Protein AF-0000000084342006 (afdb_homodimer)

Nearest PDB structures (foldseek):
  6r26-assembly1_A-2  TM=6.700E-01  e=1.379E-08  Agrobacterium fabrum str. C58
  6bao-assembly1_B  TM=6.914E-01  e=6.771E-08  Stigmatella aurantiaca DW4/3-1
  4r70-assembly1_B  TM=6.563E-01  e=2.335E-07  Rhodopseudomonas palustris CGA009
  7rzw-assembly1_A  TM=7.143E-01  e=2.775E-06  Arabidopsis thaliana
  6tc7-assembly1_AAA  TM=6.777E-01  e=7.559E-06  Glycine max

pLDDT: mean 88.12, std 11.7, range [20.42, 98.5]

Organism: Pseudonocardia thermophila (NCBI:txid1848)

Structure (mmCIF, N/CA/C/O backbone):
data_AF-0000000084342006-model_v1
#
loop_
_entity.id
_entity.type
_entity.pdbx_description
1 polymer 'ANTAR domain-containing protein'
#
loop_
_atom_site.group_PDB
_atom_site.id
_atom_site.type_symbol
_atom_site.label_atom_id
_atom_site.label_alt_id
_atom_site.label_comp_id
_atom_site.label_asym_id
_atom_site.label_entity_id
_atom_site.label_seq_id
_atom_site.pdbx_PDB_ins_code
_atom_site.Cartn_x
_atom_site.Cartn_y
_atom_site.Cartn_z
_atom_site.occupancy
_atom_site.B_iso_or_equiv
_atom_site.auth_seq_id
_atom_site.auth_comp_id
_atom_site.auth_asym_id
_atom_site.auth_atom_id
_atom_site.pdbx_PDB_model_num
ATOM 1 N N . MET A 1 1 ? -19.359 -36.906 -21.219 1 20.42 1 MET A N 1
ATOM 2 C CA . MET A 1 1 ? -18.203 -36.031 -21.422 1 20.42 1 MET A CA 1
ATOM 3 C C . MET A 1 1 ? -17.875 -35.25 -20.156 1 20.42 1 MET A C 1
ATOM 5 O O . MET A 1 1 ? -18.719 -34.5 -19.656 1 20.42 1 MET A O 1
ATOM 9 N N . VAL A 1 2 ? -17.328 -35.844 -19.141 1 24.39 2 VAL A N 1
ATOM 10 C CA . VAL A 1 2 ? -17.125 -35.438 -17.75 1 24.39 2 VAL A CA 1
ATOM 11 C C . VAL A 1 2 ? -16.359 -34.094 -17.719 1 24.39 2 VAL A C 1
ATOM 13 O O . VAL A 1 2 ? -15.227 -34.031 -18.188 1 24.39 2 VAL A O 1
ATOM 16 N N . VAL A 1 3 ? -16.969 -33 -18.031 1 28.14 3 VAL A N 1
ATOM 17 C CA . VAL A 1 3 ? -16.297 -31.688 -18.047 1 28.14 3 VAL A CA 1
ATOM 18 C C . VAL A 1 3 ? -15.477 -31.516 -16.781 1 28.14 3 VAL A C 1
ATOM 20 O O . VAL A 1 3 ? -16.016 -31.516 -15.672 1 28.14 3 VAL A O 1
ATOM 23 N N . VAL A 1 4 ? -14.383 -32.188 -16.578 1 32.41 4 VAL A N 1
ATOM 24 C CA . VAL A 1 4 ? -13.469 -32.156 -15.445 1 32.41 4 VAL A CA 1
ATOM 25 C C . VAL A 1 4 ? -13.273 -30.703 -14.969 1 32.41 4 VAL A C 1
ATOM 27 O O . VAL A 1 4 ? -13 -29.812 -15.773 1 32.41 4 VAL A O 1
ATOM 30 N N . GLY A 1 5 ? -14 -30 -14.07 1 39.19 5 GLY A N 1
ATOM 31 C CA . GLY A 1 5 ? -14.078 -28.719 -13.391 1 39.19 5 GLY A CA 1
ATOM 32 C C . GLY A 1 5 ? -12.742 -28 -13.289 1 39.19 5 GLY A C 1
ATOM 33 O O . GLY A 1 5 ? -11.82 -28.5 -12.648 1 39.19 5 GLY A O 1
ATOM 34 N N . GLN A 1 6 ? -11.984 -27.422 -14.352 1 43.5 6 GLN A N 1
ATOM 35 C CA . GLN A 1 6 ? -10.617 -27.016 -14.656 1 43.5 6 GLN A CA 1
ATOM 36 C C . GLN A 1 6 ? -10.023 -26.188 -13.516 1 43.5 6 GLN A C 1
ATOM 38 O O . GLN A 1 6 ? -10.656 -25.266 -13.016 1 43.5 6 GLN A O 1
ATOM 43 N N . GLY A 1 7 ? -9.211 -26.766 -12.539 1 56.62 7 GLY A N 1
ATOM 44 C CA . GLY A 1 7 ? -8.43 -26.234 -11.422 1 56.62 7 GLY A CA 1
ATOM 45 C C . GLY A 1 7 ? -7.906 -24.844 -11.664 1 56.62 7 GLY A C 1
ATOM 46 O O . GLY A 1 7 ? -7.91 -24.359 -12.797 1 56.62 7 GLY A O 1
ATOM 47 N N . VAL A 1 8 ? -7.961 -23.922 -10.648 1 62.31 8 VAL A N 1
ATOM 48 C CA . VAL A 1 8 ? -7.477 -22.547 -10.734 1 62.31 8 VAL A CA 1
ATOM 49 C C . VAL A 1 8 ? -6.16 -22.516 -11.516 1 62.31 8 VAL A C 1
ATOM 51 O O . VAL A 1 8 ? -5.254 -23.297 -11.242 1 62.31 8 VAL A O 1
ATOM 54 N N . ASP A 1 9 ? -6.234 -21.906 -12.758 1 75.12 9 ASP A N 1
ATOM 55 C CA . ASP A 1 9 ? -4.984 -21.516 -13.414 1 75.12 9 ASP A CA 1
ATOM 56 C C . ASP A 1 9 ? -4.211 -20.5 -12.57 1 75.12 9 ASP A C 1
ATOM 58 O O . ASP A 1 9 ? -4.414 -19.297 -12.703 1 75.12 9 ASP A O 1
ATOM 62 N N . TRP A 1 10 ? -3.402 -21.016 -11.695 1 70.81 10 TRP A N 1
ATOM 63 C CA . TRP A 1 10 ? -2.73 -20.203 -10.688 1 70.81 10 TRP A CA 1
ATOM 64 C C . TRP A 1 10 ? -1.821 -19.172 -11.344 1 70.81 10 TRP A C 1
ATOM 66 O O . TRP A 1 10 ? -1.594 -18.094 -10.781 1 70.81 10 TRP A O 1
ATOM 76 N N . GLU A 1 11 ? -1.362 -19.547 -12.555 1 69.44 11 GLU A N 1
ATOM 77 C CA . GLU A 1 11 ? -0.569 -18.547 -13.266 1 69.44 11 GLU A CA 1
ATOM 78 C C . GLU A 1 11 ? -1.407 -17.312 -13.609 1 69.44 11 GLU A C 1
ATOM 80 O O . GLU A 1 11 ? -0.982 -16.172 -13.367 1 69.44 11 GLU A O 1
ATOM 85 N N . ALA A 1 12 ? -2.5 -17.609 -14.195 1 76.31 12 ALA A N 1
ATOM 86 C CA . ALA A 1 12 ? -3.404 -16.516 -14.531 1 76.31 12 ALA A CA 1
ATOM 87 C C . ALA A 1 12 ? -3.867 -15.781 -13.281 1 76.31 12 ALA A C 1
ATOM 89 O O . ALA A 1 12 ? -4.039 -14.562 -13.297 1 76.31 12 ALA A O 1
ATOM 90 N N . MET A 1 13 ? -3.922 -16.516 -12.242 1 80.94 13 MET A N 1
ATOM 91 C CA . MET A 1 13 ? -4.395 -15.922 -10.992 1 80.94 13 MET A CA 1
ATOM 92 C C . MET A 1 13 ? -3.35 -14.977 -10.406 1 80.94 13 MET A C 1
ATOM 94 O O . MET A 1 13 ? -3.695 -13.93 -9.859 1 80.94 13 MET A O 1
ATOM 98 N N . GLY A 1 14 ? -2.1 -15.336 -10.578 1 77.75 14 GLY A N 1
ATOM 99 C CA . GLY A 1 14 ? -1.038 -14.445 -10.125 1 77.75 14 GLY A CA 1
ATOM 100 C C . GLY A 1 14 ? -1.091 -13.078 -10.781 1 77.75 14 GLY A C 1
ATOM 101 O O . GLY A 1 14 ? -0.931 -12.062 -10.102 1 77.75 14 GLY A O 1
ATOM 102 N N . THR A 1 15 ? -1.38 -13.109 -12.039 1 79.25 15 THR A N 1
ATOM 103 C CA . THR A 1 15 ? -1.489 -11.867 -12.789 1 79.25 15 THR A CA 1
ATOM 104 C C . THR A 1 15 ? -2.705 -11.07 -12.336 1 79.25 15 THR A C 1
ATOM 106 O O . THR A 1 15 ? -2.627 -9.844 -12.18 1 79.25 15 THR A O 1
ATOM 109 N N . ARG A 1 16 ? -3.768 -11.711 -12.109 1 86.06 16 ARG A N 1
ATOM 110 C CA . ARG A 1 16 ? -4.984 -11.031 -11.68 1 86.06 16 ARG A CA 1
ATOM 111 C C . ARG A 1 16 ? -4.82 -10.438 -10.281 1 86.06 16 ARG A C 1
ATOM 113 O O . ARG A 1 16 ? -5.312 -9.336 -10.008 1 86.06 16 ARG A O 1
ATOM 120 N N . LEU A 1 17 ? -4.125 -11.18 -9.469 1 87.56 17 LEU A N 1
ATOM 121 C CA . LEU A 1 17 ? -3.871 -10.68 -8.125 1 87.56 17 LEU A CA 1
ATOM 122 C C . LEU A 1 17 ? -2.959 -9.461 -8.156 1 87.56 17 LEU A C 1
ATOM 124 O O . LEU A 1 17 ? -3.146 -8.516 -7.387 1 87.56 17 LEU A O 1
ATOM 128 N N . ALA A 1 18 ? -2.004 -9.477 -9.047 1 84.25 18 ALA A N 1
ATOM 129 C CA . ALA A 1 18 ? -1.127 -8.32 -9.219 1 84.25 18 ALA A CA 1
ATOM 130 C C . ALA A 1 18 ? -1.906 -7.109 -9.719 1 84.25 18 ALA A C 1
ATOM 132 O O . ALA A 1 18 ? -1.692 -5.988 -9.25 1 84.25 18 ALA A O 1
ATOM 133 N N . ASP A 1 19 ? -2.82 -7.328 -10.633 1 87.12 19 ASP A N 1
ATOM 134 C CA . ASP A 1 19 ? -3.68 -6.262 -11.141 1 87.12 19 ASP A CA 1
ATOM 135 C C . ASP A 1 19 ? -4.551 -5.684 -10.023 1 87.12 19 ASP A C 1
ATOM 137 O O . ASP A 1 19 ? -4.727 -4.469 -9.938 1 87.12 19 ASP A O 1
ATOM 141 N N . ALA A 1 20 ? -5.051 -6.547 -9.227 1 91.06 20 ALA A N 1
ATOM 142 C CA . ALA A 1 20 ? -5.875 -6.113 -8.094 1 91.06 20 ALA A CA 1
ATOM 143 C C . ALA A 1 20 ? -5.066 -5.254 -7.125 1 91.06 20 ALA A C 1
ATOM 145 O O . ALA A 1 20 ? -5.535 -4.207 -6.68 1 91.06 20 ALA A O 1
ATOM 146 N N . ALA A 1 21 ? -3.881 -5.719 -6.848 1 89.75 21 ALA A N 1
ATOM 147 C CA . ALA A 1 21 ? -3.02 -4.992 -5.918 1 89.75 21 ALA A CA 1
ATOM 148 C C . ALA A 1 21 ? -2.76 -3.57 -6.41 1 89.75 21 ALA A C 1
ATOM 150 O O . ALA A 1 21 ? -2.885 -2.609 -5.648 1 89.75 21 ALA A O 1
ATOM 151 N N . ARG A 1 22 ? -2.467 -3.393 -7.645 1 88.75 22 ARG A N 1
ATOM 152 C CA . ARG A 1 22 ? -2.186 -2.08 -8.219 1 88.75 22 ARG A CA 1
ATOM 153 C C . ARG A 1 22 ? -3.439 -1.216 -8.25 1 88.75 22 ARG A C 1
ATOM 155 O O . ARG A 1 22 ? -3.391 -0.026 -7.934 1 88.75 22 ARG A O 1
ATOM 162 N N . ASP A 1 23 ? -4.5 -1.828 -8.656 1 92.12 23 ASP A N 1
ATOM 163 C CA . ASP A 1 23 ? -5.77 -1.105 -8.711 1 92.12 23 ASP A CA 1
ATOM 164 C C . ASP A 1 23 ? -6.168 -0.589 -7.332 1 92.12 23 ASP A C 1
ATOM 166 O O . ASP A 1 23 ? -6.547 0.575 -7.188 1 92.12 23 ASP A O 1
ATOM 170 N N . LEU A 1 24 ? -6.039 -1.448 -6.355 1 94.12 24 LEU A N 1
ATOM 171 C CA . LEU A 1 24 ? -6.414 -1.081 -4.992 1 94.12 24 LEU A CA 1
ATOM 172 C C . LEU A 1 24 ? -5.512 0.028 -4.461 1 94.12 24 LEU A C 1
ATOM 174 O O . LEU A 1 24 ? -5.984 0.96 -3.809 1 94.12 24 LEU A O 1
ATOM 178 N N . ALA A 1 25 ? -4.289 -0.022 -4.73 1 88.75 25 ALA A N 1
ATOM 179 C CA . ALA A 1 25 ? -3.326 0.966 -4.25 1 88.75 25 ALA A CA 1
ATOM 180 C C . ALA A 1 25 ? -3.566 2.324 -4.902 1 88.75 25 ALA A C 1
ATOM 182 O O . ALA A 1 25 ? -3.172 3.359 -4.359 1 88.75 25 ALA A O 1
ATOM 183 N N . ALA A 1 26 ? -4.207 2.328 -6.039 1 88.94 26 ALA A N 1
ATOM 184 C CA . ALA A 1 26 ? -4.41 3.551 -6.812 1 88.94 26 ALA A CA 1
ATOM 185 C C . ALA A 1 26 ? -5.695 4.258 -6.387 1 88.94 26 ALA A C 1
ATOM 187 O O . ALA A 1 26 ? -5.973 5.375 -6.836 1 88.94 26 ALA A O 1
ATOM 188 N N . GLN A 1 27 ? -6.508 3.635 -5.516 1 92.5 27 GLN A N 1
ATOM 189 C CA . GLN A 1 27 ? -7.781 4.223 -5.117 1 92.5 27 GLN A CA 1
ATOM 190 C C . GLN A 1 27 ? -7.57 5.5 -4.309 1 92.5 27 GLN A C 1
ATOM 192 O O . GLN A 1 27 ? -6.562 5.637 -3.607 1 92.5 27 GLN A O 1
ATOM 197 N N . ASP A 1 28 ? -8.586 6.336 -4.434 1 90.44 28 ASP A N 1
ATOM 198 C CA . ASP A 1 28 ? -8.539 7.609 -3.723 1 90.44 28 ASP A CA 1
ATOM 199 C C . ASP A 1 28 ? -9.359 7.551 -2.432 1 90.44 28 ASP A C 1
ATOM 201 O O . ASP A 1 28 ? -10.547 7.871 -2.43 1 90.44 28 ASP A O 1
ATOM 205 N N . GLY A 1 29 ? -8.75 7.223 -1.387 1 94.38 29 GLY A N 1
ATOM 206 C CA . GLY A 1 29 ? -9.414 7.258 -0.093 1 94.38 29 GLY A CA 1
ATOM 207 C C . GLY A 1 29 ? -9.82 5.883 0.407 1 94.38 29 GLY A C 1
ATOM 208 O O . GLY A 1 29 ? -9.805 4.914 -0.352 1 94.38 29 GLY A O 1
ATOM 209 N N . VAL A 1 30 ? -10.242 5.863 1.595 1 96.19 30 VAL A N 1
ATOM 210 C CA . VAL A 1 30 ? -10.539 4.625 2.307 1 96.19 30 VAL A CA 1
ATOM 211 C C . VAL A 1 30 ? -11.805 3.988 1.729 1 96.19 30 VAL A C 1
ATOM 213 O O . VAL A 1 30 ? -11.82 2.797 1.413 1 96.19 30 VAL A O 1
ATOM 216 N N . GLN A 1 31 ? -12.883 4.812 1.546 1 97.25 31 GLN A N 1
ATOM 217 C CA . GLN A 1 31 ? -14.156 4.258 1.091 1 97.25 31 GLN A CA 1
ATOM 218 C C . GLN A 1 31 ? -14.031 3.68 -0.316 1 97.25 31 GLN A C 1
ATOM 220 O O . GLN A 1 31 ? -14.555 2.6 -0.598 1 97.25 31 GLN A O 1
ATOM 225 N N . ASP A 1 32 ? -13.336 4.398 -1.159 1 97.5 32 ASP A N 1
ATOM 226 C CA . ASP A 1 32 ? -13.109 3.891 -2.51 1 97.5 32 ASP A CA 1
ATOM 227 C C . ASP A 1 32 ? -12.367 2.557 -2.477 1 97.5 32 ASP A C 1
ATOM 229 O O . ASP A 1 32 ? -12.68 1.646 -3.246 1 97.5 32 ASP A O 1
ATOM 233 N N . THR A 1 33 ? -11.359 2.469 -1.644 1 97.31 33 THR A N 1
ATOM 234 C CA . THR A 1 33 ? -10.594 1.238 -1.491 1 97.31 33 THR A CA 1
ATOM 235 C C . THR A 1 33 ? -11.484 0.099 -1.011 1 97.31 33 THR A C 1
ATOM 237 O O . THR A 1 33 ? -11.445 -1.003 -1.561 1 97.31 33 THR A O 1
ATOM 240 N N . LEU A 1 34 ? -12.352 0.359 -0.048 1 97.88 34 LEU A N 1
ATOM 241 C CA . LEU A 1 34 ? -13.273 -0.629 0.5 1 97.88 34 LEU A CA 1
ATOM 242 C C . LEU A 1 34 ? -14.211 -1.153 -0.581 1 97.88 34 LEU A C 1
ATOM 244 O O . LEU A 1 34 ? -14.383 -2.365 -0.729 1 97.88 34 LEU A O 1
ATOM 248 N N . ASP A 1 35 ? -14.75 -0.271 -1.341 1 97.88 35 ASP A N 1
ATOM 249 C CA . ASP A 1 35 ? -15.688 -0.652 -2.396 1 97.88 35 ASP A CA 1
ATOM 250 C C . ASP A 1 35 ? -14.992 -1.492 -3.467 1 97.88 35 ASP A C 1
ATOM 252 O O . ASP A 1 35 ? -15.531 -2.508 -3.91 1 97.88 35 ASP A O 1
ATOM 256 N N . ARG A 1 36 ? -13.828 -1.088 -3.809 1 97.69 36 ARG A N 1
ATOM 257 C CA . ARG A 1 36 ? -13.102 -1.799 -4.855 1 97.69 36 ARG A CA 1
ATOM 258 C C . ARG A 1 36 ? -12.688 -3.189 -4.391 1 97.69 36 ARG A C 1
ATOM 260 O O . ARG A 1 36 ? -12.648 -4.133 -5.184 1 97.69 36 ARG A O 1
ATOM 267 N N . ILE A 1 37 ? -12.328 -3.318 -3.121 1 98 37 ILE A N 1
ATOM 268 C CA . ILE A 1 37 ? -11.992 -4.617 -2.555 1 98 37 ILE A CA 1
ATOM 269 C C . ILE A 1 37 ? -13.156 -5.586 -2.756 1 98 37 ILE A C 1
ATOM 271 O O . ILE A 1 37 ? -12.961 -6.715 -3.221 1 98 37 ILE A O 1
ATOM 275 N N . THR A 1 38 ? -14.352 -5.172 -2.441 1 98.38 38 THR A N 1
ATOM 276 C CA . THR A 1 38 ? -15.5 -6.062 -2.547 1 98.38 38 THR A CA 1
ATOM 277 C C . THR A 1 38 ? -15.781 -6.422 -4.004 1 98.38 38 THR A C 1
ATOM 279 O O . THR A 1 38 ? -16.125 -7.562 -4.312 1 98.38 38 THR A O 1
ATOM 282 N N . GLU A 1 39 ? -15.578 -5.465 -4.891 1 98 39 GLU A N 1
ATOM 283 C CA . GLU A 1 39 ? -15.773 -5.723 -6.312 1 98 39 GLU A CA 1
ATOM 284 C C . GLU A 1 39 ? -14.781 -6.758 -6.828 1 98 39 GLU A C 1
ATOM 286 O O . GLU A 1 39 ? -15.148 -7.68 -7.559 1 98 39 GLU A O 1
ATOM 291 N N . TRP A 1 40 ? -13.539 -6.594 -6.449 1 97.12 40 TRP A N 1
ATOM 292 C CA . TRP A 1 40 ? -12.508 -7.535 -6.867 1 97.12 40 TRP A CA 1
ATOM 293 C C . TRP A 1 40 ? -12.773 -8.922 -6.293 1 97.12 40 TRP A C 1
ATOM 295 O O . TRP A 1 40 ? -12.516 -9.93 -6.957 1 97.12 40 TRP A O 1
ATOM 305 N N . ALA A 1 41 ? -13.203 -8.977 -5.047 1 97.31 41 ALA A N 1
ATOM 306 C CA . ALA A 1 41 ? -13.5 -10.266 -4.43 1 97.31 41 ALA A CA 1
ATOM 307 C C . ALA A 1 41 ? -14.492 -11.062 -5.27 1 97.31 41 ALA A C 1
ATOM 309 O O . ALA A 1 41 ? -14.289 -12.25 -5.531 1 97.31 41 ALA A O 1
ATOM 310 N N . VAL A 1 42 ? -15.539 -10.445 -5.77 1 97.31 42 VAL A N 1
ATOM 311 C CA . VAL A 1 42 ? -16.562 -11.086 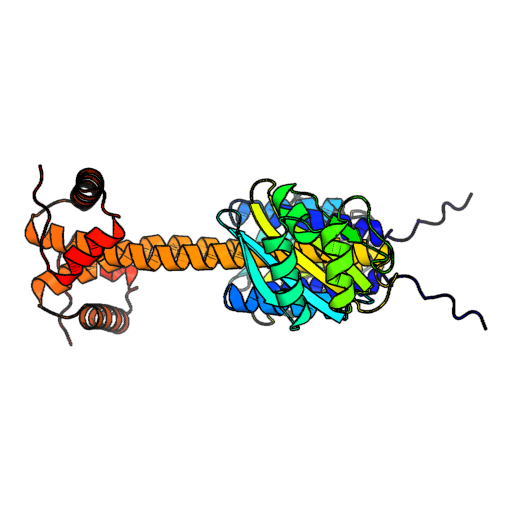-6.582 1 97.31 42 VAL A CA 1
ATOM 312 C C . VAL A 1 42 ? -15.961 -11.539 -7.91 1 97.31 42 VAL A C 1
ATOM 314 O O . VAL A 1 42 ? -16.281 -12.625 -8.398 1 97.31 42 VAL A O 1
ATOM 317 N N . ASP A 1 43 ? -15.086 -10.789 -8.383 1 95.69 43 ASP A N 1
ATOM 318 C CA . ASP A 1 43 ? -14.5 -11.062 -9.695 1 95.69 43 ASP A CA 1
ATOM 319 C C . ASP A 1 43 ? -13.469 -12.188 -9.609 1 95.69 43 ASP A C 1
ATOM 321 O O . ASP A 1 43 ? -13.352 -13 -10.523 1 95.69 43 ASP A O 1
ATOM 325 N N . LEU A 1 44 ? -12.734 -12.297 -8.555 1 93.75 44 LEU A N 1
ATOM 326 C CA . LEU A 1 44 ? -11.562 -13.156 -8.461 1 93.75 44 LEU A CA 1
ATOM 327 C C . LEU A 1 44 ? -11.945 -14.539 -7.938 1 93.75 44 LEU A C 1
ATOM 329 O O . LEU A 1 44 ? -11.336 -15.539 -8.312 1 93.75 44 LEU A O 1
ATOM 333 N N . VAL A 1 45 ? -12.883 -14.57 -7.008 1 94.62 45 VAL A N 1
ATOM 334 C CA . VAL A 1 45 ? -13.172 -15.828 -6.336 1 94.62 45 VAL A CA 1
ATOM 335 C C . VAL A 1 45 ? -14.352 -16.516 -7.016 1 94.62 45 VAL A C 1
ATOM 337 O O . VAL A 1 45 ? -15.484 -16.016 -6.969 1 94.62 45 VAL A O 1
ATOM 340 N N . ASP A 1 46 ? -14.008 -17.641 -7.562 1 92.56 46 ASP A N 1
ATOM 341 C CA . ASP A 1 46 ? -15.047 -18.406 -8.234 1 92.56 46 ASP A CA 1
ATOM 342 C C . ASP A 1 46 ? -16.188 -18.75 -7.273 1 92.56 46 ASP A C 1
ATOM 344 O O . ASP A 1 46 ? -15.945 -19.172 -6.141 1 92.56 46 ASP A O 1
ATOM 348 N N . GLY A 1 47 ? -17.422 -18.5 -7.734 1 93.88 47 GLY A N 1
ATOM 349 C CA . GLY A 1 47 ? -18.594 -18.828 -6.938 1 93.88 47 GLY A CA 1
ATOM 350 C C . GLY A 1 47 ? -19.109 -17.656 -6.121 1 93.88 47 GLY A C 1
ATOM 351 O O . GLY A 1 47 ? -20.25 -17.672 -5.633 1 93.88 47 GLY A O 1
ATOM 352 N N . CYS A 1 48 ? -18.297 -16.656 -5.941 1 97 48 CYS A N 1
ATOM 353 C CA . CYS A 1 48 ? -18.703 -15.5 -5.145 1 97 48 CYS A CA 1
ATOM 354 C C . CYS A 1 48 ? -19.719 -14.648 -5.891 1 97 48 CYS A C 1
ATOM 356 O O . CYS A 1 48 ? -19.453 -14.18 -7 1 97 48 CYS A O 1
ATOM 358 N N . GLU A 1 49 ? -20.859 -14.438 -5.32 1 97.81 49 GLU A N 1
ATOM 359 C CA . GLU A 1 49 ? -21.938 -13.656 -5.934 1 97.81 49 GLU A CA 1
ATOM 360 C C . GLU A 1 49 ? -22.047 -12.273 -5.297 1 97.81 49 GLU A C 1
ATOM 362 O O . GLU A 1 49 ? -22.531 -11.336 -5.93 1 97.81 49 GLU A O 1
ATOM 367 N N . ALA A 1 50 ? -21.719 -12.195 -4.074 1 97.94 50 ALA A N 1
ATOM 368 C CA . ALA A 1 50 ? -21.734 -10.945 -3.314 1 97.94 50 ALA A CA 1
ATOM 369 C C . ALA A 1 50 ? -20.594 -10.914 -2.287 1 97.94 50 ALA A C 1
ATOM 371 O O . ALA A 1 50 ? -20.156 -11.961 -1.818 1 97.94 50 ALA A O 1
ATOM 372 N N . ALA A 1 51 ? -20.141 -9.75 -1.97 1 98.5 51 ALA A N 1
ATOM 373 C CA . ALA A 1 51 ? -19.062 -9.594 -0.998 1 98.5 51 ALA A CA 1
ATOM 374 C C . ALA A 1 51 ? -19.266 -8.336 -0.151 1 98.5 51 ALA A C 1
ATOM 376 O O . ALA A 1 51 ? -19.922 -7.391 -0.582 1 98.5 51 ALA A O 1
ATOM 377 N N . GLY A 1 52 ? -18.797 -8.352 1.02 1 98 52 GLY A N 1
ATOM 378 C CA . GLY A 1 52 ? -18.828 -7.219 1.937 1 98 52 GLY A CA 1
ATOM 379 C C . GLY A 1 52 ? -17.703 -7.227 2.941 1 98 52 GLY A C 1
ATOM 380 O O . GLY A 1 52 ? -16.984 -8.219 3.066 1 98 52 GLY A O 1
ATOM 381 N N . ILE A 1 53 ? -17.5 -6.117 3.51 1 97.62 53 ILE A N 1
ATOM 382 C CA . ILE A 1 53 ? -16.516 -5.977 4.574 1 97.62 53 ILE A CA 1
ATOM 383 C C . ILE A 1 53 ? -17.188 -5.496 5.852 1 97.62 53 ILE A C 1
ATOM 385 O O . ILE A 1 53 ? -17.953 -4.52 5.828 1 97.62 53 ILE A O 1
ATOM 389 N N . LEU A 1 54 ? -17 -6.18 6.902 1 95.38 54 LEU A N 1
ATOM 390 C CA . LEU A 1 54 ? -17.5 -5.723 8.195 1 95.38 54 LEU A CA 1
ATOM 391 C C . LEU A 1 54 ? -16.344 -5.414 9.148 1 95.38 54 LEU A C 1
ATOM 393 O O . LEU A 1 54 ? -15.273 -6.02 9.047 1 95.38 54 LEU A O 1
ATOM 397 N N . VAL A 1 55 ? -16.516 -4.512 9.969 1 93.31 55 VAL A N 1
ATOM 398 C CA . VAL A 1 55 ? -15.586 -4.16 11.047 1 93.31 55 VAL A CA 1
ATOM 399 C C . VAL A 1 55 ? -16.312 -4.238 12.391 1 93.31 55 VAL A C 1
ATOM 401 O O . VAL A 1 55 ? -17.516 -4.02 12.469 1 93.31 55 VAL A O 1
ATOM 404 N N . VAL A 1 56 ? -15.523 -4.602 13.352 1 87.88 56 VAL A N 1
ATOM 405 C CA . VAL A 1 56 ? -16.078 -4.621 14.703 1 87.88 56 VAL A CA 1
ATOM 406 C C . VAL A 1 56 ? -15.555 -3.434 15.5 1 87.88 56 VAL A C 1
ATOM 408 O O . VAL A 1 56 ? -14.344 -3.301 15.695 1 87.88 56 VAL A O 1
ATOM 411 N N . ARG A 1 57 ? -16.406 -2.574 15.766 1 84.62 57 ARG A N 1
ATOM 412 C CA . ARG A 1 57 ? -16.109 -1.398 16.578 1 84.62 57 ARG A CA 1
ATOM 413 C C . ARG A 1 57 ? -16.938 -1.392 17.859 1 84.62 57 ARG A C 1
ATOM 415 O O . ARG A 1 57 ? -18.172 -1.447 17.812 1 84.62 57 ARG A O 1
ATOM 422 N N . ASP A 1 58 ? -16.25 -1.188 19 1 82.12 58 ASP A N 1
ATOM 423 C CA . ASP A 1 58 ? -16.969 -1.203 20.281 1 82.12 58 ASP A CA 1
ATOM 424 C C . ASP A 1 58 ? -17.969 -2.354 20.328 1 82.12 58 ASP A C 1
ATOM 426 O O . ASP A 1 58 ? -19.156 -2.141 20.625 1 82.12 58 ASP A O 1
ATOM 430 N N . GLU A 1 59 ? -17.609 -3.521 19.859 1 79.81 59 GLU A N 1
ATOM 431 C CA . GLU A 1 59 ? -18.359 -4.777 19.906 1 79.81 59 GLU A CA 1
ATOM 432 C C . GLU A 1 59 ? -19.547 -4.742 18.938 1 79.81 59 GLU A C 1
ATOM 434 O O . GLU A 1 59 ? -20.422 -5.602 19 1 79.81 59 GLU A O 1
ATOM 439 N N . GLN A 1 60 ? -19.594 -3.734 18.203 1 88.38 60 GLN A N 1
ATOM 440 C CA . GLN A 1 60 ? -20.641 -3.65 17.203 1 88.38 60 GLN A CA 1
ATOM 441 C C . GLN A 1 60 ? -20.109 -3.959 15.812 1 88.38 60 GLN A C 1
ATOM 443 O O . GLN A 1 60 ? -19 -3.541 15.469 1 88.38 60 GLN A O 1
ATOM 448 N N . VAL A 1 61 ? -20.938 -4.68 15.117 1 90.69 61 VAL A N 1
ATOM 449 C CA . VAL A 1 61 ? -20.594 -5 13.734 1 90.69 61 VAL A CA 1
ATOM 450 C C . VAL A 1 61 ? -21.062 -3.879 12.812 1 90.69 61 VAL A C 1
ATOM 452 O O . VAL A 1 61 ? -22.234 -3.49 12.844 1 90.69 61 VAL A O 1
ATOM 455 N N . VAL A 1 62 ? -20.219 -3.379 12.094 1 92.31 62 VAL A N 1
ATOM 456 C CA . VAL A 1 62 ? -20.531 -2.334 11.133 1 92.31 62 VAL A CA 1
ATOM 457 C C . VAL A 1 62 ? -20.125 -2.781 9.727 1 92.31 62 VAL A C 1
ATOM 459 O O . VAL A 1 62 ? -18.984 -3.223 9.523 1 92.31 62 VAL A O 1
ATOM 462 N N . THR A 1 63 ? -21.094 -2.717 8.828 1 94.88 63 THR A N 1
ATOM 463 C CA . THR A 1 63 ? -20.781 -2.965 7.426 1 94.88 63 THR A CA 1
ATOM 464 C C . THR A 1 63 ? -20.156 -1.725 6.777 1 94.88 63 THR A C 1
ATOM 466 O O . THR A 1 63 ? -20.828 -0.693 6.656 1 94.88 63 THR A O 1
ATOM 469 N N . VAL A 1 64 ? -19.016 -1.813 6.285 1 95.06 64 VAL A N 1
ATOM 470 C CA . VAL A 1 64 ? -18.359 -0.619 5.762 1 95.06 64 VAL A CA 1
ATOM 471 C C . VAL A 1 64 ? -18.344 -0.66 4.238 1 95.06 64 VAL A C 1
ATOM 473 O O . VAL A 1 64 ? -18.109 0.361 3.584 1 95.06 64 VAL A O 1
ATOM 476 N N . ALA A 1 65 ? -18.594 -1.774 3.678 1 96.12 65 ALA A N 1
ATOM 477 C CA . ALA A 1 65 ? -18.781 -1.936 2.236 1 96.12 65 ALA A CA 1
ATOM 478 C C . ALA A 1 65 ? -19.562 -3.201 1.917 1 96.12 65 ALA A C 1
ATOM 480 O O . ALA A 1 65 ? -19.484 -4.195 2.641 1 96.12 65 ALA A O 1
ATOM 481 N N . GLY A 1 66 ? -20.328 -3.166 0.882 1 95.75 66 GLY A N 1
ATOM 482 C CA . GLY A 1 66 ? -21.109 -4.305 0.432 1 95.75 66 GLY A CA 1
ATOM 483 C C . GLY A 1 66 ? -21.578 -4.172 -1.002 1 95.75 66 GLY A C 1
ATOM 484 O O . GLY A 1 66 ? -21.938 -3.076 -1.446 1 95.75 66 GLY A O 1
ATOM 485 N N . THR A 1 67 ? -21.641 -5.32 -1.667 1 94.25 67 THR A N 1
ATOM 486 C CA . THR A 1 67 ? -22 -5.289 -3.082 1 94.25 67 THR A CA 1
ATOM 487 C C . THR A 1 67 ? -23.484 -5.578 -3.27 1 94.25 67 THR A C 1
ATOM 489 O O . THR A 1 67 ? -24.016 -5.43 -4.371 1 94.25 67 THR A O 1
ATOM 492 N N . ASP A 1 68 ? -24.172 -6.059 -2.199 1 92.94 68 ASP A N 1
ATOM 493 C CA . ASP A 1 68 ? -25.578 -6.457 -2.285 1 92.94 68 ASP A CA 1
ATOM 494 C C . ASP A 1 68 ? -26.266 -6.32 -0.93 1 92.94 68 ASP A C 1
ATOM 496 O O . ASP A 1 68 ? -25.609 -6.242 0.107 1 92.94 68 ASP A O 1
ATOM 500 N N . ASN A 1 69 ? -27.578 -6.352 -0.93 1 92.94 69 ASN A N 1
ATOM 501 C CA . ASN A 1 69 ? -28.359 -6.215 0.287 1 92.94 69 ASN A CA 1
ATOM 502 C C . ASN A 1 69 ? -28.141 -7.387 1.236 1 92.94 69 ASN A C 1
ATOM 504 O O . ASN A 1 69 ? -28.234 -7.23 2.455 1 92.94 69 ASN A O 1
ATOM 508 N N . VAL A 1 70 ? -27.844 -8.492 0.681 1 95 70 VAL A N 1
ATOM 509 C CA . VAL A 1 70 ? -27.672 -9.695 1.488 1 95 70 VAL A CA 1
ATOM 510 C C . VAL A 1 70 ? -26.484 -9.5 2.441 1 95 70 VAL A C 1
ATOM 512 O O . VAL A 1 70 ? -26.5 -10.031 3.555 1 95 70 VAL A O 1
ATOM 515 N N . VAL A 1 71 ? -25.531 -8.719 2.045 1 94.81 71 VAL A N 1
ATOM 516 C CA . VAL A 1 71 ? -24.344 -8.469 2.852 1 94.81 71 VAL A CA 1
ATOM 517 C C . VAL A 1 71 ? -24.734 -7.766 4.148 1 94.81 71 VAL A C 1
ATOM 519 O O . VAL A 1 71 ? -24.406 -8.234 5.242 1 94.81 71 VAL A O 1
ATOM 522 N N . ARG A 1 72 ? -25.5 -6.73 3.992 1 95 72 ARG A N 1
ATOM 523 C CA . ARG A 1 72 ? -25.922 -5.957 5.156 1 95 72 ARG A CA 1
ATOM 524 C C . ARG A 1 72 ? -26.844 -6.777 6.059 1 95 72 ARG A C 1
ATOM 526 O O . ARG A 1 72 ? -26.75 -6.688 7.285 1 95 72 ARG A O 1
ATOM 533 N N . ALA A 1 73 ? -27.703 -7.492 5.461 1 96.12 73 ALA A N 1
ATOM 534 C CA . ALA A 1 73 ? -28.609 -8.344 6.23 1 96.12 73 ALA A CA 1
ATOM 535 C C . ALA A 1 73 ? -27.828 -9.383 7.035 1 96.12 73 ALA A C 1
ATOM 537 O O . ALA A 1 73 ? -28.125 -9.609 8.211 1 96.12 73 ALA A O 1
ATOM 538 N N . SER A 1 74 ? -26.891 -9.969 6.395 1 95.69 74 SER A N 1
ATOM 539 C CA . SER A 1 74 ? -26.078 -10.961 7.078 1 95.69 74 SER A CA 1
ATOM 540 C C . SER A 1 74 ? -25.266 -10.328 8.203 1 95.69 74 SER A C 1
ATOM 542 O O . SER A 1 74 ? -25.141 -10.906 9.281 1 95.69 74 SER A O 1
ATOM 544 N N . ASP A 1 75 ? -24.656 -9.188 7.945 1 94.88 75 ASP A N 1
ATOM 545 C CA . ASP A 1 75 ? -23.891 -8.484 8.969 1 94.88 75 ASP A CA 1
ATOM 546 C C . ASP A 1 75 ? -24.766 -8.148 10.18 1 94.88 75 ASP A C 1
ATOM 548 O O . ASP A 1 75 ? -24.328 -8.289 11.32 1 94.88 75 ASP A O 1
ATOM 552 N N . ARG A 1 76 ? -25.953 -7.672 9.891 1 94.44 76 ARG A N 1
ATOM 553 C CA . ARG A 1 76 ? -26.891 -7.367 10.961 1 94.44 76 ARG A CA 1
ATOM 554 C C . ARG A 1 76 ? -27.172 -8.602 11.805 1 94.44 76 ARG A C 1
ATOM 556 O O . ARG A 1 76 ? -27.25 -8.523 13.031 1 94.44 76 ARG A O 1
ATOM 563 N N . LEU A 1 77 ? -27.375 -9.688 11.195 1 94.94 77 LEU A N 1
ATOM 564 C CA . LEU A 1 77 ? -27.609 -10.953 11.891 1 94.94 77 LEU A CA 1
ATOM 565 C C . LEU A 1 77 ? -26.422 -11.305 12.789 1 94.94 77 LEU A C 1
ATOM 567 O O . LEU A 1 77 ? -26.609 -11.695 13.945 1 94.94 77 LEU A O 1
ATOM 571 N N . GLN A 1 78 ? -25.219 -11.234 12.227 1 93.94 78 GLN A N 1
ATOM 572 C CA . GLN A 1 78 ? -24.031 -11.523 13.008 1 93.94 78 GLN A CA 1
ATOM 573 C C . GLN A 1 78 ? -23.922 -10.594 14.219 1 93.94 78 GLN A C 1
ATOM 575 O O . GLN A 1 78 ? -23.5 -11.016 15.289 1 93.94 78 GLN A O 1
ATOM 580 N N . ASP A 1 79 ? -24.344 -9.375 14.023 1 93.62 79 ASP A N 1
ATOM 581 C CA . ASP A 1 79 ? -24.328 -8.398 15.109 1 93.62 79 ASP A CA 1
ATOM 582 C C . ASP A 1 79 ? -25.328 -8.766 16.203 1 93.62 79 ASP A C 1
ATOM 584 O O . ASP A 1 79 ? -24.969 -8.828 17.375 1 93.62 79 ASP A O 1
ATOM 588 N N . GLU A 1 80 ? -26.5 -9 15.773 1 94.31 80 GLU A N 1
ATOM 589 C CA . GLU A 1 80 ? -27.594 -9.328 16.688 1 94.31 80 GLU A CA 1
ATOM 590 C C . GLU A 1 80 ? -27.297 -10.594 17.484 1 94.31 80 GLU A C 1
ATOM 592 O O . GLU A 1 80 ? -27.562 -10.656 18.688 1 94.31 80 GLU A O 1
ATOM 597 N N . LEU A 1 81 ? -26.781 -11.539 16.812 1 94 81 LEU A N 1
ATOM 598 C CA . LEU A 1 81 ? -26.594 -12.867 17.406 1 94 81 LEU A CA 1
ATOM 599 C C . LEU A 1 81 ? -25.25 -12.984 18.094 1 94 81 LEU A C 1
ATOM 601 O O . LEU A 1 81 ? -25.016 -13.922 18.844 1 94 81 LEU A O 1
ATOM 605 N N . ARG A 1 82 ? -24.344 -12.039 17.797 1 91.75 82 ARG A N 1
ATOM 606 C CA . ARG A 1 82 ? -22.953 -12.133 18.234 1 91.75 82 ARG A CA 1
ATOM 607 C C . ARG A 1 82 ? -22.359 -13.484 17.859 1 91.75 82 ARG A C 1
ATOM 609 O O . ARG A 1 82 ? -21.719 -14.141 18.688 1 91.75 82 ARG A O 1
ATOM 616 N N . GLU A 1 83 ? -22.797 -13.867 16.719 1 89.38 83 GLU A N 1
ATOM 617 C CA . GLU A 1 83 ? -22.422 -15.141 16.109 1 89.38 83 GLU A CA 1
ATOM 618 C C . GLU A 1 83 ? -22.25 -15.008 14.602 1 89.38 83 GLU A C 1
ATOM 620 O O . GLU A 1 83 ? -22.953 -14.234 13.953 1 89.38 83 GLU A O 1
ATOM 625 N N . GLY A 1 84 ? -21.266 -15.797 14.031 1 91.38 84 GLY A N 1
ATOM 626 C CA . GLY A 1 84 ? -21.125 -15.875 12.586 1 91.38 84 GLY A CA 1
ATOM 627 C C . GLY A 1 84 ? -19.688 -15.914 12.133 1 91.38 84 GLY A C 1
ATOM 628 O O . GLY A 1 84 ? -18.781 -15.547 12.883 1 91.38 84 GLY A O 1
ATOM 629 N N . PRO A 1 85 ? -19.5 -16.391 10.961 1 91 85 PRO A N 1
ATOM 630 C CA . PRO A 1 85 ? -18.125 -16.609 10.469 1 91 85 PRO A CA 1
ATOM 631 C C . PRO A 1 85 ? -17.312 -15.32 10.414 1 91 85 PRO A C 1
ATOM 633 O O . PRO A 1 85 ? -16.156 -15.305 10.836 1 91 85 PRO A O 1
ATOM 636 N N . CYS A 1 86 ? -17.844 -14.25 9.914 1 92 86 CYS A N 1
ATOM 637 C CA . CYS A 1 86 ? -17.094 -13.016 9.75 1 92 86 CYS A CA 1
ATOM 638 C C . CYS A 1 86 ? -16.922 -12.297 11.086 1 92 86 CYS A C 1
ATOM 640 O O . CYS A 1 86 ? -15.859 -11.742 11.367 1 92 86 CYS A O 1
ATOM 642 N N . PHE A 1 87 ? -18.031 -12.289 11.867 1 90.06 87 PHE A N 1
ATOM 643 C CA . PHE A 1 87 ? -17.938 -11.758 13.219 1 90.06 87 PHE A CA 1
ATOM 644 C C . PHE A 1 87 ? -16.859 -12.477 14.023 1 90.06 87 PHE A C 1
ATOM 646 O O . PHE A 1 87 ? -15.977 -11.844 14.602 1 90.06 87 PHE A O 1
ATOM 653 N N . ASP A 1 88 ? -16.875 -13.773 13.961 1 88.94 88 ASP A N 1
ATOM 654 C CA . ASP A 1 88 ? -15.938 -14.578 14.734 1 88.94 88 ASP A CA 1
ATOM 655 C C . ASP A 1 88 ? -14.516 -14.461 14.188 1 88.94 88 ASP A C 1
ATOM 657 O O . ASP A 1 88 ? -13.547 -14.516 14.945 1 88.94 88 ASP A O 1
ATOM 661 N N . ALA A 1 89 ? -14.422 -14.344 12.891 1 87.25 89 ALA A N 1
ATOM 662 C CA . ALA A 1 89 ? -13.102 -14.125 12.305 1 87.25 89 ALA A CA 1
ATOM 663 C C . ALA A 1 89 ? -12.43 -12.891 12.898 1 87.25 89 ALA A C 1
ATOM 665 O O . ALA A 1 89 ? -11.242 -12.914 13.219 1 87.25 89 ALA A O 1
ATOM 666 N N . THR A 1 90 ? -13.148 -11.852 13.062 1 86 90 THR A N 1
ATOM 667 C CA . THR A 1 90 ? -12.625 -10.594 13.578 1 86 90 THR A CA 1
ATOM 668 C C . THR A 1 90 ? -12.328 -10.703 15.07 1 86 90 THR A C 1
ATOM 670 O O . THR A 1 90 ? -11.273 -10.266 15.531 1 86 90 THR A O 1
ATOM 673 N N . VAL A 1 91 ? -13.234 -11.367 15.805 1 84.38 91 VAL A N 1
ATOM 674 C CA . VAL A 1 91 ? -13.133 -11.43 17.266 1 84.38 91 VAL A CA 1
ATOM 675 C C . VAL A 1 91 ? -12.039 -12.422 17.656 1 84.38 91 VAL A C 1
ATOM 677 O O . VAL A 1 91 ? -11.273 -12.172 18.594 1 84.38 91 VAL A O 1
ATOM 680 N N . GLN A 1 92 ? -11.953 -13.523 16.906 1 84.5 92 GLN A N 1
ATOM 681 C CA . GLN A 1 92 ? -11.016 -14.594 17.25 1 84.5 92 GLN A CA 1
ATOM 682 C C . GLN A 1 92 ? -9.695 -14.43 16.5 1 84.5 92 GLN A C 1
ATOM 684 O O . GLN A 1 92 ? -8.75 -15.188 16.719 1 84.5 92 GLN A O 1
ATOM 689 N N . LYS A 1 93 ? -9.641 -13.516 15.57 1 82.81 93 LYS A N 1
ATOM 690 C CA . LYS A 1 93 ? -8.469 -13.258 14.742 1 82.81 93 LYS A CA 1
ATOM 691 C C . LYS A 1 93 ? -8.062 -14.5 13.953 1 82.81 93 LYS A C 1
ATOM 693 O O . LYS A 1 93 ? -6.879 -14.836 13.883 1 82.81 93 LYS A O 1
ATOM 698 N N . GLN A 1 94 ? -9.078 -15.211 13.57 1 84.12 94 GLN A N 1
ATOM 699 C CA . GLN A 1 94 ? -8.867 -16.344 12.688 1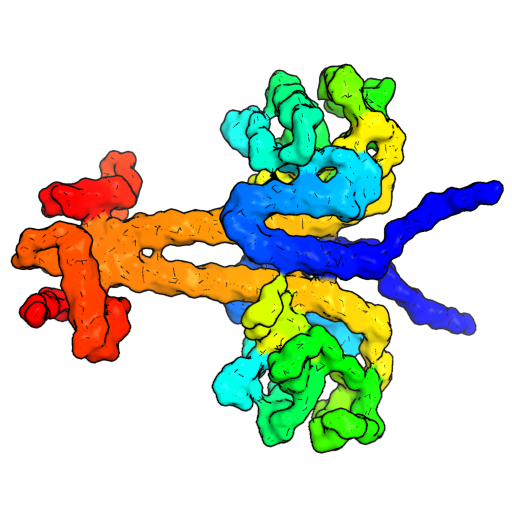 84.12 94 GLN A CA 1
ATOM 700 C C . GLN A 1 94 ? -8.852 -15.906 11.227 1 84.12 94 GLN A C 1
ATOM 702 O O . GLN A 1 94 ? -9.656 -15.07 10.812 1 84.12 94 GLN A O 1
ATOM 707 N N . ARG A 1 95 ? -8.039 -16.547 10.5 1 84 95 ARG A N 1
ATOM 708 C CA . ARG A 1 95 ? -7.754 -16.062 9.148 1 84 95 ARG A CA 1
ATOM 709 C C . ARG A 1 95 ? -8.938 -16.297 8.227 1 84 95 ARG A C 1
ATOM 711 O O . ARG A 1 95 ? -9.234 -15.477 7.355 1 84 95 ARG A O 1
ATOM 718 N N . VAL A 1 96 ? -9.555 -17.5 8.484 1 90.75 96 VAL A N 1
ATOM 719 C CA . VAL A 1 96 ? -10.609 -17.812 7.523 1 90.75 96 VAL A CA 1
ATOM 720 C C . VAL A 1 96 ? -11.633 -18.75 8.148 1 90.75 96 VAL A C 1
ATOM 722 O O . VAL A 1 96 ? -11.266 -19.656 8.906 1 90.75 96 VAL A O 1
ATOM 725 N N . PHE A 1 97 ? -12.883 -18.484 7.898 1 91.5 97 PHE A N 1
ATOM 726 C CA . PHE A 1 97 ? -13.984 -19.406 8.133 1 91.5 97 PHE A CA 1
ATOM 727 C C . PHE A 1 97 ? -14.742 -19.688 6.844 1 91.5 97 PHE A C 1
ATOM 729 O O . PHE A 1 97 ? -15.102 -18.766 6.113 1 91.5 97 PHE A O 1
ATOM 736 N N . ARG A 1 98 ? -14.883 -20.953 6.586 1 91.19 98 ARG A N 1
ATOM 737 C CA . ARG A 1 98 ? -15.648 -21.359 5.414 1 91.19 98 ARG A CA 1
ATOM 738 C C . ARG A 1 98 ? -16.828 -22.234 5.809 1 91.19 98 ARG A C 1
ATOM 740 O O . ARG A 1 98 ? -16.641 -23.312 6.398 1 91.19 98 ARG A O 1
ATOM 747 N N . LEU A 1 99 ? -18.016 -21.75 5.57 1 91.75 99 LEU A N 1
ATOM 748 C CA . LEU A 1 99 ? -19.234 -22.547 5.707 1 91.75 99 LEU A CA 1
ATOM 749 C C . LEU A 1 99 ? -19.719 -23.016 4.344 1 91.75 99 LEU A C 1
ATOM 751 O O . LEU A 1 99 ? -20.375 -22.266 3.619 1 91.75 99 LEU A O 1
ATOM 755 N N . ALA A 1 100 ? -19.438 -24.188 4.086 1 88.25 100 ALA A N 1
ATOM 756 C CA . ALA A 1 100 ? -19.625 -24.734 2.746 1 88.25 100 ALA A CA 1
ATOM 757 C C . ALA A 1 100 ? -21.109 -24.922 2.445 1 88.25 100 ALA A C 1
ATOM 759 O O . ALA A 1 100 ? -21.547 -24.734 1.309 1 88.25 100 ALA A O 1
ATOM 760 N N . ASP A 1 101 ? -21.766 -25.25 3.443 1 91.69 101 ASP A N 1
ATOM 761 C CA . ASP A 1 101 ? -23.156 -25.609 3.199 1 91.69 101 ASP A CA 1
ATOM 762 C C . ASP A 1 101 ? -24.047 -25.141 4.355 1 91.69 101 ASP A C 1
ATOM 764 O O . ASP A 1 101 ? -24.016 -25.734 5.441 1 91.69 101 ASP A O 1
ATOM 768 N N . LEU A 1 102 ? -24.875 -24.094 4.07 1 90.56 102 LEU A N 1
ATOM 769 C CA . LEU A 1 102 ? -25.75 -23.531 5.098 1 90.56 102 LEU A CA 1
ATOM 770 C C . LEU A 1 102 ? -27.125 -24.188 5.059 1 90.56 102 LEU A C 1
ATOM 772 O O . LEU A 1 102 ? -28.016 -23.828 5.84 1 90.56 102 LEU A O 1
ATOM 776 N N . THR A 1 103 ? -27.312 -25.125 4.164 1 83.69 103 THR A N 1
ATOM 777 C CA . THR A 1 103 ? -28.594 -25.828 4.117 1 83.69 103 THR A CA 1
ATOM 778 C C . THR A 1 103 ? -28.719 -26.797 5.281 1 83.69 103 THR A C 1
ATOM 780 O O . THR A 1 103 ? -29.812 -27.328 5.535 1 83.69 103 THR A O 1
ATOM 783 N N . GLU A 1 104 ? -27.672 -27.047 5.863 1 84.06 104 GLU A N 1
ATOM 784 C CA . GLU A 1 104 ? -27.672 -27.891 7.055 1 84.06 104 GLU A CA 1
ATOM 785 C C . GLU A 1 104 ? -27.234 -27.094 8.289 1 84.06 104 GLU A C 1
ATOM 787 O O . GLU A 1 104 ? -26.469 -26.125 8.172 1 84.06 104 GLU A O 1
ATOM 792 N N . PRO A 1 105 ? -27.75 -27.516 9.414 1 83.5 105 PRO A N 1
ATOM 793 C CA . PRO A 1 105 ? -27.312 -26.844 10.641 1 83.5 105 PRO A CA 1
ATOM 794 C C . PRO A 1 105 ? -25.812 -26.969 10.875 1 83.5 105 PRO A C 1
ATOM 796 O O . PRO A 1 105 ? -25.203 -27.984 10.523 1 83.5 105 PRO A O 1
ATOM 799 N N . ASP A 1 106 ? -25.281 -25.844 11.312 1 87.88 106 ASP A N 1
ATOM 800 C CA . ASP A 1 106 ? -23.859 -25.812 11.656 1 87.88 106 ASP A CA 1
ATOM 801 C C . ASP A 1 106 ? -23.672 -25.812 13.172 1 87.88 106 ASP A C 1
ATOM 803 O O . ASP A 1 106 ? -24.359 -25.094 13.891 1 87.88 106 ASP A O 1
ATOM 807 N N . GLU A 1 107 ? -22.781 -26.609 13.625 1 88 107 GLU A N 1
ATOM 808 C CA . GLU A 1 107 ? -22.594 -26.781 15.062 1 88 107 GLU A CA 1
ATOM 809 C C . GLU A 1 107 ? -21.984 -25.531 15.688 1 88 107 GLU A C 1
ATOM 811 O O . GLU A 1 107 ? -22.312 -25.172 16.812 1 88 107 GLU A O 1
ATOM 816 N N . ALA A 1 108 ? -21.156 -24.938 14.969 1 88.69 108 ALA A N 1
ATOM 817 C CA . ALA A 1 108 ? -20.453 -23.766 15.516 1 88.69 108 ALA A CA 1
ATOM 818 C C . ALA A 1 108 ? -21.359 -22.531 15.516 1 88.69 108 ALA A C 1
ATOM 820 O O . ALA A 1 108 ? -21.25 -21.688 16.406 1 88.69 108 ALA A O 1
ATOM 821 N N . TRP A 1 109 ? -22.234 -22.5 14.484 1 93.75 109 TRP A N 1
ATOM 822 C CA . TRP A 1 109 ? -23.094 -21.328 14.344 1 93.75 109 TRP A CA 1
ATOM 823 C C . TRP A 1 109 ? -24.531 -21.734 14.07 1 93.75 109 TRP A C 1
ATOM 825 O O . TRP A 1 109 ? -25.125 -21.344 13.062 1 93.75 109 TRP A O 1
ATOM 835 N N . PRO A 1 110 ? -25.141 -22.344 14.984 1 91.75 110 PRO A N 1
ATOM 836 C CA . PRO A 1 110 ? -26.469 -22.875 14.719 1 91.75 110 PRO A CA 1
ATOM 837 C C . PRO A 1 110 ? -27.516 -21.781 14.508 1 91.75 110 PRO A C 1
ATOM 839 O O . PRO A 1 110 ? -28.406 -21.922 13.664 1 91.75 110 PRO A O 1
ATOM 842 N N . ARG A 1 111 ? -27.438 -20.734 15.281 1 94.62 111 ARG A N 1
ATOM 843 C CA . ARG A 1 111 ? -28.438 -19.672 15.148 1 94.62 111 ARG A CA 1
ATOM 844 C C . ARG A 1 111 ? -28.219 -18.875 13.875 1 94.62 111 ARG A C 1
ATOM 846 O O . ARG A 1 111 ? -29.172 -18.562 13.156 1 94.62 111 ARG A O 1
ATOM 853 N N . TYR A 1 112 ? -27.031 -18.578 13.594 1 94.81 112 TYR A N 1
ATOM 854 C CA . TYR A 1 112 ? -26.719 -17.812 12.398 1 94.81 112 TYR A CA 1
ATOM 855 C C . TYR A 1 112 ? -27.094 -18.578 11.141 1 94.81 112 TYR A C 1
ATOM 857 O O . TYR A 1 112 ? -27.734 -18.031 10.242 1 94.81 112 TYR A O 1
ATOM 865 N N . THR A 1 113 ? -26.719 -19.844 11.125 1 94.81 113 THR A N 1
ATOM 866 C CA . THR A 1 113 ? -26.938 -20.641 9.922 1 94.81 113 THR A CA 1
ATOM 867 C C . THR A 1 113 ? -28.422 -20.75 9.594 1 94.81 113 THR A C 1
ATOM 869 O O . THR A 1 113 ? -28.812 -20.656 8.422 1 94.81 113 THR A O 1
ATOM 872 N N . ALA A 1 114 ? -29.203 -20.938 10.531 1 92.75 114 ALA A N 1
ATOM 873 C CA . ALA A 1 114 ? -30.641 -21.047 10.328 1 92.75 114 ALA A CA 1
ATOM 874 C C . ALA A 1 114 ? -31.219 -19.781 9.719 1 92.75 114 ALA A C 1
ATOM 876 O O . ALA A 1 114 ? -31.984 -19.828 8.75 1 92.75 114 ALA A O 1
ATOM 877 N N . ARG A 1 115 ? -30.844 -18.672 10.258 1 94.38 115 ARG A N 1
ATOM 878 C CA . ARG A 1 115 ? -31.359 -17.391 9.797 1 94.38 115 ARG A CA 1
ATOM 879 C C . ARG A 1 115 ? -30.734 -16.984 8.461 1 94.38 115 ARG A C 1
ATOM 881 O O . ARG A 1 115 ? -31.391 -16.359 7.633 1 94.38 115 ARG A O 1
ATOM 888 N N . ALA A 1 116 ? -29.5 -17.281 8.266 1 94.94 116 ALA A N 1
ATOM 889 C CA . ALA A 1 116 ? -28.812 -16.969 7.016 1 94.94 116 ALA A CA 1
ATOM 890 C C . ALA A 1 116 ? -29.453 -17.703 5.84 1 94.94 116 ALA A C 1
ATOM 892 O O . ALA A 1 116 ? -29.531 -17.156 4.734 1 94.94 116 ALA A O 1
ATOM 893 N N . ARG A 1 117 ? -29.922 -18.891 6.109 1 93.5 117 ARG A N 1
ATOM 894 C CA . ARG A 1 117 ? -30.625 -19.656 5.09 1 93.5 117 ARG A CA 1
ATOM 895 C C . ARG A 1 117 ? -31.875 -18.922 4.613 1 93.5 117 ARG A C 1
ATOM 897 O O . ARG A 1 117 ? -32.188 -18.953 3.424 1 93.5 117 ARG A O 1
ATOM 904 N N . GLU A 1 118 ? -32.5 -18.344 5.488 1 93.94 118 GLU A N 1
ATOM 905 C CA . GLU A 1 118 ? -33.719 -17.594 5.164 1 93.94 118 GLU A CA 1
ATOM 906 C C . GLU A 1 118 ? -33.406 -16.406 4.266 1 93.94 118 GLU A C 1
ATOM 908 O O . GLU A 1 118 ? -34.281 -15.93 3.529 1 93.94 118 GLU A O 1
ATOM 913 N N . LEU A 1 119 ? -32.188 -15.961 4.355 1 94.5 119 LEU A N 1
ATOM 914 C CA . LEU A 1 119 ? -31.75 -14.836 3.535 1 94.5 119 LEU A CA 1
ATOM 915 C C . LEU A 1 119 ? -31.344 -15.305 2.141 1 94.5 119 LEU A C 1
ATOM 917 O O . LEU A 1 119 ? -31 -14.484 1.283 1 94.5 119 LEU A O 1
ATOM 921 N N . GLY A 1 120 ? -31.312 -16.625 1.952 1 94.19 120 GLY A N 1
ATOM 922 C CA . GLY A 1 120 ? -30.953 -17.172 0.654 1 94.19 120 GLY A CA 1
ATOM 923 C C . GLY A 1 120 ? -29.469 -17.469 0.519 1 94.19 120 GLY A C 1
ATOM 924 O O . GLY A 1 120 ? -28.969 -17.672 -0.59 1 94.19 120 GLY A O 1
ATOM 925 N N . ILE A 1 121 ? -28.766 -17.5 1.602 1 96.06 121 ILE A N 1
ATOM 926 C CA . ILE A 1 121 ? -27.344 -17.781 1.575 1 96.06 121 ILE A CA 1
ATOM 927 C C . ILE A 1 121 ? -27.109 -19.281 1.593 1 96.06 121 ILE A C 1
ATOM 929 O O . ILE A 1 121 ? -27.562 -19.984 2.512 1 96.06 121 ILE A O 1
ATOM 933 N N . GLY A 1 122 ? -26.438 -19.75 0.606 1 96.12 122 GLY A N 1
ATOM 934 C CA . GLY A 1 122 ? -26.125 -21.156 0.532 1 96.12 122 GLY A CA 1
ATOM 935 C C . GLY A 1 122 ? -24.75 -21.5 1.074 1 96.12 122 GLY A C 1
ATOM 936 O O . GLY A 1 122 ? -24.531 -22.609 1.563 1 96.12 122 GLY A O 1
ATOM 937 N N . SER A 1 123 ? -23.875 -20.688 0.913 1 96.44 123 SER A N 1
ATOM 938 C CA . SER A 1 123 ? -22.516 -20.828 1.436 1 96.44 123 SER A CA 1
ATOM 939 C C . SER A 1 123 ? -21.875 -19.469 1.696 1 96.44 123 SER A C 1
ATOM 941 O O . SER A 1 123 ? -22.266 -18.469 1.083 1 96.44 123 SER A O 1
ATOM 943 N N . ILE A 1 124 ? -21.031 -19.391 2.65 1 96.44 124 ILE A N 1
ATOM 944 C CA . ILE A 1 124 ? -20.375 -18.156 3.021 1 96.44 124 ILE A CA 1
ATOM 945 C C . ILE A 1 124 ? -18.922 -18.438 3.396 1 96.44 124 ILE A C 1
ATOM 947 O O . ILE A 1 124 ? -18.594 -19.516 3.895 1 96.44 124 ILE A O 1
ATOM 951 N N . MET A 1 125 ? -18.062 -17.516 3.07 1 95.75 125 MET A N 1
ATOM 952 C CA . MET A 1 125 ? -16.672 -17.547 3.484 1 95.75 125 MET A CA 1
ATOM 953 C C . MET A 1 125 ? -16.234 -16.188 4.051 1 95.75 125 MET A C 1
ATOM 955 O O . MET A 1 125 ? -16.516 -15.148 3.457 1 95.75 125 MET A O 1
ATOM 959 N N . GLY A 1 126 ? -15.75 -16.219 5.262 1 95.75 126 GLY A N 1
ATOM 960 C CA . GLY A 1 126 ? -15.211 -15.039 5.906 1 95.75 126 GLY A CA 1
ATOM 961 C C . GLY A 1 126 ? -13.703 -15.055 6.023 1 95.75 126 GLY A C 1
ATOM 962 O O . GLY A 1 126 ? -13.117 -16.031 6.488 1 95.75 126 GLY A O 1
ATOM 963 N N . VAL A 1 127 ? -13.062 -14 5.547 1 94.81 127 VAL A N 1
ATOM 964 C CA . VAL A 1 127 ? -11.602 -13.898 5.574 1 94.81 127 VAL A CA 1
ATOM 965 C C . VAL A 1 127 ? -11.188 -12.664 6.363 1 94.81 127 VAL A C 1
ATOM 967 O O . VAL A 1 127 ? -11.68 -11.562 6.113 1 94.81 127 VAL A O 1
ATOM 970 N N . LEU A 1 128 ? -10.266 -12.883 7.227 1 93.12 128 LEU A N 1
ATOM 971 C CA . LEU A 1 128 ? -9.773 -11.773 8.039 1 93.12 128 LEU A CA 1
ATOM 972 C C . LEU A 1 128 ? -8.891 -10.844 7.223 1 93.12 128 LEU A C 1
ATOM 974 O O . LEU A 1 128 ? -8.055 -11.312 6.441 1 93.12 128 LEU A O 1
ATOM 978 N N . LEU A 1 129 ? -9.125 -9.586 7.305 1 93.06 129 LEU A N 1
ATOM 979 C CA . LEU A 1 129 ? -8.227 -8.57 6.758 1 93.06 129 LEU A CA 1
ATOM 980 C C . LEU A 1 129 ? -7.27 -8.055 7.824 1 93.06 129 LEU A C 1
ATOM 982 O O . LEU A 1 129 ? -7.684 -7.359 8.75 1 93.06 129 LEU A O 1
ATOM 986 N N . TYR A 1 130 ? -5.984 -8.352 7.602 1 87.25 130 TYR A N 1
ATOM 987 C CA . TYR A 1 130 ? -5 -7.957 8.602 1 87.25 130 TYR A CA 1
ATOM 988 C C . TYR A 1 130 ? -3.643 -7.699 7.953 1 87.25 130 TYR A C 1
ATOM 990 O O . TYR A 1 130 ? -3.35 -8.219 6.875 1 87.25 130 TYR A O 1
ATOM 998 N N . THR A 1 131 ? -2.789 -6.809 8.422 1 80.44 131 THR A N 1
ATOM 999 C CA . THR A 1 131 ? -1.418 -6.59 7.973 1 80.44 131 THR A CA 1
ATOM 1000 C C . THR A 1 131 ? -0.422 -7.172 8.969 1 80.44 131 THR A C 1
ATOM 1002 O O . THR A 1 131 ? 0.478 -7.926 8.594 1 80.44 131 THR A O 1
ATOM 1005 N N . THR A 1 132 ? -0.482 -6.559 10.211 1 73.06 132 THR A N 1
ATOM 1006 C CA . THR A 1 132 ? 0.334 -7.113 11.281 1 73.06 132 THR A CA 1
ATOM 1007 C C . THR A 1 132 ? -0.544 -7.762 12.352 1 73.06 132 THR A C 1
ATOM 1009 O O . THR A 1 132 ? -1.771 -7.656 12.297 1 73.06 132 THR A O 1
ATOM 1012 N N . ASP A 1 133 ? -0.018 -8.523 13.008 1 61.97 133 ASP A N 1
ATOM 1013 C CA . ASP A 1 133 ? -0.751 -9.242 14.047 1 61.97 133 ASP A CA 1
ATOM 1014 C C . ASP A 1 133 ? -1.597 -8.281 14.883 1 61.97 133 ASP A C 1
ATOM 1016 O O . ASP A 1 133 ? -2.607 -8.68 15.469 1 61.97 133 ASP A O 1
ATOM 1020 N N . LYS A 1 134 ? -1.188 -7.008 14.766 1 60.41 134 LYS A N 1
ATOM 1021 C CA . LYS A 1 134 ? -1.885 -6.098 15.664 1 60.41 134 LYS A CA 1
ATOM 1022 C C . LYS A 1 134 ? -3.027 -5.383 14.953 1 60.41 134 LYS A C 1
ATOM 1024 O O . LYS A 1 134 ? -3.959 -4.895 15.602 1 60.41 134 LYS A O 1
ATOM 1029 N N . ASP A 1 135 ? -2.982 -5.547 13.648 1 71.56 135 ASP A N 1
ATOM 1030 C CA . ASP A 1 135 ? -3.943 -4.672 12.984 1 71.56 135 ASP A CA 1
ATOM 1031 C C . ASP A 1 135 ? -5.082 -5.473 12.367 1 71.56 135 ASP A C 1
ATOM 1033 O O . ASP A 1 135 ? -4.859 -6.281 11.461 1 71.56 135 ASP A O 1
ATOM 1037 N N . ASN A 1 136 ? -6.199 -5.441 13.008 1 80 136 ASN A N 1
ATOM 1038 C CA . ASN A 1 136 ? -7.445 -5.992 12.484 1 80 136 ASN A CA 1
ATOM 1039 C C . ASN A 1 136 ? -8.242 -4.941 11.719 1 80 136 ASN A C 1
ATOM 1041 O O . ASN A 1 136 ? -8.789 -4.012 12.32 1 80 136 ASN A O 1
ATOM 1045 N N . LEU A 1 137 ? -8.305 -5.109 10.398 1 90.06 137 LEU A N 1
ATOM 1046 C CA . LEU A 1 137 ? -8.969 -4.133 9.547 1 90.06 137 LEU A CA 1
ATOM 1047 C C . LEU A 1 137 ? -10.406 -4.551 9.258 1 90.06 137 LEU A C 1
ATOM 1049 O O . LEU A 1 137 ? -11.172 -3.787 8.664 1 90.06 137 LEU A O 1
ATOM 1053 N N . GLY A 1 138 ? -10.773 -5.719 9.781 1 93.44 138 GLY A N 1
ATOM 1054 C CA . GLY A 1 138 ? -12.109 -6.246 9.547 1 93.44 138 GLY A CA 1
ATOM 1055 C C . GLY A 1 138 ? -12.109 -7.594 8.852 1 93.44 138 GLY A C 1
ATOM 1056 O O . GLY A 1 138 ? -11.094 -8.297 8.852 1 93.44 138 GLY A O 1
ATOM 1057 N N . ALA A 1 139 ? -13.258 -7.988 8.359 1 95.62 139 ALA A N 1
ATOM 1058 C CA . ALA A 1 139 ? -13.391 -9.266 7.66 1 95.62 139 ALA A CA 1
ATOM 1059 C C . ALA A 1 139 ? -14.062 -9.086 6.301 1 95.62 139 ALA A C 1
ATOM 1061 O O . ALA A 1 139 ? -15.016 -8.312 6.172 1 95.62 139 ALA A O 1
ATOM 1062 N N . LEU A 1 140 ? -13.477 -9.719 5.34 1 97.38 140 LEU A N 1
ATOM 1063 C CA . LEU A 1 140 ? -14.07 -9.828 4.012 1 97.38 140 LEU A CA 1
ATOM 1064 C C . LEU A 1 140 ? -15.008 -11.031 3.934 1 97.38 140 LEU A C 1
ATOM 1066 O O . LEU A 1 140 ? -14.586 -12.164 4.156 1 97.38 140 LEU A O 1
ATOM 1070 N N . ALA A 1 141 ? -16.25 -10.773 3.664 1 97.56 141 ALA A N 1
ATOM 1071 C CA . ALA A 1 141 ? -17.266 -11.828 3.557 1 97.56 141 ALA A CA 1
ATOM 1072 C C . ALA A 1 141 ? -17.625 -12.094 2.1 1 97.56 141 ALA A C 1
ATOM 1074 O O . ALA A 1 141 ? -17.875 -11.156 1.334 1 97.56 141 ALA A O 1
ATOM 1075 N N . LEU A 1 142 ? -17.578 -13.289 1.735 1 98.06 142 LEU A N 1
ATOM 1076 C CA . LEU A 1 142 ? -17.984 -13.734 0.408 1 98.06 142 LEU A CA 1
ATOM 1077 C C . LEU A 1 142 ? -19.234 -14.617 0.489 1 98.06 142 LEU A C 1
ATOM 1079 O O . LEU A 1 142 ? -19.312 -15.523 1.32 1 98.06 142 LEU A O 1
ATOM 1083 N N . TYR A 1 143 ? -20.172 -14.352 -0.391 1 97.38 143 TYR A N 1
ATOM 1084 C CA . TYR A 1 143 ? -21.453 -15.031 -0.326 1 97.38 143 TYR A CA 1
ATOM 1085 C C . TYR A 1 143 ? -21.781 -15.711 -1.649 1 97.38 143 TYR A C 1
ATOM 1087 O O . TYR A 1 143 ? -21.422 -15.211 -2.717 1 97.38 143 TYR A O 1
ATOM 1095 N N . SER A 1 144 ? -22.438 -16.797 -1.521 1 97.75 144 SER A N 1
ATOM 1096 C CA . SER A 1 144 ? -23.047 -17.469 -2.66 1 97.75 144 SER A CA 1
ATOM 1097 C C . SER A 1 144 ? -24.422 -18.016 -2.299 1 97.75 144 SER A C 1
ATOM 1099 O O . SER A 1 144 ? -24.641 -18.453 -1.17 1 97.75 144 SER A O 1
ATOM 1101 N N . SER A 1 145 ? -25.328 -17.969 -3.238 1 96 145 SER A N 1
ATOM 1102 C CA . SER A 1 145 ? -26.641 -18.578 -3.041 1 96 145 SER A CA 1
ATOM 1103 C C . SER A 1 145 ? -26.578 -20.094 -3.172 1 96 145 SER A C 1
ATOM 1105 O O . SER A 1 145 ? -27.516 -20.797 -2.785 1 96 145 SER A O 1
ATOM 1107 N N . ARG A 1 146 ? -25.516 -20.594 -3.623 1 96.62 146 ARG A N 1
ATOM 1108 C CA . ARG A 1 146 ? -25.359 -22.031 -3.857 1 96.62 146 ARG A CA 1
ATOM 1109 C C . ARG A 1 146 ? -24.562 -22.688 -2.727 1 96.62 146 ARG A C 1
ATOM 1111 O O . ARG A 1 146 ? -23.516 -22.188 -2.324 1 96.62 146 ARG A O 1
ATOM 1118 N N . PRO A 1 147 ? -25.094 -23.859 -2.258 1 95.31 147 PRO A N 1
ATOM 1119 C CA . PRO A 1 147 ? -24.25 -24.641 -1.355 1 95.31 147 PRO A CA 1
ATOM 1120 C C . PRO A 1 147 ? -23.016 -25.203 -2.045 1 95.31 147 PRO A C 1
ATOM 1122 O O . PRO A 1 147 ? -23.062 -25.578 -3.221 1 95.31 147 PRO A O 1
ATOM 1125 N N . GLY A 1 148 ? -21.922 -25.219 -1.377 1 94.12 148 GLY A N 1
ATOM 1126 C CA . GLY A 1 148 ? -20.703 -25.812 -1.896 1 94.12 148 GLY A CA 1
ATOM 1127 C C . GLY A 1 148 ? -20 -24.938 -2.916 1 94.12 148 GLY A C 1
ATOM 1128 O O . GLY A 1 148 ? -19.188 -25.422 -3.705 1 94.12 148 GLY A O 1
ATOM 1129 N N . ALA A 1 149 ? -20.359 -23.703 -2.916 1 95.12 149 ALA A N 1
ATOM 1130 C CA . ALA A 1 149 ? -19.812 -22.812 -3.932 1 95.12 149 ALA A CA 1
ATOM 1131 C C . ALA A 1 149 ? -18.344 -22.516 -3.676 1 95.12 149 ALA A C 1
ATOM 1133 O O . ALA A 1 149 ? -17.578 -22.266 -4.609 1 95.12 149 ALA A O 1
ATOM 1134 N N . PHE A 1 150 ? -17.922 -22.516 -2.412 1 94.62 150 PHE A N 1
ATOM 1135 C CA . PHE A 1 150 ? -16.547 -22.172 -2.072 1 94.62 150 PHE A CA 1
ATOM 1136 C C . PHE A 1 150 ? -15.742 -23.422 -1.766 1 94.62 150 PHE A C 1
ATOM 1138 O O . PHE A 1 150 ? -15.984 -24.094 -0.765 1 94.62 150 PHE A O 1
ATOM 1145 N N . THR A 1 151 ? -14.789 -23.625 -2.627 1 91.88 151 THR A N 1
ATOM 1146 C CA . THR A 1 151 ? -13.906 -24.781 -2.531 1 91.88 151 THR A CA 1
ATOM 1147 C C . THR A 1 151 ? -12.609 -24.422 -1.817 1 91.88 151 THR A C 1
ATOM 1149 O O . THR A 1 151 ? -12.438 -23.281 -1.383 1 91.88 151 THR A O 1
ATOM 1152 N N . GLU A 1 152 ? -11.742 -25.469 -1.616 1 87.69 152 GLU A N 1
ATOM 1153 C CA . GLU A 1 152 ? -10.414 -25.203 -1.067 1 87.69 152 GLU A CA 1
ATOM 1154 C C . GLU A 1 152 ? -9.633 -24.25 -1.952 1 87.69 152 GLU A C 1
ATOM 1156 O O . GLU A 1 152 ? -8.852 -23.422 -1.452 1 87.69 152 GLU A O 1
ATOM 1161 N N . GLU A 1 153 ? -9.883 -24.391 -3.188 1 84.44 153 GLU A N 1
ATOM 1162 C CA . GLU A 1 153 ? -9.219 -23.5 -4.129 1 84.44 153 GLU A CA 1
ATOM 1163 C C . GLU A 1 153 ? -9.719 -22.062 -3.963 1 84.44 153 GLU A C 1
ATOM 1165 O O . GLU A 1 153 ? -8.93 -21.109 -3.982 1 84.44 153 GLU A O 1
ATOM 1170 N N . SER A 1 154 ? -11.055 -21.906 -3.814 1 89.81 154 SER A N 1
ATOM 1171 C CA . SER A 1 154 ? -11.633 -20.594 -3.559 1 89.81 154 SER A CA 1
ATOM 1172 C C . SER A 1 154 ? -11.016 -19.953 -2.314 1 89.81 154 SER A C 1
ATOM 1174 O O . SER A 1 154 ? -10.773 -18.75 -2.287 1 89.81 154 SER A O 1
ATOM 1176 N N . GLU A 1 155 ? -10.828 -20.812 -1.366 1 90.81 155 GLU A N 1
ATOM 1177 C CA . GLU A 1 155 ? -10.266 -20.328 -0.11 1 90.81 155 GLU A CA 1
ATOM 1178 C C . GLU A 1 155 ? -8.852 -19.781 -0.313 1 90.81 155 GLU A C 1
ATOM 1180 O O . GLU A 1 155 ? -8.5 -18.734 0.225 1 90.81 155 GLU A O 1
ATOM 1185 N N . ARG A 1 156 ? -8.109 -20.469 -1.045 1 85.56 156 ARG A N 1
ATOM 1186 C CA . ARG A 1 156 ? -6.73 -20.047 -1.287 1 85.56 156 ARG A CA 1
ATOM 1187 C C . ARG A 1 156 ? -6.684 -18.719 -2.033 1 85.56 156 ARG A C 1
ATOM 1189 O O . ARG A 1 156 ? -5.883 -17.844 -1.705 1 85.56 156 ARG A O 1
ATOM 1196 N N . VAL A 1 157 ? -7.496 -18.594 -3.016 1 87.81 157 VAL A N 1
ATOM 1197 C CA . VAL A 1 157 ? -7.57 -17.359 -3.775 1 87.81 157 VAL A CA 1
ATOM 1198 C C . VAL A 1 157 ? -8.008 -16.219 -2.857 1 87.81 157 VAL A C 1
ATOM 1200 O O . VAL A 1 157 ? -7.406 -15.133 -2.871 1 87.81 157 VAL A O 1
ATOM 1203 N N . ALA A 1 158 ? -9.031 -16.469 -2.092 1 92.75 158 ALA A N 1
ATOM 1204 C CA . ALA A 1 158 ? -9.57 -15.453 -1.193 1 92.75 158 ALA A CA 1
ATOM 1205 C C . ALA A 1 158 ? -8.523 -15 -0.178 1 92.75 158 ALA A C 1
ATOM 1207 O O . ALA A 1 158 ? -8.406 -13.812 0.115 1 92.75 158 ALA A O 1
ATOM 1208 N N . LEU A 1 159 ? -7.789 -15.969 0.323 1 89.06 159 LEU A N 1
ATOM 1209 C CA . LEU A 1 159 ? -6.762 -15.656 1.312 1 89.06 159 LEU A CA 1
ATOM 1210 C C . LEU A 1 159 ? -5.645 -14.82 0.692 1 89.06 159 LEU A C 1
ATOM 1212 O O . LEU A 1 159 ? -5.184 -13.844 1.297 1 89.06 159 LEU A O 1
ATOM 1216 N N . ALA A 1 160 ? -5.254 -15.227 -0.476 1 85.75 160 ALA A N 1
ATOM 1217 C CA . ALA A 1 160 ? -4.23 -14.445 -1.175 1 85.75 160 ALA A CA 1
ATOM 1218 C C . ALA A 1 160 ? -4.719 -13.031 -1.462 1 85.75 160 ALA A C 1
ATOM 1220 O O . ALA A 1 160 ? -3.996 -12.062 -1.23 1 85.75 160 ALA A O 1
ATOM 1221 N N . PHE A 1 161 ? -5.906 -12.953 -1.906 1 91.62 161 PHE A N 1
ATOM 1222 C CA . PHE A 1 161 ? -6.477 -11.648 -2.221 1 91.62 161 PHE A CA 1
ATOM 1223 C C . PHE A 1 161 ? -6.621 -10.805 -0.961 1 91.62 161 PHE A C 1
ATOM 1225 O O . PHE A 1 161 ? -6.355 -9.594 -0.982 1 91.62 161 PHE A O 1
ATOM 1232 N N . ALA A 1 162 ? -7.059 -11.375 0.08 1 92.44 162 ALA A N 1
ATOM 1233 C CA . ALA A 1 162 ? -7.266 -10.672 1.342 1 92.44 162 ALA A CA 1
ATOM 1234 C C . ALA A 1 162 ? -5.977 -10 1.81 1 92.44 162 ALA A C 1
ATOM 1236 O O . ALA A 1 162 ? -6.012 -8.914 2.395 1 92.44 162 ALA A O 1
ATOM 1237 N N . SER A 1 163 ? -4.871 -10.586 1.63 1 88.38 163 SER A N 1
ATOM 1238 C CA . SER A 1 163 ? -3.594 -10 2.025 1 88.38 163 SER A CA 1
ATOM 1239 C C . SER A 1 163 ? -3.32 -8.703 1.269 1 88.38 163 SER A C 1
ATOM 1241 O O . SER A 1 163 ? -2.891 -7.711 1.861 1 88.38 163 SER A O 1
ATOM 1243 N N . HIS A 1 164 ? -3.617 -8.734 -0.005 1 89.31 164 HIS A N 1
ATOM 1244 C CA . HIS A 1 164 ? -3.441 -7.535 -0.817 1 89.31 164 HIS A CA 1
ATOM 1245 C C . HIS A 1 164 ? -4.441 -6.453 -0.426 1 89.31 164 HIS A C 1
ATOM 1247 O O . HIS A 1 164 ? -4.09 -5.273 -0.359 1 89.31 164 HIS A O 1
ATOM 1253 N N . ALA A 1 165 ? -5.598 -6.922 -0.245 1 94.25 165 ALA A N 1
ATOM 1254 C CA . ALA A 1 165 ? -6.652 -6 0.165 1 94.25 165 ALA A CA 1
ATOM 1255 C C . ALA A 1 165 ? -6.305 -5.324 1.489 1 94.25 165 ALA A C 1
ATOM 1257 O O . ALA A 1 165 ? -6.473 -4.113 1.638 1 94.25 165 ALA A O 1
ATOM 1258 N N . ALA A 1 166 ? -5.809 -6.098 2.406 1 92.56 166 ALA A N 1
ATOM 1259 C CA . ALA A 1 166 ? -5.441 -5.582 3.723 1 92.56 166 ALA A CA 1
ATOM 1260 C C . ALA A 1 166 ? -4.34 -4.535 3.613 1 92.56 166 ALA A C 1
ATOM 1262 O O . ALA A 1 166 ? -4.395 -3.496 4.277 1 92.56 166 ALA A O 1
ATOM 1263 N N . VAL A 1 167 ? -3.373 -4.785 2.848 1 89.88 167 VAL A N 1
ATOM 1264 C CA . VAL A 1 167 ? -2.262 -3.861 2.641 1 89.88 167 VAL A CA 1
ATOM 1265 C C . VAL A 1 167 ? -2.781 -2.549 2.059 1 89.88 167 VAL A C 1
ATOM 1267 O O . VAL A 1 167 ? -2.436 -1.469 2.543 1 89.88 167 VAL A O 1
ATOM 1270 N N . ALA A 1 168 ? -3.568 -2.701 1.033 1 92.81 168 ALA A N 1
ATOM 1271 C CA . ALA A 1 168 ? -4.121 -1.511 0.392 1 92.81 168 ALA A CA 1
ATOM 1272 C C . ALA A 1 168 ? -4.98 -0.71 1.367 1 92.81 168 ALA A C 1
ATOM 1274 O O . ALA A 1 168 ? -4.883 0.518 1.425 1 92.81 168 ALA A O 1
ATOM 1275 N N . LEU A 1 169 ? -5.809 -1.39 2.111 1 93.81 169 LEU A N 1
ATOM 1276 C CA . LEU A 1 169 ? -6.711 -0.735 3.053 1 93.81 169 LEU A CA 1
ATOM 1277 C C . LEU A 1 169 ? -5.93 -0.063 4.176 1 93.81 169 LEU A C 1
ATOM 1279 O O . LEU A 1 169 ? -6.215 1.08 4.543 1 93.81 169 LEU A O 1
ATOM 1283 N N . ALA A 1 170 ? -4.988 -0.747 4.719 1 91 170 ALA A N 1
ATOM 1284 C CA . ALA A 1 170 ? -4.133 -0.17 5.75 1 91 170 ALA A CA 1
ATOM 1285 C C . ALA A 1 170 ? -3.436 1.091 5.246 1 91 170 ALA A C 1
ATOM 1287 O O . ALA A 1 170 ? -3.336 2.084 5.969 1 91 170 ALA A O 1
ATOM 1288 N N . GLY A 1 171 ? -2.938 1.008 4.043 1 89.94 171 GLY A N 1
ATOM 1289 C CA . GLY A 1 171 ? -2.32 2.172 3.426 1 89.94 171 GLY A CA 1
ATOM 1290 C C . GLY A 1 171 ? -3.27 3.348 3.289 1 89.94 171 GLY A C 1
ATOM 1291 O O . GLY A 1 171 ? -2.896 4.488 3.568 1 89.94 171 GLY A O 1
ATOM 1292 N N . ALA A 1 172 ? -4.43 3.064 2.875 1 93.25 172 ALA A N 1
ATOM 1293 C CA . ALA A 1 172 ? -5.434 4.109 2.699 1 93.25 172 ALA A CA 1
ATOM 1294 C C . ALA A 1 172 ? -5.785 4.762 4.035 1 93.25 172 ALA A C 1
ATOM 1296 O O . ALA A 1 172 ? -5.895 5.988 4.121 1 93.25 172 ALA A O 1
ATOM 1297 N N . VAL A 1 173 ? -5.98 3.977 5.016 1 91.75 173 VAL A N 1
ATOM 1298 C CA . VAL A 1 173 ? -6.293 4.48 6.348 1 91.75 173 VAL A CA 1
ATOM 1299 C C . VAL A 1 173 ? -5.137 5.332 6.863 1 91.75 173 VAL A C 1
ATOM 1301 O O . VAL A 1 173 ? -5.355 6.418 7.41 1 91.75 173 VAL A O 1
ATOM 1304 N N . HIS A 1 174 ? -3.955 4.844 6.738 1 90.06 174 HIS A N 1
ATOM 1305 C CA . HIS A 1 174 ? -2.76 5.57 7.156 1 90.06 174 HIS A CA 1
ATOM 1306 C C . HIS A 1 174 ? -2.662 6.922 6.453 1 90.06 174 HIS A C 1
ATOM 1308 O O . HIS A 1 174 ? -2.383 7.938 7.094 1 90.06 174 HIS A O 1
ATOM 1314 N N . ASP A 1 175 ? -2.896 6.922 5.211 1 90.5 175 ASP A N 1
ATOM 1315 C CA . ASP A 1 175 ? -2.887 8.156 4.426 1 90.5 175 ASP A CA 1
ATOM 1316 C C . ASP A 1 175 ? -3.91 9.156 4.961 1 90.5 175 ASP A C 1
ATOM 1318 O O . ASP A 1 175 ? -3.602 10.336 5.133 1 90.5 175 ASP A O 1
ATOM 1322 N N . GLN A 1 176 ? -5.062 8.664 5.168 1 91.94 176 GLN A N 1
ATOM 1323 C CA . GLN A 1 176 ? -6.121 9.516 5.699 1 91.94 176 GLN A CA 1
ATOM 1324 C C . GLN A 1 176 ? -5.719 10.133 7.039 1 91.94 176 GLN A C 1
ATOM 1326 O O . GLN A 1 176 ? -5.941 11.32 7.273 1 91.94 176 GLN A O 1
ATOM 1331 N N . ASN A 1 177 ? -5.141 9.312 7.844 1 91.75 177 ASN A N 1
ATOM 1332 C CA . ASN A 1 177 ? -4.684 9.789 9.148 1 91.75 177 ASN A CA 1
ATOM 1333 C C . ASN A 1 177 ? -3.6 10.852 9.008 1 91.75 177 ASN A C 1
ATOM 1335 O O . ASN A 1 177 ? -3.6 11.844 9.742 1 91.75 177 ASN A O 1
ATOM 1339 N N . LEU A 1 178 ? -2.727 10.688 8.141 1 89.38 178 LEU A N 1
ATOM 1340 C CA . LEU A 1 178 ? -1.645 11.648 7.938 1 89.38 178 LEU A CA 1
ATOM 1341 C C . LEU A 1 178 ? -2.182 12.969 7.402 1 89.38 178 LEU A C 1
ATOM 1343 O O . LEU A 1 178 ? -1.729 14.039 7.812 1 89.38 178 LEU A O 1
ATOM 1347 N N . HIS A 1 179 ? -3.111 12.914 6.559 1 89.12 179 HIS A N 1
ATOM 1348 C CA . HIS A 1 179 ? -3.727 14.133 6.047 1 89.12 179 HIS A CA 1
ATOM 1349 C C . HIS A 1 179 ? -4.445 14.891 7.16 1 89.12 179 HIS A C 1
ATOM 1351 O O . HIS A 1 179 ? -4.395 16.125 7.211 1 89.12 179 HIS A O 1
ATOM 1357 N N . ALA A 1 180 ? -5.07 14.133 7.973 1 89.31 180 ALA A N 1
ATOM 1358 C CA . ALA A 1 180 ? -5.703 14.766 9.125 1 89.31 180 ALA A CA 1
ATOM 1359 C C . ALA A 1 180 ? -4.664 15.43 10.023 1 89.31 180 ALA A C 1
ATOM 1361 O O . ALA A 1 180 ? -4.898 16.516 10.555 1 89.31 180 ALA A O 1
ATOM 1362 N N . ALA A 1 181 ? -3.617 14.805 10.164 1 89.5 181 ALA A N 1
ATOM 1363 C CA . ALA A 1 181 ? -2.52 15.352 10.969 1 89.5 181 ALA A CA 1
ATOM 1364 C C . ALA A 1 181 ? -1.974 16.641 10.352 1 89.5 181 ALA A C 1
ATOM 1366 O O . ALA A 1 181 ? -1.603 17.562 11.07 1 89.5 181 ALA A O 1
ATOM 1367 N N . LEU A 1 182 ? -1.879 16.672 9.07 1 87.19 182 LEU A N 1
ATOM 1368 C CA . LEU A 1 182 ? -1.42 17.859 8.359 1 87.19 182 LEU A CA 1
ATOM 1369 C C . LEU A 1 182 ? -2.34 19.047 8.633 1 87.19 182 LEU A C 1
ATOM 1371 O O . LEU A 1 182 ? -1.87 20.156 8.891 1 87.19 182 LEU A O 1
ATOM 1375 N N . ASP A 1 183 ? -3.604 18.781 8.656 1 85.38 183 ASP A N 1
ATOM 1376 C CA . ASP A 1 183 ? -4.578 19.828 8.953 1 85.38 183 ASP A CA 1
ATOM 1377 C C . ASP A 1 183 ? -4.441 20.328 10.391 1 85.38 183 ASP A C 1
ATOM 1379 O O . ASP A 1 183 ? -4.523 21.531 10.648 1 85.38 183 ASP A O 1
ATOM 1383 N N . SER A 1 184 ? -4.27 19.422 11.211 1 87.62 184 SER A N 1
ATOM 1384 C CA . SER A 1 184 ? -4.078 19.781 12.617 1 87.62 184 SER A CA 1
ATOM 1385 C C . SER A 1 184 ? -2.793 20.578 12.812 1 87.62 184 SER A C 1
ATOM 1387 O O . SER A 1 184 ? -2.77 21.547 13.578 1 87.62 184 SER A O 1
ATOM 1389 N N . ALA A 1 185 ? -1.816 20.141 12.164 1 87 185 ALA A N 1
ATOM 1390 C CA . ALA A 1 185 ? -0.523 20.812 12.273 1 87 185 ALA A CA 1
ATOM 1391 C C . ALA A 1 185 ? -0.614 22.266 11.805 1 87 185 ALA A C 1
ATOM 1393 O O . ALA A 1 185 ? -0.015 23.156 12.414 1 87 185 ALA A O 1
ATOM 1394 N N . ARG A 1 186 ? -1.302 22.5 10.797 1 87.38 186 ARG A N 1
ATOM 1395 C CA . ARG A 1 186 ? -1.487 23.859 10.305 1 87.38 186 ARG A CA 1
ATOM 1396 C C . ARG A 1 186 ? -2.221 24.719 11.328 1 87.38 186 ARG A C 1
ATOM 1398 O O . ARG A 1 186 ? -1.814 25.844 11.602 1 87.38 186 ARG A O 1
ATOM 1405 N N . THR A 1 187 ? -3.268 24.156 11.891 1 88.5 187 THR A N 1
ATOM 1406 C CA . THR A 1 187 ? -4.059 24.875 12.891 1 88.5 187 THR A CA 1
ATOM 1407 C C . THR A 1 187 ? -3.232 25.141 14.141 1 88.5 187 THR A C 1
ATOM 1409 O O . THR A 1 187 ? -3.301 26.234 14.711 1 88.5 187 THR A O 1
ATOM 1412 N N . ILE A 1 188 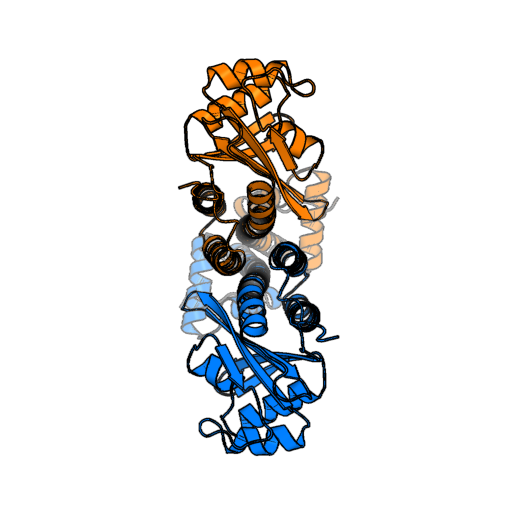? -2.479 24.219 14.547 1 90.56 188 ILE A N 1
ATOM 1413 C CA . ILE A 1 188 ? -1.607 24.359 15.711 1 90.56 188 ILE A CA 1
ATOM 1414 C C . ILE A 1 188 ? -0.53 25.406 15.422 1 90.56 188 ILE A C 1
ATOM 1416 O O . ILE A 1 188 ? -0.251 26.266 16.25 1 90.56 188 ILE A O 1
ATOM 1420 N N . GLY A 1 189 ? 0.036 25.328 14.289 1 88.25 189 GLY A N 1
ATOM 1421 C CA . GLY A 1 189 ? 1.012 26.328 13.875 1 88.25 189 GLY A CA 1
ATOM 1422 C C . GLY A 1 189 ? 0.465 27.734 13.898 1 88.25 189 GLY A C 1
ATOM 1423 O O . GLY A 1 189 ? 1.137 28.672 14.359 1 88.25 189 GLY A O 1
ATOM 1424 N N . GLU A 1 190 ? -0.681 27.812 13.383 1 89.12 190 GLU A N 1
ATOM 1425 C CA . GLU A 1 190 ? -1.328 29.125 13.383 1 89.12 190 GLU A CA 1
ATOM 1426 C C . GLU A 1 190 ? -1.495 29.656 14.805 1 89.12 190 GLU A C 1
ATOM 1428 O O . GLU A 1 190 ? -1.224 30.828 15.07 1 89.12 190 GLU A O 1
ATOM 1433 N N . ALA A 1 191 ? -1.928 28.812 15.656 1 89.75 191 ALA A N 1
ATOM 1434 C CA . ALA A 1 191 ? -2.094 29.203 17.062 1 89.75 191 ALA A CA 1
ATOM 1435 C C . ALA A 1 191 ? -0.764 29.641 17.656 1 89.75 191 ALA A C 1
ATOM 1437 O O . ALA A 1 191 ? -0.703 30.641 18.375 1 89.75 191 ALA A O 1
ATOM 1438 N N . ILE A 1 192 ? 0.24 28.922 17.438 1 89.69 192 ILE A N 1
ATOM 1439 C CA . ILE A 1 192 ? 1.575 29.234 17.938 1 89.69 192 ILE A CA 1
ATOM 1440 C C . ILE A 1 192 ? 2 30.609 17.406 1 89.69 192 ILE A C 1
ATOM 1442 O O . ILE A 1 192 ? 2.537 31.422 18.156 1 89.69 192 ILE A O 1
ATOM 1446 N N . GLY A 1 193 ? 1.771 30.797 16.141 1 85.56 193 GLY A N 1
ATOM 1447 C CA . GLY A 1 193 ? 2.074 32.094 15.555 1 85.56 193 GLY A CA 1
ATOM 1448 C C . GLY A 1 193 ? 1.358 33.219 16.25 1 85.56 193 GLY A C 1
ATOM 1449 O O . GLY A 1 193 ? 1.95 34.281 16.484 1 85.56 193 GLY A O 1
ATOM 1450 N N . ILE A 1 194 ? 0.138 33.031 16.547 1 86.31 194 ILE A N 1
ATOM 1451 C CA . ILE A 1 194 ? -0.668 34.031 17.219 1 86.31 194 ILE A CA 1
ATOM 1452 C C . ILE A 1 194 ? -0.109 34.281 18.625 1 86.31 194 ILE A C 1
ATOM 1454 O O . ILE A 1 194 ? 0.056 35.438 19.031 1 86.31 194 ILE A O 1
ATOM 1458 N N . ILE A 1 195 ? 0.218 33.219 19.328 1 87.88 195 ILE A N 1
ATOM 1459 C CA . ILE A 1 195 ? 0.746 33.344 20.672 1 87.88 195 ILE A CA 1
ATOM 1460 C C . ILE A 1 195 ? 2.061 34.125 20.656 1 87.88 195 ILE A C 1
ATOM 1462 O O . ILE A 1 195 ? 2.256 35.062 21.453 1 87.88 195 ILE A O 1
ATOM 1466 N N . ARG A 1 196 ? 2.838 33.781 19.781 1 85.5 196 ARG A N 1
ATOM 1467 C CA . ARG A 1 196 ? 4.156 34.406 19.688 1 85.5 196 ARG A CA 1
ATOM 1468 C C . ARG A 1 196 ? 4.043 35.875 19.328 1 85.5 196 ARG A C 1
ATOM 1470 O O . ARG A 1 196 ? 4.828 36.688 19.812 1 85.5 196 ARG A O 1
ATOM 1477 N N . SER A 1 197 ? 3.146 36.125 18.469 1 81.5 197 SER A N 1
ATOM 1478 C CA . SER A 1 197 ? 2.973 37.531 18.047 1 81.5 197 SER A CA 1
ATOM 1479 C C . SER A 1 197 ? 2.502 38.406 19.219 1 81.5 197 SER A C 1
ATOM 1481 O O . SER A 1 197 ? 2.762 39.594 19.234 1 81.5 197 SER A O 1
ATOM 1483 N N . ARG A 1 198 ? 1.928 37.75 20.203 1 81.88 198 ARG A N 1
ATOM 1484 C CA . ARG A 1 198 ? 1.343 38.531 21.297 1 81.88 198 ARG A CA 1
ATOM 1485 C C . ARG A 1 198 ? 2.242 38.5 22.531 1 81.88 198 ARG A C 1
ATOM 1487 O O . ARG A 1 198 ? 2.195 39.406 23.359 1 81.88 198 ARG A O 1
ATOM 1494 N N . ARG A 1 199 ? 2.973 37.375 22.828 1 83.69 199 ARG A N 1
ATOM 1495 C CA . ARG A 1 199 ? 3.711 37.188 24.078 1 83.69 199 ARG A CA 1
ATOM 1496 C C . ARG A 1 199 ? 5.211 37.125 23.812 1 83.69 199 ARG A C 1
ATOM 1498 O O . ARG A 1 199 ? 6.008 37.125 24.75 1 83.69 199 ARG A O 1
ATOM 1505 N N . MET A 1 200 ? 5.723 37.438 22.859 1 78.88 200 MET A N 1
ATOM 1506 C CA . MET A 1 200 ? 7.137 37.375 22.516 1 78.88 200 MET A CA 1
ATOM 1507 C C . MET A 1 200 ? 7.785 36.094 23.031 1 78.88 200 MET A C 1
ATOM 1509 O O . MET A 1 200 ? 8.688 36.156 23.875 1 78.88 200 MET A O 1
ATOM 1513 N N . MET A 1 201 ? 7.414 35 22.766 1 83.88 201 MET A N 1
ATOM 1514 C CA . MET A 1 201 ? 7.934 33.719 23.172 1 83.88 201 MET A CA 1
ATOM 1515 C C . MET A 1 201 ? 8.469 32.938 21.969 1 83.88 201 MET A C 1
ATOM 1517 O O . MET A 1 201 ? 8.172 33.281 20.812 1 83.88 201 MET A O 1
ATOM 1521 N N . THR A 1 202 ? 9.367 31.938 22.375 1 84.44 202 THR A N 1
ATOM 1522 C CA . THR A 1 202 ? 9.883 31.062 21.328 1 84.44 202 THR A CA 1
ATOM 1523 C C . THR A 1 202 ? 8.805 30.062 20.875 1 84.44 202 THR A C 1
ATOM 1525 O O . THR A 1 202 ? 7.785 29.906 21.547 1 84.44 202 THR A O 1
ATOM 1528 N N . ASN A 1 203 ? 9.047 29.516 19.781 1 82.12 203 ASN A N 1
ATOM 1529 C CA . ASN A 1 203 ? 8.148 28.484 19.281 1 82.12 203 ASN A CA 1
ATOM 1530 C C . ASN A 1 203 ? 8 27.344 20.297 1 82.12 203 ASN A C 1
ATOM 1532 O O . ASN A 1 203 ? 6.891 26.875 20.562 1 82.12 203 ASN A O 1
ATOM 1536 N N . ASP A 1 204 ? 9.07 27 20.797 1 85.44 204 ASP A N 1
ATOM 1537 C CA . ASP A 1 204 ? 9.062 25.891 21.75 1 85.44 204 ASP A CA 1
ATOM 1538 C C . ASP A 1 204 ? 8.258 26.234 23 1 85.44 204 ASP A C 1
ATOM 1540 O O . ASP A 1 204 ? 7.523 25.391 23.516 1 85.44 204 ASP A O 1
ATOM 1544 N N . ASP A 1 205 ? 8.43 27.422 23.375 1 90 205 ASP A N 1
ATOM 1545 C CA . ASP A 1 205 ? 7.707 27.875 24.562 1 90 205 ASP A CA 1
ATOM 1546 C C . ASP A 1 205 ? 6.203 27.938 24.297 1 90 205 ASP A C 1
ATOM 1548 O O . ASP A 1 205 ? 5.398 27.578 25.156 1 90 205 ASP A O 1
ATOM 1552 N N . ALA A 1 206 ? 5.898 28.422 23.156 1 90.06 206 ALA A N 1
ATOM 1553 C CA . ALA A 1 206 ? 4.488 28.516 22.781 1 90.06 206 ALA A CA 1
ATOM 1554 C C . ALA A 1 206 ? 3.844 27.141 22.688 1 90.06 206 ALA A C 1
ATOM 1556 O O . ALA A 1 206 ? 2.725 26.938 23.156 1 90.06 206 ALA A O 1
ATOM 1557 N N . LEU A 1 207 ? 4.531 26.234 22.078 1 88.94 207 LEU A N 1
ATOM 1558 C CA . LEU A 1 207 ? 4.035 24.859 21.969 1 88.94 207 LEU A CA 1
ATOM 1559 C C . LEU A 1 207 ? 3.869 24.234 23.344 1 88.94 207 LEU A C 1
ATOM 1561 O O . LEU A 1 207 ? 2.895 23.516 23.594 1 88.94 207 LEU A O 1
ATOM 1565 N N . ALA A 1 208 ? 4.832 24.469 24.141 1 90.69 208 ALA A N 1
ATOM 1566 C CA . ALA A 1 208 ? 4.758 23.953 25.516 1 90.69 208 ALA A CA 1
ATOM 1567 C C . ALA A 1 208 ? 3.539 24.516 26.234 1 90.69 208 ALA A C 1
ATOM 1569 O O . ALA A 1 208 ? 2.865 23.781 26.969 1 90.69 208 ALA A O 1
ATOM 1570 N N . LEU A 1 209 ? 3.367 25.766 26.078 1 91.69 209 LEU A N 1
ATOM 1571 C CA . LEU A 1 209 ? 2.205 26.422 26.672 1 91.69 209 LEU A CA 1
ATOM 1572 C C . LEU A 1 209 ? 0.913 25.766 26.188 1 91.69 209 LEU A C 1
ATOM 1574 O O . LEU A 1 209 ? 0.015 25.5 27 1 91.69 209 LEU A O 1
ATOM 1578 N N . LEU A 1 210 ? 0.804 25.531 24.938 1 90.69 210 LEU A N 1
ATOM 1579 C CA . LEU A 1 210 ? -0.378 24.891 24.359 1 90.69 210 LEU A CA 1
ATOM 1580 C C . LEU A 1 210 ? -0.579 23.5 24.953 1 90.69 210 LEU A C 1
ATOM 1582 O O . LEU A 1 210 ? -1.702 23.125 25.297 1 90.69 210 LEU A O 1
ATOM 1586 N N . LYS A 1 211 ? 0.455 22.734 24.984 1 92.25 211 LYS A N 1
ATOM 1587 C CA . LYS A 1 211 ? 0.384 21.375 25.5 1 92.25 211 LYS A CA 1
ATOM 1588 C C . LYS A 1 211 ? -0.048 21.375 26.969 1 92.25 211 LYS A C 1
ATOM 1590 O O . LYS A 1 211 ? -0.871 20.547 27.375 1 92.25 211 LYS A O 1
ATOM 1595 N N . GLU A 1 212 ? 0.567 22.234 27.672 1 92.62 212 GLU A N 1
ATOM 1596 C CA . GLU A 1 212 ? 0.226 22.344 29.078 1 92.62 212 GLU A CA 1
ATOM 1597 C C . GLU A 1 212 ? -1.242 22.719 29.266 1 92.62 212 GLU A C 1
ATOM 1599 O O . GLU A 1 212 ? -1.927 22.172 30.125 1 92.62 212 GLU A O 1
ATOM 1604 N N . THR A 1 213 ? -1.645 23.719 28.609 1 92.06 213 THR A N 1
ATOM 1605 C CA . THR A 1 213 ? -3.033 24.156 28.688 1 92.06 213 THR A CA 1
ATOM 1606 C C . THR A 1 213 ? -3.982 23.031 28.297 1 92.06 213 THR A C 1
ATOM 1608 O O . THR A 1 213 ? -5.02 22.844 28.938 1 92.06 213 THR A O 1
ATOM 1611 N N . SER A 1 214 ? -3.604 22.359 27.203 1 92.62 214 SER A N 1
ATOM 1612 C CA . SER A 1 214 ? -4.391 21.203 26.766 1 92.62 214 SER A CA 1
ATOM 1613 C C . SER A 1 214 ? -4.535 20.172 27.859 1 92.62 214 SER A C 1
ATOM 1615 O O . SER A 1 214 ? -5.625 19.641 28.094 1 92.62 214 SER A O 1
ATOM 1617 N N . GLN A 1 215 ? -3.49 19.859 28.422 1 92.44 215 GLN A N 1
ATOM 1618 C CA . GLN A 1 215 ? -3.486 18.875 29.484 1 92.44 215 GLN A CA 1
ATOM 1619 C C . GLN A 1 215 ? -4.305 19.344 30.688 1 92.44 215 GLN A C 1
ATOM 1621 O O . GLN A 1 215 ? -5.094 18.578 31.25 1 92.44 215 GLN A O 1
ATOM 1626 N N . ASN A 1 216 ? -4.121 20.578 31.094 1 92.31 216 ASN A N 1
ATOM 1627 C CA . ASN A 1 216 ? -4.781 21.141 32.281 1 92.31 216 ASN A CA 1
ATOM 1628 C C . ASN A 1 216 ? -6.289 21.25 32.062 1 92.31 216 ASN A C 1
ATOM 1630 O O . ASN A 1 216 ? -7.055 21.078 33.031 1 92.31 216 ASN A O 1
ATOM 1634 N N . THR A 1 217 ? -6.645 21.453 30.906 1 92.31 217 THR A N 1
ATOM 1635 C CA . THR A 1 217 ? -8.062 21.672 30.641 1 92.31 217 THR A CA 1
ATOM 1636 C C . THR A 1 217 ? -8.703 20.406 30.078 1 92.31 217 THR A C 1
ATOM 1638 O O . THR A 1 217 ? -9.898 20.391 29.766 1 92.31 217 THR A O 1
ATOM 1641 N N . ASN A 1 218 ? -7.871 19.391 29.859 1 93.06 218 ASN A N 1
ATOM 1642 C CA . ASN A 1 218 ? -8.344 18.141 29.266 1 93.06 218 ASN A CA 1
ATOM 1643 C C . ASN A 1 218 ? -9.023 18.359 27.922 1 93.06 218 ASN A C 1
ATOM 1645 O O . ASN A 1 218 ? -10.133 17.875 27.688 1 93.06 218 ASN A O 1
ATOM 1649 N N . THR A 1 219 ? -8.516 19.297 27.188 1 92.12 219 THR A N 1
ATOM 1650 C CA . THR A 1 219 ? -8.953 19.609 25.828 1 92.12 219 THR A CA 1
ATOM 1651 C C . THR A 1 219 ? -7.898 19.156 24.828 1 92.12 219 THR A C 1
ATOM 1653 O O . THR A 1 219 ? -6.699 19.328 25.047 1 92.12 219 THR A O 1
ATOM 1656 N N . LYS A 1 220 ? -8.359 18.656 23.719 1 91.75 220 LYS A N 1
ATOM 1657 C CA . LYS A 1 220 ? -7.418 18.25 22.688 1 91.75 220 LYS A CA 1
ATOM 1658 C C . LYS A 1 220 ? -6.648 19.453 22.141 1 91.75 220 LYS A C 1
ATOM 1660 O O . LYS A 1 220 ? -7.215 20.531 21.969 1 91.75 220 LYS A O 1
ATOM 1665 N N . LEU A 1 221 ? -5.418 19.234 21.906 1 90.69 221 LEU A N 1
ATOM 1666 C CA . LEU A 1 221 ? -4.516 20.266 21.422 1 90.69 221 LEU A CA 1
ATOM 1667 C C . LEU A 1 221 ? -5.086 20.938 20.172 1 90.69 221 LEU A C 1
ATOM 1669 O O . LEU A 1 221 ? -5.055 22.156 20.062 1 90.69 221 LEU A O 1
ATOM 1673 N N . ARG A 1 222 ? -5.637 20.172 19.312 1 90.56 222 ARG A N 1
ATOM 1674 C CA . ARG A 1 222 ? -6.199 20.703 18.078 1 90.56 222 ARG A CA 1
ATOM 1675 C C . ARG A 1 222 ? -7.391 21.609 18.359 1 90.56 222 ARG A C 1
ATOM 1677 O O . ARG A 1 222 ? -7.547 22.656 17.719 1 90.56 222 ARG A O 1
ATOM 1684 N N . GLU A 1 223 ? -8.172 21.188 19.203 1 91.94 223 GLU A N 1
ATOM 1685 C CA . GLU A 1 223 ? -9.344 21.969 19.578 1 91.94 223 GLU A CA 1
ATOM 1686 C C . GLU A 1 223 ? -8.93 23.297 20.219 1 91.94 223 GLU A C 1
ATOM 1688 O O . GLU A 1 223 ? -9.531 24.344 19.938 1 91.94 223 GLU A O 1
ATOM 1693 N N . LEU A 1 224 ? -7.988 23.203 21.109 1 92.94 224 LEU A N 1
ATOM 1694 C CA . LEU A 1 224 ? -7.457 24.406 21.734 1 92.94 224 LEU A CA 1
ATOM 1695 C C . LEU A 1 224 ? -6.879 25.359 20.703 1 92.94 224 LEU A C 1
ATOM 1697 O O . LEU A 1 224 ? -7.113 26.562 20.75 1 92.94 224 LEU A O 1
ATOM 1701 N N . ALA A 1 225 ? -6.164 24.797 19.812 1 92.88 225 ALA A N 1
ATOM 1702 C CA . ALA A 1 225 ? -5.57 25.578 18.734 1 92.88 225 ALA A CA 1
ATOM 1703 C C . ALA A 1 225 ? -6.645 26.25 17.875 1 92.88 225 ALA A C 1
ATOM 1705 O O . ALA A 1 225 ? -6.512 27.406 17.5 1 92.88 225 ALA A O 1
ATOM 1706 N N . GLU A 1 226 ? -7.656 25.547 17.562 1 91.44 226 GLU A N 1
ATOM 1707 C CA . GLU A 1 226 ? -8.766 26.078 16.781 1 91.44 226 GLU A CA 1
ATOM 1708 C C . GLU A 1 226 ? -9.422 27.266 17.484 1 91.44 226 GLU A C 1
ATOM 1710 O O . GLU A 1 226 ? -9.773 28.266 16.844 1 91.44 226 GLU A O 1
ATOM 1715 N N . ARG A 1 227 ? -9.539 27.109 18.734 1 91.06 227 ARG A N 1
ATOM 1716 C CA . ARG A 1 227 ? -10.125 28.188 19.531 1 91.06 227 ARG A CA 1
ATOM 1717 C C . ARG A 1 227 ? -9.258 29.438 19.469 1 91.06 227 ARG A C 1
ATOM 1719 O O . ARG A 1 227 ? -9.773 30.547 19.297 1 91.06 227 ARG A O 1
ATOM 1726 N N . ILE A 1 228 ? -8.047 29.234 19.625 1 88.38 228 ILE A N 1
ATOM 1727 C CA . ILE A 1 228 ? -7.117 30.359 19.594 1 88.38 228 ILE A CA 1
ATOM 1728 C C . ILE A 1 228 ? -7.152 31.016 18.219 1 88.38 228 ILE A C 1
ATOM 1730 O O . ILE A 1 228 ? -7.184 32.25 18.109 1 88.38 228 ILE A O 1
ATOM 1734 N N . THR A 1 229 ? -7.176 30.203 17.188 1 87.75 229 THR A N 1
ATOM 1735 C CA . THR A 1 229 ? -7.164 30.719 15.828 1 87.75 229 THR A CA 1
ATOM 1736 C C . THR A 1 229 ? -8.453 31.469 15.516 1 87.75 229 THR A C 1
ATOM 1738 O O . THR A 1 229 ? -8.453 32.406 14.742 1 87.75 229 THR A O 1
ATOM 1741 N N . HIS A 1 230 ? -9.492 31.031 16.125 1 85.19 230 HIS A N 1
ATOM 1742 C CA . HIS A 1 230 ? -10.797 31.641 15.852 1 85.19 230 HIS A CA 1
ATOM 1743 C C . HIS A 1 230 ? -11.023 32.875 16.719 1 85.19 230 HIS A C 1
ATOM 1745 O O . HIS A 1 230 ? -11.602 33.875 16.25 1 85.19 230 HIS A O 1
ATOM 1751 N N . THR A 1 231 ? -10.508 32.812 17.969 1 82.94 231 THR A N 1
ATOM 1752 C CA . THR A 1 231 ? -10.836 33.875 18.906 1 82.94 231 THR A CA 1
ATOM 1753 C C . THR A 1 231 ? -9.656 34.812 19.094 1 82.94 231 THR A C 1
ATOM 1755 O O . THR A 1 231 ? -9.828 35.969 19.516 1 82.94 231 THR A O 1
ATOM 1758 N N . GLY A 1 232 ? -8.508 34.344 18.859 1 80.44 232 GLY A N 1
ATOM 1759 C CA . GLY A 1 232 ? -7.309 35.094 19.156 1 80.44 232 GLY A CA 1
ATOM 1760 C C . GLY A 1 232 ? -6.949 35.125 20.625 1 80.44 232 GLY A C 1
ATOM 1761 O O . GLY A 1 232 ? -5.934 35.688 21.016 1 80.44 232 GLY A O 1
ATOM 1762 N N . GLU A 1 233 ? -7.816 34.375 21.391 1 81.94 233 GLU A N 1
ATOM 1763 C CA . GLU A 1 233 ? -7.582 34.375 22.828 1 81.94 233 GLU A CA 1
ATOM 1764 C C . GLU A 1 233 ? -6.457 33.406 23.188 1 81.94 233 GLU A C 1
ATOM 1766 O O . GLU A 1 233 ? -6.457 32.25 22.766 1 81.94 233 GLU A O 1
ATOM 1771 N N . ILE A 1 234 ? -5.477 33.875 24.016 1 84.94 234 ILE A N 1
ATOM 1772 C CA . ILE A 1 234 ? -4.297 33.125 24.391 1 84.94 234 ILE A CA 1
ATOM 1773 C C . ILE A 1 234 ? -4.445 32.594 25.812 1 84.94 234 ILE A C 1
ATOM 1775 O O . ILE A 1 234 ? -4.887 33.312 26.703 1 84.94 234 ILE A O 1
ATOM 1779 N N . PRO A 1 235 ? -4.16 31.344 25.922 1 79.62 235 PRO A N 1
ATOM 1780 C CA . PRO A 1 235 ? -4.242 30.812 27.281 1 79.62 235 PRO A CA 1
ATOM 1781 C C . PRO A 1 235 ? -3.25 31.469 28.234 1 79.62 235 PRO A C 1
ATOM 1783 O O . PRO A 1 235 ? -2.213 31.969 27.812 1 79.62 235 PRO A O 1
ATOM 1786 N N . GLN A 1 236 ? -3.709 31.688 29.516 1 75.31 236 GLN A N 1
ATOM 1787 C CA . GLN A 1 236 ? -2.85 32.25 30.547 1 75.31 236 GLN A CA 1
ATOM 1788 C C . GLN A 1 236 ? -2 31.188 31.219 1 75.31 236 GLN A C 1
ATOM 1790 O O . GLN A 1 236 ? -2.424 30.031 31.328 1 75.31 236 GLN A O 1
ATOM 1795 N N . ARG A 1 237 ? -0.643 31.375 31.203 1 68.19 237 ARG A N 1
ATOM 1796 C CA . ARG A 1 237 ? 0.232 30.469 31.938 1 68.19 237 ARG A CA 1
ATOM 1797 C C . ARG A 1 237 ? -0.276 30.25 33.375 1 68.19 237 ARG A C 1
ATOM 1799 O O . ARG A 1 237 ? -0.694 31.188 34.031 1 68.19 237 ARG A O 1
ATOM 1806 N N . HIS A 1 238 ? -0.586 29.031 33.75 1 55.59 238 HIS A N 1
ATOM 1807 C CA . HIS A 1 238 ? -0.837 28.797 35.156 1 55.59 238 HIS A CA 1
ATOM 1808 C C . HIS A 1 238 ? 0.462 28.516 35.906 1 55.59 238 HIS A C 1
ATOM 1810 O O . HIS A 1 238 ? 1.424 28.016 35.344 1 55.59 238 HIS A O 1
ATOM 1816 N N . MET B 1 1 ? 17.375 -41.344 -13.875 1 20.66 1 MET B N 1
ATOM 1817 C CA . MET B 1 1 ? 16.203 -40.875 -13.164 1 20.66 1 MET B CA 1
ATOM 1818 C C . MET B 1 1 ? 15.961 -39.375 -13.422 1 20.66 1 MET B C 1
ATOM 1820 O O . MET B 1 1 ? 16.828 -38.562 -13.133 1 20.66 1 MET B O 1
ATOM 1824 N N . VAL B 1 2 ? 15.453 -38.969 -14.539 1 24.16 2 VAL B N 1
ATOM 1825 C CA . VAL B 1 2 ? 15.352 -37.625 -15.125 1 24.16 2 VAL B CA 1
ATOM 1826 C C . VAL B 1 2 ? 14.602 -36.688 -14.172 1 24.16 2 VAL B C 1
ATOM 1828 O O . VAL B 1 2 ? 13.438 -36.938 -13.844 1 24.16 2 VAL B O 1
ATOM 1831 N N . VAL B 1 3 ? 15.188 -36.219 -13.094 1 27.92 3 VAL B N 1
ATOM 1832 C CA . VAL B 1 3 ? 14.523 -35.344 -12.125 1 27.92 3 VAL B CA 1
ATOM 1833 C C . VAL B 1 3 ? 13.758 -34.25 -12.852 1 27.92 3 VAL B C 1
ATOM 1835 O O . VAL B 1 3 ? 14.344 -33.438 -13.586 1 27.92 3 VAL B O 1
ATOM 1838 N N . VAL B 1 4 ? 12.688 -34.5 -13.5 1 32.12 4 VAL B N 1
ATOM 1839 C CA . VAL B 1 4 ? 11.82 -33.594 -14.242 1 32.12 4 VAL B CA 1
ATOM 1840 C C . VAL B 1 4 ? 11.656 -32.281 -13.469 1 32.12 4 VAL B C 1
ATOM 1842 O O . VAL B 1 4 ? 11.375 -32.281 -12.266 1 32.12 4 VAL B O 1
ATOM 1845 N N . GLY B 1 5 ? 12.422 -31.156 -13.523 1 39.25 5 GLY B N 1
ATOM 1846 C CA . GLY B 1 5 ? 12.555 -29.812 -12.984 1 39.25 5 GLY B CA 1
ATOM 1847 C C . GLY B 1 5 ? 11.242 -29.219 -12.516 1 39.25 5 GLY B C 1
ATOM 1848 O O . GLY B 1 5 ? 10.328 -29 -13.32 1 39.25 5 GLY B O 1
ATOM 1849 N N . GLN B 1 6 ? 10.453 -29.609 -11.391 1 43.78 6 GLN B N 1
ATOM 1850 C CA . GLN B 1 6 ? 9.094 -29.5 -10.883 1 43.78 6 GLN B CA 1
ATOM 1851 C C . GLN B 1 6 ? 8.57 -28.062 -10.992 1 43.78 6 GLN B C 1
ATOM 1853 O O . GLN B 1 6 ? 9.281 -27.125 -10.648 1 43.78 6 GLN B O 1
ATOM 1858 N N . GLY B 1 7 ? 7.727 -27.672 -12.039 1 57.22 7 GLY B N 1
ATOM 1859 C CA . GLY B 1 7 ? 7.004 -26.453 -12.352 1 57.22 7 GLY B CA 1
ATOM 1860 C C . GLY B 1 7 ? 6.566 -25.688 -11.125 1 57.22 7 GLY B C 1
ATOM 1861 O O . GLY B 1 7 ? 6.566 -26.219 -10.016 1 57.22 7 GLY B O 1
ATOM 1862 N N . VAL B 1 8 ? 6.711 -24.328 -11.094 1 62.69 8 VAL B N 1
ATOM 1863 C CA . VAL B 1 8 ? 6.316 -23.469 -9.984 1 62.69 8 VAL B CA 1
ATOM 1864 C C . VAL B 1 8 ? 4.98 -23.938 -9.406 1 62.69 8 VAL B C 1
ATOM 1866 O O . VAL B 1 8 ? 4.031 -24.188 -10.148 1 62.69 8 VAL B O 1
ATOM 1869 N N . ASP B 1 9 ? 5.055 -24.484 -8.133 1 75.5 9 ASP B N 1
ATOM 1870 C CA . ASP B 1 9 ? 3.818 -24.641 -7.379 1 75.5 9 ASP B CA 1
ATOM 1871 C C . ASP B 1 9 ? 3.137 -23.297 -7.141 1 75.5 9 ASP B C 1
ATOM 1873 O O . ASP B 1 9 ? 3.408 -22.625 -6.145 1 75.5 9 ASP B O 1
ATOM 1877 N N . TRP B 1 10 ? 2.324 -22.922 -8.07 1 70.88 10 TRP B N 1
ATOM 1878 C CA . TRP B 1 10 ? 1.739 -21.594 -8.102 1 70.88 10 TRP B CA 1
ATOM 1879 C C . TRP B 1 10 ? 0.879 -21.344 -6.863 1 70.88 10 TRP B C 1
ATOM 1881 O O . TRP B 1 10 ? 0.738 -20.203 -6.41 1 70.88 10 TRP B O 1
ATOM 1891 N N . GLU B 1 11 ? 0.36 -22.469 -6.332 1 69.25 11 GLU B N 1
ATOM 1892 C CA . GLU B 1 11 ? -0.386 -22.297 -5.09 1 69.25 11 GLU B CA 1
ATOM 1893 C C . GLU B 1 11 ? 0.521 -21.812 -3.965 1 69.25 11 GLU B C 1
ATOM 1895 O O . GLU B 1 11 ? 0.18 -20.875 -3.252 1 69.25 11 GLU B O 1
ATOM 1900 N N . ALA B 1 12 ? 1.565 -22.516 -3.834 1 76.5 12 ALA B N 1
ATOM 1901 C CA . ALA B 1 12 ? 2.527 -22.125 -2.812 1 76.5 12 ALA B CA 1
ATOM 1902 C C . ALA B 1 12 ? 3.078 -20.719 -3.094 1 76.5 12 ALA B C 1
ATOM 1904 O O . ALA B 1 12 ? 3.33 -19.953 -2.168 1 76.5 12 ALA B O 1
ATOM 1905 N N . MET B 1 13 ? 3.117 -20.422 -4.332 1 81.19 13 MET B N 1
ATOM 1906 C CA . MET B 1 13 ? 3.668 -19.125 -4.727 1 81.19 13 MET B CA 1
ATOM 1907 C C . MET B 1 13 ? 2.709 -18 -4.363 1 81.19 13 MET B C 1
ATOM 1909 O O . MET B 1 13 ? 3.141 -16.922 -3.941 1 81.19 13 MET B O 1
ATOM 1913 N N . GLY B 1 14 ? 1.431 -18.266 -4.477 1 77.81 14 GLY B N 1
ATOM 1914 C CA . GLY B 1 14 ? 0.446 -17.281 -4.07 1 77.81 14 GLY B CA 1
ATOM 1915 C C . GLY B 1 14 ? 0.571 -16.875 -2.613 1 77.81 14 GLY B C 1
ATOM 1916 O O . GLY B 1 14 ? 0.505 -15.695 -2.283 1 77.81 14 GLY B O 1
ATOM 1917 N N . THR B 1 15 ? 0.812 -17.859 -1.826 1 79.38 15 THR B N 1
ATOM 1918 C CA . THR B 1 15 ? 0.982 -17.625 -0.397 1 79.38 15 THR B CA 1
ATOM 1919 C C . THR B 1 15 ? 2.266 -16.844 -0.128 1 79.38 15 THR B C 1
ATOM 1921 O O . THR B 1 15 ? 2.277 -15.93 0.692 1 79.38 15 THR B O 1
ATOM 1924 N N . ARG B 1 16 ? 3.291 -17.172 -0.792 1 86.25 16 ARG B N 1
ATOM 1925 C CA . ARG B 1 16 ? 4.566 -16.484 -0.595 1 86.25 16 ARG B CA 1
ATOM 1926 C C . ARG B 1 16 ? 4.484 -15.039 -1.055 1 86.25 16 ARG B C 1
ATOM 1928 O O . ARG B 1 16 ? 5.055 -14.148 -0.42 1 86.25 16 ARG B O 1
ATOM 1935 N N . LEU B 1 17 ? 3.77 -14.859 -2.131 1 87.62 17 LEU B N 1
ATOM 1936 C CA . LEU B 1 17 ? 3.592 -13.5 -2.633 1 87.62 17 LEU B CA 1
ATOM 1937 C C . LEU B 1 17 ? 2.764 -12.664 -1.661 1 87.62 17 LEU B C 1
ATOM 1939 O O . LEU B 1 17 ? 3.041 -11.484 -1.46 1 87.62 17 LEU B O 1
ATOM 1943 N N . ALA B 1 18 ? 1.785 -13.289 -1.066 1 84.25 18 ALA B N 1
ATOM 1944 C CA . ALA B 1 18 ? 0.982 -12.602 -0.058 1 84.25 18 ALA B CA 1
ATOM 1945 C C . ALA B 1 18 ? 1.823 -12.242 1.163 1 84.25 18 ALA B C 1
ATOM 1947 O O . ALA B 1 18 ? 1.7 -11.141 1.709 1 84.25 18 ALA B O 1
ATOM 1948 N N . ASP B 1 19 ? 2.68 -13.141 1.567 1 87.25 19 ASP B N 1
ATOM 1949 C CA . ASP B 1 19 ? 3.588 -12.883 2.68 1 87.25 19 ASP B CA 1
ATOM 1950 C C . ASP B 1 19 ? 4.535 -11.727 2.361 1 87.25 19 ASP B C 1
ATOM 1952 O O . ASP B 1 19 ? 4.789 -10.875 3.215 1 87.25 19 ASP B O 1
ATOM 1956 N N . ALA B 1 20 ? 5.008 -11.719 1.18 1 91.12 20 ALA B N 1
ATOM 1957 C CA . ALA B 1 20 ? 5.895 -10.641 0.744 1 91.12 20 ALA B CA 1
ATOM 1958 C C . ALA B 1 20 ? 5.18 -9.297 0.775 1 91.12 20 ALA B C 1
ATOM 1960 O O . ALA B 1 20 ? 5.734 -8.305 1.26 1 91.12 20 ALA B O 1
ATOM 1961 N N . ALA B 1 21 ? 3.979 -9.297 0.273 1 89.81 21 ALA B N 1
ATOM 1962 C CA . ALA B 1 21 ? 3.201 -8.062 0.237 1 89.81 21 ALA B CA 1
ATOM 1963 C C . ALA B 1 21 ? 3.021 -7.488 1.639 1 89.81 21 ALA B C 1
ATOM 1965 O O . ALA B 1 21 ? 3.234 -6.293 1.859 1 89.81 21 ALA B O 1
ATOM 1966 N N . ARG B 1 22 ? 2.703 -8.281 2.598 1 88.94 22 ARG B N 1
ATOM 1967 C CA . ARG B 1 22 ? 2.49 -7.836 3.971 1 88.94 22 ARG B CA 1
ATOM 1968 C C . ARG B 1 22 ? 3.799 -7.387 4.609 1 88.94 22 ARG B C 1
ATOM 1970 O O . ARG B 1 22 ? 3.842 -6.363 5.297 1 88.94 22 ARG B O 1
ATOM 1977 N N . ASP B 1 23 ? 4.797 -8.156 4.387 1 92.25 23 ASP B N 1
ATOM 1978 C CA . ASP B 1 23 ? 6.109 -7.816 4.93 1 92.25 23 ASP B CA 1
ATOM 1979 C C . ASP B 1 23 ? 6.59 -6.465 4.402 1 92.25 23 ASP B C 1
ATOM 1981 O O . ASP B 1 23 ? 7.047 -5.621 5.172 1 92.25 23 ASP B O 1
ATOM 1985 N N . LEU B 1 24 ? 6.438 -6.281 3.111 1 94.19 24 LEU B N 1
ATOM 1986 C CA . LEU B 1 24 ? 6.879 -5.043 2.482 1 94.19 24 LEU B CA 1
ATOM 1987 C C . LEU B 1 24 ? 6.07 -3.855 2.996 1 94.19 24 LEU B C 1
ATOM 1989 O O . LEU B 1 24 ? 6.629 -2.787 3.26 1 94.19 24 LEU B O 1
ATOM 1993 N N . ALA B 1 25 ? 4.84 -4.004 3.17 1 88.81 25 ALA B N 1
ATOM 1994 C CA . ALA B 1 25 ? 3.963 -2.93 3.629 1 88.81 25 ALA B CA 1
ATOM 1995 C C . ALA B 1 25 ? 4.27 -2.551 5.074 1 88.81 25 ALA B C 1
ATOM 1997 O O . ALA B 1 25 ? 3.969 -1.436 5.508 1 88.81 25 ALA B O 1
ATOM 1998 N N . ALA B 1 26 ? 4.875 -3.447 5.801 1 89 26 ALA B N 1
ATOM 1999 C CA . ALA B 1 26 ? 5.137 -3.246 7.223 1 89 26 ALA B CA 1
ATOM 2000 C C . ALA B 1 26 ? 6.477 -2.555 7.445 1 89 26 ALA B C 1
ATOM 2002 O O . ALA B 1 26 ? 6.812 -2.184 8.57 1 89 26 ALA B O 1
ATOM 2003 N N . GLN B 1 27 ? 7.27 -2.363 6.387 1 92.44 27 GLN B N 1
ATOM 2004 C CA . GLN B 1 27 ? 8.594 -1.768 6.535 1 92.44 27 GLN B CA 1
ATOM 2005 C C . GLN B 1 27 ? 8.492 -0.31 6.973 1 92.44 27 GLN B C 1
ATOM 2007 O O . GLN B 1 27 ? 7.523 0.378 6.648 1 92.44 27 GLN B O 1
ATOM 2012 N N . ASP B 1 28 ? 9.562 0.07 7.652 1 90.31 28 ASP B N 1
ATOM 2013 C CA . ASP B 1 28 ? 9.617 1.44 8.148 1 90.31 28 ASP B CA 1
ATOM 2014 C C . ASP B 1 28 ? 10.469 2.322 7.238 1 90.31 28 ASP B C 1
ATOM 2016 O O . ASP B 1 28 ? 11.68 2.455 7.445 1 90.31 28 ASP B O 1
ATOM 2020 N N . GLY B 1 29 ? 9.891 2.936 6.324 1 94.25 29 GLY B N 1
ATOM 2021 C CA . GLY B 1 29 ? 10.5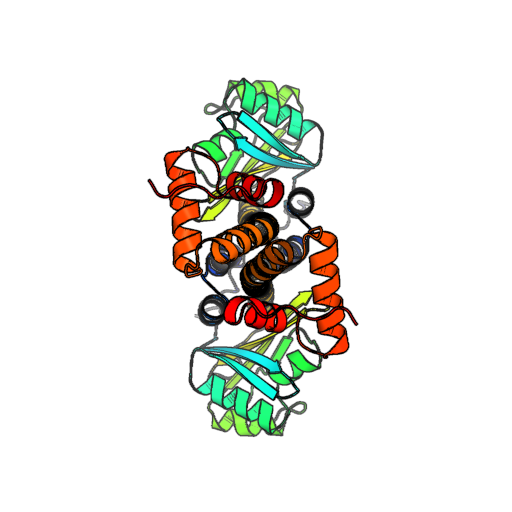94 3.887 5.48 1 94.25 29 GLY B CA 1
ATOM 2022 C C . GLY B 1 29 ? 10.914 3.34 4.105 1 94.25 29 GLY B C 1
ATOM 2023 O O . GLY B 1 29 ? 10.812 2.135 3.869 1 94.25 29 GLY B O 1
ATOM 2024 N N . VAL B 1 30 ? 11.367 4.199 3.305 1 96.19 30 VAL B N 1
ATOM 2025 C CA . VAL B 1 30 ? 11.602 3.904 1.896 1 96.19 30 VAL B CA 1
ATOM 2026 C C . VAL B 1 30 ? 12.805 2.969 1.755 1 96.19 30 VAL B C 1
ATOM 2028 O O . VAL B 1 30 ? 12.727 1.952 1.061 1 96.19 30 VAL B O 1
ATOM 2031 N N . GLN B 1 31 ? 13.938 3.291 2.459 1 97.19 31 GLN B N 1
ATOM 2032 C CA . GLN B 1 31 ? 15.148 2.498 2.301 1 97.19 31 GLN B CA 1
ATOM 2033 C C . GLN B 1 31 ? 14.945 1.067 2.789 1 97.19 31 GLN B C 1
ATOM 2035 O O . GLN B 1 31 ? 15.383 0.116 2.143 1 97.19 31 GLN B O 1
ATOM 2040 N N . ASP B 1 32 ? 14.273 0.949 3.906 1 97.5 32 ASP B N 1
ATOM 2041 C CA . ASP B 1 32 ? 13.969 -0.385 4.414 1 97.5 32 ASP B CA 1
ATOM 2042 C C . ASP B 1 32 ? 13.141 -1.179 3.408 1 97.5 32 ASP B C 1
ATOM 2044 O O . ASP B 1 32 ? 13.359 -2.375 3.215 1 97.5 32 ASP B O 1
ATOM 2048 N N . THR B 1 33 ? 12.156 -0.545 2.82 1 97.31 33 THR B N 1
ATOM 2049 C CA . THR B 1 33 ? 11.312 -1.181 1.814 1 97.31 33 THR B CA 1
ATOM 2050 C C . THR B 1 33 ? 12.141 -1.622 0.612 1 97.31 33 THR B C 1
ATOM 2052 O O . THR B 1 33 ? 12.008 -2.754 0.141 1 97.31 33 THR B O 1
ATOM 2055 N N . LEU B 1 34 ? 13.047 -0.783 0.157 1 97.88 34 LEU B N 1
ATOM 2056 C CA . LEU B 1 34 ? 13.922 -1.078 -0.976 1 97.88 34 LEU B CA 1
ATOM 2057 C C . LEU B 1 34 ? 14.789 -2.301 -0.691 1 97.88 34 LEU B C 1
ATOM 2059 O O . LEU B 1 34 ? 14.867 -3.215 -1.515 1 97.88 34 LEU B O 1
ATOM 2063 N N . ASP B 1 35 ? 15.367 -2.334 0.452 1 97.88 35 ASP B N 1
ATOM 2064 C CA . ASP B 1 35 ? 16.234 -3.443 0.828 1 97.88 35 ASP B CA 1
ATOM 2065 C C . ASP B 1 35 ? 15.453 -4.75 0.917 1 97.88 35 ASP B C 1
ATOM 2067 O O . ASP B 1 35 ? 15.906 -5.789 0.425 1 97.88 35 ASP B O 1
ATOM 2071 N N . ARG B 1 36 ? 14.305 -4.664 1.481 1 97.75 36 ARG B N 1
ATOM 2072 C CA . ARG B 1 36 ? 13.5 -5.871 1.654 1 97.75 36 ARG B CA 1
ATOM 2073 C C . ARG B 1 36 ? 13.008 -6.395 0.311 1 97.75 36 ARG B C 1
ATOM 2075 O O . ARG B 1 36 ? 12.883 -7.609 0.121 1 97.75 36 ARG B O 1
ATOM 2082 N N . ILE B 1 37 ? 12.688 -5.504 -0.606 1 98 37 ILE B N 1
ATOM 2083 C CA . ILE B 1 37 ? 12.273 -5.902 -1.949 1 98 37 ILE B CA 1
ATOM 2084 C C . ILE B 1 37 ? 13.359 -6.766 -2.586 1 98 37 ILE B C 1
ATOM 2086 O O . ILE B 1 37 ? 13.078 -7.836 -3.125 1 98 37 ILE B O 1
ATOM 2090 N N . THR B 1 38 ? 14.594 -6.34 -2.516 1 98.38 38 THR B N 1
ATOM 2091 C CA . THR B 1 38 ? 15.68 -7.078 -3.152 1 98.38 38 THR B CA 1
ATOM 2092 C C . THR B 1 38 ? 15.883 -8.43 -2.477 1 98.38 38 THR B C 1
ATOM 2094 O O . THR B 1 38 ? 16.141 -9.43 -3.145 1 98.38 38 THR B O 1
ATOM 2097 N N . GLU B 1 39 ? 15.719 -8.461 -1.172 1 98 39 GLU B N 1
ATOM 2098 C CA . GLU B 1 39 ? 15.852 -9.711 -0.441 1 98 39 GLU B CA 1
ATOM 2099 C C . GLU B 1 39 ? 14.766 -10.711 -0.851 1 98 39 GLU B C 1
ATOM 2101 O O . GLU B 1 39 ? 15.055 -11.883 -1.08 1 98 39 GLU B O 1
ATOM 2106 N N . TRP B 1 40 ? 13.555 -10.227 -0.941 1 97.19 40 TRP B N 1
ATOM 2107 C CA . TRP B 1 40 ? 12.445 -11.086 -1.348 1 97.19 40 TRP B CA 1
ATOM 2108 C C . TRP B 1 40 ? 12.641 -11.578 -2.777 1 97.19 40 TRP B C 1
ATOM 2110 O O . TRP B 1 40 ? 12.297 -12.719 -3.098 1 97.19 40 TRP B O 1
ATOM 2120 N N . ALA B 1 41 ? 13.109 -10.711 -3.652 1 97.31 41 ALA B N 1
ATOM 2121 C CA . ALA B 1 41 ? 13.336 -11.109 -5.039 1 97.31 41 ALA B CA 1
ATOM 2122 C C . ALA B 1 41 ? 14.242 -12.328 -5.117 1 97.31 41 ALA B C 1
ATOM 2124 O O . ALA B 1 41 ? 13.953 -13.289 -5.84 1 97.31 41 ALA B O 1
ATOM 2125 N N . VAL B 1 42 ? 15.32 -12.367 -4.355 1 97.31 42 VAL B N 1
ATOM 2126 C CA . VAL B 1 42 ? 16.266 -13.469 -4.336 1 97.31 42 VAL B CA 1
ATOM 2127 C C . VAL B 1 42 ? 15.594 -14.727 -3.791 1 97.31 42 VAL B C 1
ATOM 2129 O O . VAL B 1 42 ? 15.82 -15.828 -4.293 1 97.31 42 VAL B O 1
ATOM 2132 N N . ASP B 1 43 ? 14.758 -14.523 -2.879 1 95.75 43 ASP B N 1
ATOM 2133 C CA . ASP B 1 43 ? 14.109 -15.648 -2.209 1 95.75 43 ASP B CA 1
ATOM 2134 C C . ASP B 1 43 ? 13.008 -16.25 -3.082 1 95.75 43 ASP B C 1
ATOM 2136 O O . ASP B 1 43 ? 12.805 -17.469 -3.086 1 95.75 43 ASP B O 1
ATOM 2140 N N . LEU B 1 44 ? 12.305 -15.484 -3.832 1 93.81 44 LEU B N 1
ATOM 2141 C CA . LEU B 1 44 ? 11.078 -15.891 -4.508 1 93.81 44 LEU B CA 1
ATOM 2142 C C . LEU B 1 44 ? 11.383 -16.422 -5.906 1 93.81 44 LEU B C 1
ATOM 2144 O O . LEU B 1 44 ? 10.695 -17.312 -6.398 1 93.81 44 LEU B O 1
ATOM 2148 N N . VAL B 1 45 ? 12.344 -15.812 -6.57 1 94.69 45 VAL B N 1
ATOM 2149 C CA . VAL B 1 45 ? 12.57 -16.141 -7.973 1 94.69 45 VAL B CA 1
ATOM 2150 C C . VAL B 1 45 ? 13.688 -17.188 -8.086 1 94.69 45 VAL B C 1
ATOM 2152 O O . VAL B 1 45 ? 14.844 -16.906 -7.781 1 94.69 45 VAL B O 1
ATOM 2155 N N . ASP B 1 46 ? 13.25 -18.312 -8.555 1 92.56 46 ASP B N 1
ATOM 2156 C CA . ASP B 1 46 ? 14.211 -19.391 -8.727 1 92.56 46 ASP B CA 1
ATOM 2157 C C . ASP B 1 46 ? 15.352 -18.953 -9.656 1 92.56 46 ASP B C 1
ATOM 2159 O O . ASP B 1 46 ? 15.117 -18.359 -10.703 1 92.56 46 ASP B O 1
ATOM 2163 N N . GLY B 1 47 ? 16.578 -19.234 -9.211 1 93.88 47 GLY B N 1
ATOM 2164 C CA . GLY B 1 47 ? 17.75 -18.922 -10.016 1 93.88 47 GLY B CA 1
ATOM 2165 C C . GLY B 1 47 ? 18.359 -17.578 -9.68 1 93.88 47 GLY B C 1
ATOM 2166 O O . GLY B 1 47 ? 19.516 -17.312 -10.055 1 93.88 47 GLY B O 1
ATOM 2167 N N . CYS B 1 48 ? 17.625 -16.734 -9.008 1 97 48 CYS B N 1
ATOM 2168 C CA . CYS B 1 48 ? 18.141 -15.406 -8.672 1 97 48 CYS B CA 1
ATOM 2169 C C . CYS B 1 48 ? 19.188 -15.484 -7.574 1 97 48 CYS B C 1
ATOM 2171 O O . CYS B 1 48 ? 18.906 -16 -6.484 1 97 48 CYS B O 1
ATOM 2173 N N . GLU B 1 49 ? 20.359 -14.992 -7.832 1 97.88 49 GLU B N 1
ATOM 2174 C CA . GLU B 1 49 ? 21.469 -15.023 -6.875 1 97.88 49 GLU B CA 1
ATOM 2175 C C . GLU B 1 49 ? 21.688 -13.656 -6.25 1 97.88 49 GLU B C 1
ATOM 2177 O O . GLU B 1 49 ? 22.219 -13.547 -5.141 1 97.88 49 GLU B O 1
ATOM 2182 N N . ALA B 1 50 ? 21.391 -12.648 -6.965 1 97.94 50 ALA B N 1
ATOM 2183 C CA . ALA B 1 50 ? 21.516 -11.266 -6.52 1 97.94 50 ALA B CA 1
ATOM 2184 C C . ALA B 1 50 ? 20.438 -10.391 -7.133 1 97.94 50 ALA B C 1
ATOM 2186 O O . ALA B 1 50 ? 19.938 -10.688 -8.219 1 97.94 50 ALA B O 1
ATOM 2187 N N . ALA B 1 51 ? 20.047 -9.367 -6.449 1 98.5 51 ALA B N 1
ATOM 2188 C CA . ALA B 1 51 ? 19.016 -8.453 -6.934 1 98.5 51 ALA B CA 1
ATOM 2189 C C . ALA B 1 51 ? 19.344 -7.012 -6.547 1 98.5 51 ALA B C 1
ATOM 2191 O O . ALA B 1 51 ? 20.047 -6.766 -5.566 1 98.5 51 ALA B O 1
ATOM 2192 N N . GLY B 1 52 ? 18.906 -6.105 -7.312 1 98.06 52 GLY B N 1
ATOM 2193 C CA . GLY B 1 52 ? 19.062 -4.68 -7.059 1 98.06 52 GLY B CA 1
ATOM 2194 C C . GLY B 1 52 ? 17.969 -3.844 -7.688 1 98.06 52 GLY B C 1
ATOM 2195 O O . GLY B 1 52 ? 17.172 -4.348 -8.492 1 98.06 52 GLY B O 1
ATOM 2196 N N . ILE B 1 53 ? 17.844 -2.67 -7.223 1 97.62 53 ILE B N 1
ATOM 2197 C CA . ILE B 1 53 ? 16.906 -1.705 -7.785 1 97.62 53 ILE B CA 1
ATOM 2198 C C . ILE B 1 53 ? 17.672 -0.474 -8.273 1 97.62 53 ILE B C 1
ATOM 2200 O O . ILE B 1 53 ? 18.484 0.089 -7.547 1 97.62 53 ILE B O 1
ATOM 2204 N N . LEU B 1 54 ? 17.453 -0.115 -9.477 1 95.44 54 LEU B N 1
ATOM 2205 C CA . LEU B 1 54 ? 18.031 1.122 -9.992 1 95.44 54 LEU B CA 1
ATOM 2206 C C . LEU B 1 54 ? 16.938 2.119 -10.359 1 95.44 54 LEU B C 1
ATOM 2208 O O . LEU B 1 54 ? 15.82 1.724 -10.711 1 95.44 54 LEU B O 1
ATOM 2212 N N . VAL B 1 55 ? 17.203 3.318 -10.211 1 93.5 55 VAL B N 1
ATOM 2213 C CA . VAL B 1 55 ? 16.344 4.422 -10.633 1 93.5 55 VAL B CA 1
ATOM 2214 C C . VAL B 1 55 ? 17.094 5.332 -11.594 1 93.5 55 VAL B C 1
ATOM 2216 O O . VAL B 1 55 ? 18.312 5.449 -11.508 1 93.5 55 VAL B O 1
ATOM 2219 N N . VAL B 1 56 ? 16.328 5.871 -12.492 1 88.12 56 VAL B N 1
ATOM 2220 C CA . VAL B 1 56 ? 16.938 6.836 -13.406 1 88.12 56 VAL B CA 1
ATOM 2221 C C . VAL B 1 56 ? 16.516 8.25 -13.016 1 88.12 56 VAL B C 1
ATOM 2223 O O . VAL B 1 56 ? 15.328 8.57 -13.016 1 88.12 56 VAL B O 1
ATOM 2226 N N . ARG B 1 57 ? 17.422 8.969 -12.562 1 84.94 57 ARG B N 1
ATOM 2227 C CA . ARG B 1 57 ? 17.234 10.375 -12.203 1 84.94 57 ARG B CA 1
ATOM 2228 C C . ARG B 1 57 ? 18.109 11.281 -13.062 1 84.94 57 ARG B C 1
ATOM 2230 O O . ARG B 1 57 ? 19.328 11.117 -13.102 1 84.94 57 ARG B O 1
ATOM 2237 N N . ASP B 1 58 ? 17.484 12.305 -13.648 1 82.38 58 ASP B N 1
ATOM 2238 C CA . ASP B 1 58 ? 18.25 13.203 -14.516 1 82.38 58 ASP B CA 1
ATOM 2239 C C . ASP B 1 58 ? 19.172 12.422 -15.445 1 82.38 58 ASP B C 1
ATOM 2241 O O . ASP B 1 58 ? 20.375 12.688 -15.508 1 82.38 58 ASP B O 1
ATOM 2245 N N . GLU B 1 59 ? 18.719 11.32 -16 1 80 59 GLU B N 1
ATOM 2246 C CA . GLU B 1 59 ? 19.375 10.469 -16.984 1 80 59 GLU B CA 1
ATOM 2247 C C . GLU B 1 59 ? 20.531 9.688 -16.359 1 80 59 GLU B C 1
ATOM 2249 O O . GLU B 1 59 ? 21.359 9.117 -17.078 1 80 59 GLU B O 1
ATOM 2254 N N . GLN B 1 60 ? 20.625 9.805 -15.133 1 88.5 60 GLN B N 1
ATOM 2255 C CA . GLN B 1 60 ? 21.641 9.031 -14.438 1 88.5 60 GLN B CA 1
ATOM 2256 C C . GLN B 1 60 ? 21.031 7.82 -13.742 1 88.5 60 GLN B C 1
ATOM 2258 O O . GLN B 1 60 ? 19.938 7.906 -13.164 1 88.5 60 GLN B O 1
ATOM 2263 N N . VAL B 1 61 ? 21.797 6.77 -13.859 1 90.75 61 VAL B N 1
ATOM 2264 C CA . VAL B 1 61 ? 21.375 5.543 -13.188 1 90.75 61 VAL B CA 1
ATOM 2265 C C . VAL B 1 61 ? 21.891 5.543 -11.75 1 90.75 61 VAL B C 1
ATOM 2267 O O . VAL B 1 61 ? 23.094 5.742 -11.508 1 90.75 61 VAL B O 1
ATOM 2270 N N . VAL B 1 62 ? 21.047 5.379 -10.867 1 92.5 62 VAL B N 1
ATOM 2271 C CA . VAL B 1 62 ? 21.406 5.312 -9.453 1 92.5 62 VAL B CA 1
ATOM 2272 C C . VAL B 1 62 ? 20.906 3.994 -8.859 1 92.5 62 VAL B C 1
ATOM 2274 O O . VAL B 1 62 ? 19.75 3.633 -9.023 1 92.5 62 VAL B O 1
ATOM 2277 N N . THR B 1 63 ? 21.844 3.303 -8.25 1 94.94 63 THR B N 1
ATOM 2278 C CA . THR B 1 63 ? 21.469 2.105 -7.508 1 94.94 63 THR B CA 1
ATOM 2279 C C . THR B 1 63 ? 20.922 2.473 -6.129 1 94.94 63 THR B C 1
ATOM 2281 O O . THR B 1 63 ? 21.641 3.004 -5.289 1 94.94 63 THR B O 1
ATOM 2284 N N . VAL B 1 64 ? 19.75 2.109 -5.836 1 95.12 64 VAL B N 1
ATOM 2285 C CA . VAL B 1 64 ? 19.156 2.543 -4.574 1 95.12 64 VAL B CA 1
ATOM 2286 C C . VAL B 1 64 ? 19.094 1.367 -3.605 1 95.12 64 VAL B C 1
ATOM 2288 O O . VAL B 1 64 ? 18.906 1.558 -2.4 1 95.12 64 VAL B O 1
ATOM 2291 N N . ALA B 1 65 ? 19.25 0.202 -4.082 1 96.31 65 ALA B N 1
ATOM 2292 C CA . ALA B 1 65 ? 19.375 -1.003 -3.266 1 96.31 65 ALA B CA 1
ATOM 2293 C C . ALA B 1 65 ? 20.062 -2.125 -4.031 1 96.31 65 ALA B C 1
ATOM 2295 O O . ALA B 1 65 ? 19.922 -2.223 -5.254 1 96.31 65 ALA B O 1
ATOM 2296 N N . GLY B 1 66 ? 20.781 -2.932 -3.363 1 95.81 66 GLY B N 1
ATOM 2297 C CA . GLY B 1 66 ? 21.469 -4.07 -3.949 1 95.81 66 GLY B CA 1
ATOM 2298 C C . GLY B 1 66 ? 21.906 -5.094 -2.922 1 95.81 66 GLY B C 1
ATOM 2299 O O . GLY B 1 66 ? 22.328 -4.738 -1.816 1 95.81 66 GLY B O 1
ATOM 2300 N N . THR B 1 67 ? 21.859 -6.355 -3.352 1 94.38 67 THR B N 1
ATOM 2301 C CA . THR B 1 67 ? 22.172 -7.426 -2.412 1 94.38 67 THR B CA 1
ATOM 2302 C C . THR B 1 67 ? 23.641 -7.855 -2.549 1 94.38 67 THR B C 1
ATOM 2304 O O . THR B 1 67 ? 24.141 -8.625 -1.728 1 94.38 67 THR B O 1
ATOM 2307 N N . ASP B 1 68 ? 24.328 -7.414 -3.639 1 93.06 68 ASP B N 1
ATOM 2308 C CA . ASP B 1 68 ? 25.703 -7.832 -3.924 1 93.06 68 ASP B CA 1
ATOM 2309 C C . ASP B 1 68 ? 26.438 -6.766 -4.73 1 93.06 68 ASP B C 1
ATOM 2311 O O . ASP B 1 68 ? 25.812 -5.887 -5.328 1 93.06 68 ASP B O 1
ATOM 2315 N N . ASN B 1 69 ? 27.734 -6.875 -4.789 1 92.94 69 ASN B N 1
ATOM 2316 C CA . ASN B 1 69 ? 28.562 -5.918 -5.504 1 92.94 69 ASN B CA 1
ATOM 2317 C C . ASN B 1 69 ? 28.297 -5.949 -7.004 1 92.94 69 ASN B C 1
ATOM 2319 O O . ASN B 1 69 ? 28.453 -4.934 -7.688 1 92.94 69 ASN B O 1
ATOM 2323 N N . VAL B 1 70 ? 27.922 -7.066 -7.461 1 95.06 70 VAL B N 1
ATOM 2324 C CA . VAL B 1 70 ? 27.688 -7.227 -8.891 1 95.06 70 VAL B CA 1
ATOM 2325 C C . VAL B 1 70 ? 26.562 -6.301 -9.344 1 95.06 70 VAL B C 1
ATOM 2327 O O . VAL B 1 70 ? 26.562 -5.809 -10.469 1 95.06 70 VAL B O 1
ATOM 2330 N N . VAL B 1 71 ? 25.641 -6.02 -8.461 1 94.94 71 VAL B N 1
ATOM 2331 C CA . VAL B 1 71 ? 24.5 -5.16 -8.766 1 94.94 71 VAL B CA 1
ATOM 2332 C C . VAL B 1 71 ? 24.984 -3.752 -9.102 1 94.94 71 VAL B C 1
ATOM 2334 O O . VAL B 1 71 ? 24.672 -3.217 -10.164 1 94.94 71 VAL B O 1
ATOM 2337 N N . ARG B 1 72 ? 25.828 -3.25 -8.242 1 95.06 72 ARG B N 1
ATOM 2338 C CA . ARG B 1 72 ? 26.328 -1.896 -8.438 1 95.06 72 ARG B CA 1
ATOM 2339 C C . ARG B 1 72 ? 27.219 -1.818 -9.672 1 95.06 72 ARG B C 1
ATOM 2341 O O . ARG B 1 72 ? 27.188 -0.83 -10.406 1 95.06 72 ARG B O 1
ATOM 2348 N N . ALA B 1 73 ? 28.016 -2.795 -9.844 1 96.19 73 ALA B N 1
ATOM 2349 C CA . ALA B 1 73 ? 28.891 -2.84 -11.016 1 96.19 73 ALA B CA 1
ATOM 2350 C C . ALA B 1 73 ? 28.062 -2.852 -12.305 1 96.19 73 ALA B C 1
ATOM 2352 O O . ALA B 1 73 ? 28.391 -2.133 -13.258 1 96.19 73 ALA B O 1
ATOM 2353 N N . SER B 1 74 ? 27.062 -3.66 -12.297 1 95.69 74 SER B N 1
ATOM 2354 C CA . SER B 1 74 ? 26.203 -3.734 -13.477 1 95.69 74 SER B CA 1
ATOM 2355 C C . SER B 1 74 ? 25.484 -2.414 -13.711 1 95.69 74 SER B C 1
ATOM 2357 O O . SER B 1 74 ? 25.359 -1.967 -14.859 1 95.69 74 SER B O 1
ATOM 2359 N N . ASP B 1 75 ? 24.938 -1.822 -12.672 1 94.94 75 ASP B N 1
ATOM 2360 C CA . ASP B 1 75 ? 24.25 -0.537 -12.789 1 94.94 75 ASP B CA 1
ATOM 2361 C C . ASP B 1 75 ? 25.188 0.531 -13.352 1 94.94 75 ASP B C 1
ATOM 2363 O O . ASP B 1 75 ? 24.797 1.336 -14.195 1 94.94 75 ASP B O 1
ATOM 2367 N N . ARG B 1 76 ? 26.391 0.541 -12.828 1 94.5 76 ARG B N 1
ATOM 2368 C CA . ARG B 1 76 ? 27.391 1.48 -13.328 1 94.5 76 ARG B CA 1
ATOM 2369 C C . ARG B 1 76 ? 27.625 1.292 -14.828 1 94.5 76 ARG B C 1
ATOM 2371 O O . ARG B 1 76 ? 27.734 2.27 -15.57 1 94.5 76 ARG B O 1
ATOM 2378 N N . LEU B 1 77 ? 27.719 0.105 -15.258 1 94.94 77 LEU B N 1
ATOM 2379 C CA . LEU B 1 77 ? 27.891 -0.205 -16.672 1 94.94 77 LEU B CA 1
ATOM 2380 C C . LEU B 1 77 ? 26.719 0.326 -17.484 1 94.94 77 LEU B C 1
ATOM 2382 O O . LEU B 1 77 ? 26.922 0.921 -18.547 1 94.94 77 LEU B O 1
ATOM 2386 N N . GLN B 1 78 ? 25.516 0.035 -17.031 1 93.94 78 GLN B N 1
ATOM 2387 C CA . GLN B 1 78 ? 24.328 0.522 -17.719 1 93.94 78 GLN B CA 1
ATOM 2388 C C . GLN B 1 78 ? 24.328 2.045 -17.812 1 93.94 78 GLN B C 1
ATOM 2390 O O . GLN B 1 78 ? 23.922 2.613 -18.828 1 93.94 78 GLN B O 1
ATOM 2395 N N . ASP B 1 79 ? 24.828 2.668 -16.781 1 93.62 79 ASP B N 1
ATOM 2396 C CA . ASP B 1 79 ? 24.922 4.125 -16.766 1 93.62 79 ASP B CA 1
ATOM 2397 C C . ASP B 1 79 ? 25.922 4.637 -17.781 1 93.62 79 ASP B C 1
ATOM 2399 O O . ASP B 1 79 ? 25.609 5.512 -18.594 1 93.62 79 ASP B O 1
ATOM 2403 N N . GLU B 1 80 ? 27.078 4.082 -17.703 1 94.38 80 GLU B N 1
ATOM 2404 C CA . GLU B 1 80 ? 28.172 4.484 -18.578 1 94.38 80 GLU B CA 1
ATOM 2405 C C . GLU B 1 80 ? 27.812 4.27 -20.047 1 94.38 80 GLU B C 1
ATOM 2407 O O . GLU B 1 80 ? 28.109 5.121 -20.891 1 94.38 80 GLU B O 1
ATOM 2412 N N . LEU B 1 81 ? 27.203 3.182 -20.312 1 94.06 81 LEU B N 1
ATOM 2413 C CA . LEU B 1 81 ? 26.969 2.773 -21.688 1 94.06 81 LEU B CA 1
ATOM 2414 C C . LEU B 1 81 ? 25.625 3.312 -22.188 1 94.06 81 LEU B C 1
ATOM 2416 O O . LEU B 1 81 ? 25.359 3.291 -23.391 1 94.06 81 LEU B O 1
ATOM 2420 N N . ARG B 1 82 ? 24.781 3.775 -21.266 1 91.69 82 ARG B N 1
ATOM 2421 C CA . ARG B 1 82 ? 23.406 4.141 -21.578 1 91.69 82 ARG B CA 1
ATOM 2422 C C . ARG B 1 82 ? 22.703 3.02 -22.344 1 91.69 82 ARG B C 1
ATOM 2424 O O . ARG B 1 82 ? 22.047 3.266 -23.359 1 91.69 82 ARG B O 1
ATOM 2431 N N . GLU B 1 83 ? 23.078 1.883 -21.875 1 89.31 83 GLU B N 1
ATOM 2432 C CA . GLU B 1 83 ? 22.594 0.623 -22.438 1 89.31 83 GLU B CA 1
ATOM 2433 C C . GLU B 1 83 ? 22.375 -0.418 -21.344 1 89.31 83 GLU B C 1
ATOM 2435 O O . GLU B 1 83 ? 23.109 -0.454 -20.359 1 89.31 83 GLU B O 1
ATOM 2440 N N . GLY B 1 84 ? 21.328 -1.293 -21.547 1 91.31 84 GLY B N 1
ATOM 2441 C CA . GLY B 1 84 ? 21.125 -2.422 -20.641 1 91.31 84 GLY B CA 1
ATOM 2442 C C . GLY B 1 84 ? 19.672 -2.691 -20.344 1 91.31 84 GLY B C 1
ATOM 2443 O O . GLY B 1 84 ? 18.812 -1.82 -20.531 1 91.31 84 GLY B O 1
ATOM 2444 N N . PRO B 1 85 ? 19.406 -3.877 -19.938 1 90.81 85 PRO B N 1
ATOM 2445 C CA . PRO B 1 85 ? 18.016 -4.293 -19.734 1 90.81 85 PRO B CA 1
ATOM 2446 C C . PRO B 1 85 ? 17.281 -3.438 -18.703 1 90.81 85 PRO B C 1
ATOM 2448 O O . PRO B 1 85 ? 16.141 -3.027 -18.938 1 90.81 85 PRO B O 1
ATOM 2451 N N . CYS B 1 86 ? 17.875 -3.152 -17.594 1 91.94 86 CYS B N 1
ATOM 2452 C CA . CYS B 1 86 ? 17.188 -2.418 -16.531 1 91.94 86 CYS B CA 1
ATOM 2453 C C . CYS B 1 86 ? 17.125 -0.931 -16.859 1 91.94 86 CYS B C 1
ATOM 2455 O O . CYS B 1 86 ? 16.109 -0.281 -16.594 1 91.94 86 CYS B O 1
ATOM 2457 N N . PHE B 1 87 ? 18.25 -0.41 -17.391 1 90 87 PHE B N 1
ATOM 2458 C CA . PHE B 1 87 ? 18.234 0.968 -17.859 1 90 87 PHE B CA 1
ATOM 2459 C C . PHE B 1 87 ? 17.141 1.176 -18.906 1 90 87 PHE B C 1
ATOM 2461 O O . PHE B 1 87 ? 16.328 2.086 -18.766 1 90 87 PHE B O 1
ATOM 2468 N N . ASP B 1 88 ? 17.062 0.288 -19.844 1 88.75 88 ASP B N 1
ATOM 2469 C CA . ASP B 1 88 ? 16.109 0.414 -20.938 1 88.75 88 ASP B CA 1
ATOM 2470 C C . ASP B 1 88 ? 14.688 0.173 -20.453 1 88.75 88 ASP B C 1
ATOM 2472 O O . ASP B 1 88 ? 13.734 0.779 -20.953 1 88.75 88 ASP B O 1
ATOM 2476 N N . ALA B 1 89 ? 14.547 -0.724 -19.5 1 87.12 89 ALA B N 1
ATOM 2477 C CA . ALA B 1 89 ? 13.227 -0.936 -18.922 1 87.12 89 ALA B CA 1
ATOM 2478 C C . ALA B 1 89 ? 12.664 0.364 -18.344 1 87.12 89 ALA B C 1
ATOM 2480 O O . ALA B 1 89 ? 11.492 0.676 -18.547 1 87.12 89 ALA B O 1
ATOM 2481 N N . THR B 1 90 ? 13.453 1.116 -17.688 1 85.88 90 THR B N 1
ATOM 2482 C CA . THR B 1 90 ? 13.039 2.361 -17.062 1 85.88 90 THR B CA 1
ATOM 2483 C C . THR B 1 90 ? 12.781 3.443 -18.109 1 85.88 90 THR B C 1
ATOM 2485 O O . THR B 1 90 ? 11.781 4.156 -18.031 1 85.88 90 THR B O 1
ATOM 2488 N N . VAL B 1 91 ? 13.672 3.504 -19.109 1 84.38 91 VAL B N 1
ATOM 2489 C CA . VAL B 1 91 ? 13.602 4.566 -20.109 1 84.38 91 VAL B CA 1
ATOM 2490 C C . VAL B 1 91 ? 12.461 4.297 -21.078 1 84.38 91 VAL B C 1
ATOM 2492 O O . VAL B 1 91 ? 11.742 5.219 -21.469 1 84.38 91 VAL B O 1
ATOM 2495 N N . GLN B 1 92 ? 12.281 3.01 -21.422 1 84.44 92 GLN B N 1
ATOM 2496 C CA . GLN B 1 92 ? 11.289 2.639 -22.422 1 84.44 92 GLN B CA 1
ATOM 2497 C C . GLN B 1 92 ? 9.961 2.264 -21.766 1 84.44 92 GLN B C 1
ATOM 2499 O O . GLN B 1 92 ? 8.977 1.996 -22.469 1 84.44 92 GLN B O 1
ATOM 2504 N N . LYS B 1 93 ? 9.938 2.15 -20.469 1 82.88 93 LYS B N 1
ATOM 2505 C CA . LYS B 1 93 ? 8.758 1.776 -19.703 1 82.88 93 LYS B CA 1
ATOM 2506 C C . LYS B 1 93 ? 8.242 0.4 -20.109 1 82.88 93 LYS B C 1
ATOM 2508 O O . LYS B 1 93 ? 7.039 0.208 -20.281 1 82.88 93 LYS B O 1
ATOM 2513 N N . GLN B 1 94 ? 9.203 -0.429 -20.422 1 83.75 94 GLN B N 1
ATOM 2514 C CA . GLN B 1 94 ? 8.883 -1.825 -20.703 1 83.75 94 GLN B CA 1
ATOM 2515 C C . GLN B 1 94 ? 8.852 -2.645 -19.406 1 83.75 94 GLN B C 1
ATOM 2517 O O . GLN B 1 94 ? 9.695 -2.461 -18.531 1 83.75 94 GLN B O 1
ATOM 2522 N N . ARG B 1 95 ? 7.965 -3.559 -19.422 1 83.81 95 ARG B N 1
ATOM 2523 C CA . ARG B 1 95 ? 7.668 -4.25 -18.172 1 83.81 95 ARG B CA 1
ATOM 2524 C C . ARG B 1 95 ? 8.805 -5.184 -17.766 1 83.81 95 ARG B C 1
ATOM 2526 O O . ARG B 1 95 ? 9.125 -5.312 -16.578 1 83.81 95 ARG B O 1
ATOM 2533 N N . VAL B 1 96 ? 9.336 -5.809 -18.859 1 90.56 96 VAL B N 1
ATOM 2534 C CA . VAL B 1 96 ? 10.336 -6.801 -18.484 1 90.56 96 VAL B CA 1
ATOM 2535 C C . VAL B 1 96 ? 11.305 -7.016 -19.641 1 90.56 96 VAL B C 1
ATOM 2537 O O . VAL B 1 96 ? 10.906 -7.008 -20.812 1 90.56 96 VAL B O 1
ATOM 2540 N N . PHE B 1 97 ? 12.578 -7.121 -19.312 1 91.5 97 PHE B N 1
ATOM 2541 C CA . PHE B 1 97 ? 13.625 -7.621 -20.203 1 91.5 97 PHE B CA 1
ATOM 2542 C C . PHE B 1 97 ? 14.32 -8.836 -19.578 1 91.5 97 PHE B C 1
ATOM 2544 O O . PHE B 1 97 ? 14.711 -8.805 -18.422 1 91.5 97 PHE B O 1
ATOM 2551 N N . ARG B 1 98 ? 14.359 -9.852 -20.359 1 91.38 98 ARG B N 1
ATOM 2552 C CA . ARG B 1 98 ? 15.055 -11.055 -19.922 1 91.38 98 ARG B CA 1
ATOM 2553 C C . ARG B 1 98 ? 16.188 -11.414 -20.891 1 91.38 98 ARG B C 1
ATOM 2555 O O . ARG B 1 98 ? 15.945 -11.656 -22.078 1 91.38 98 ARG B O 1
ATOM 2562 N N . LEU B 1 99 ? 17.391 -11.344 -20.391 1 91.75 99 LEU B N 1
ATOM 2563 C CA . LEU B 1 99 ? 18.547 -11.836 -21.125 1 91.75 99 LEU B CA 1
ATOM 2564 C C . LEU B 1 99 ? 18.969 -13.211 -20.609 1 91.75 99 LEU B C 1
ATOM 2566 O O . LEU B 1 99 ? 19.656 -13.312 -19.578 1 91.75 99 LEU B O 1
ATOM 2570 N N . ALA B 1 100 ? 18.594 -14.148 -21.312 1 88.44 100 ALA B N 1
ATOM 2571 C CA . ALA B 1 100 ? 18.719 -15.531 -20.844 1 88.44 100 ALA B CA 1
ATOM 2572 C C . ALA B 1 100 ? 20.172 -15.977 -20.828 1 88.44 100 ALA B C 1
ATOM 2574 O O . ALA B 1 100 ? 20.578 -16.75 -19.953 1 88.44 100 ALA B O 1
ATOM 2575 N N . ASP B 1 101 ? 20.828 -15.5 -21.766 1 91.81 101 ASP B N 1
ATOM 2576 C CA . ASP B 1 101 ? 22.188 -16 -21.906 1 91.81 101 ASP B CA 1
ATOM 2577 C C . ASP B 1 101 ? 23.141 -14.891 -22.344 1 91.81 101 ASP B C 1
ATOM 2579 O O . ASP B 1 101 ? 23.109 -14.453 -23.5 1 91.81 101 ASP B O 1
ATOM 2583 N N . LEU B 1 102 ? 24.016 -14.461 -21.375 1 90.81 102 LEU B N 1
ATOM 2584 C CA . LEU B 1 102 ? 24.953 -13.375 -21.656 1 90.81 102 LEU B CA 1
ATOM 2585 C C . LEU B 1 102 ? 26.281 -13.922 -22.156 1 90.81 102 LEU B C 1
ATOM 2587 O O . LEU B 1 102 ? 27.203 -13.148 -22.438 1 90.81 102 LEU B O 1
ATOM 2591 N N . THR B 1 103 ? 26.375 -15.234 -22.281 1 83.75 103 THR B N 1
ATOM 2592 C CA . THR B 1 103 ? 27.609 -15.805 -22.812 1 83.75 103 THR B CA 1
ATOM 2593 C C . THR B 1 103 ? 27.703 -15.586 -24.328 1 83.75 103 THR B C 1
ATOM 2595 O O . THR B 1 103 ? 28.766 -15.805 -24.922 1 83.75 103 THR B O 1
ATOM 2598 N N . GLU B 1 104 ? 26.641 -15.25 -24.844 1 84.44 104 GLU B N 1
ATOM 2599 C CA . GLU B 1 104 ? 26.609 -14.906 -26.266 1 84.44 104 GLU B CA 1
ATOM 2600 C C . GLU B 1 104 ? 26.266 -13.438 -26.484 1 84.44 104 GLU B C 1
ATOM 2602 O O . GLU B 1 104 ? 25.594 -12.828 -25.656 1 84.44 104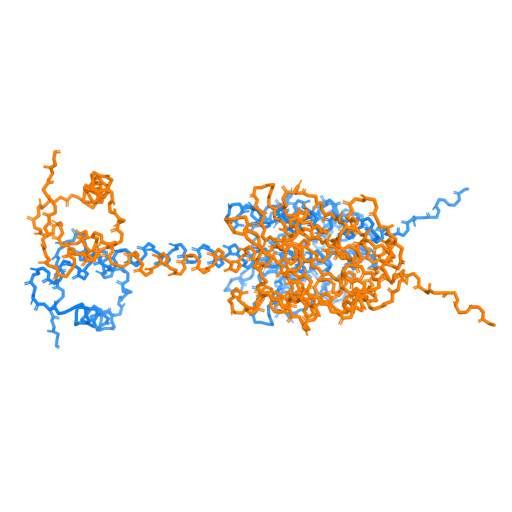 GLU B O 1
ATOM 2607 N N . PRO B 1 105 ? 26.797 -12.914 -27.562 1 83.81 105 PRO B N 1
ATOM 2608 C CA . PRO B 1 105 ? 26.453 -11.516 -27.859 1 83.81 105 PRO B CA 1
ATOM 2609 C C . PRO B 1 105 ? 24.953 -11.297 -28.047 1 83.81 105 PRO B C 1
ATOM 2611 O O . PRO B 1 105 ? 24.266 -12.188 -28.547 1 83.81 105 PRO B O 1
ATOM 2614 N N . ASP B 1 106 ? 24.547 -10.18 -27.484 1 87.94 106 ASP B N 1
ATOM 2615 C CA . ASP B 1 106 ? 23.141 -9.797 -27.641 1 87.94 106 ASP B CA 1
ATOM 2616 C C . ASP B 1 106 ? 23 -8.625 -28.625 1 87.94 106 ASP B C 1
ATOM 2618 O O . ASP B 1 106 ? 23.766 -7.668 -28.562 1 87.94 106 ASP B O 1
ATOM 2622 N N . GLU B 1 107 ? 22.047 -8.734 -29.5 1 87.94 107 GLU B N 1
ATOM 2623 C CA . GLU B 1 107 ? 21.906 -7.742 -30.562 1 87.94 107 GLU B CA 1
ATOM 2624 C C . GLU B 1 107 ? 21.406 -6.414 -30 1 87.94 107 GLU B C 1
ATOM 2626 O O . GLU B 1 107 ? 21.812 -5.348 -30.484 1 87.94 107 GLU B O 1
ATOM 2631 N N . ALA B 1 108 ? 20.609 -6.508 -29.047 1 88.75 108 ALA B N 1
ATOM 2632 C CA . ALA B 1 108 ? 20.016 -5.289 -28.516 1 88.75 108 ALA B CA 1
ATOM 2633 C C . ALA B 1 108 ? 21 -4.555 -27.594 1 88.75 108 ALA B C 1
ATOM 2635 O O . ALA B 1 108 ? 20.984 -3.322 -27.547 1 88.75 108 ALA B O 1
ATOM 2636 N N . TRP B 1 109 ? 21.828 -5.371 -26.922 1 93.81 109 TRP B N 1
ATOM 2637 C CA . TRP B 1 109 ? 22.766 -4.781 -25.969 1 93.81 109 TRP B CA 1
ATOM 2638 C C . TRP B 1 109 ? 24.156 -5.359 -26.141 1 93.81 109 TRP B C 1
ATOM 2640 O O . TRP B 1 109 ? 24.734 -5.914 -25.203 1 93.81 109 TRP B O 1
ATOM 2650 N N . PRO B 1 110 ? 24.75 -5.105 -27.219 1 91.81 110 PRO B N 1
ATOM 2651 C CA . PRO B 1 110 ? 26.031 -5.754 -27.5 1 91.81 110 PRO B CA 1
ATOM 2652 C C . PRO B 1 110 ? 27.141 -5.273 -26.562 1 91.81 110 PRO B C 1
ATOM 2654 O O . PRO B 1 110 ? 27.984 -6.066 -26.141 1 91.81 110 PRO B O 1
ATOM 2657 N N . ARG B 1 111 ? 27.172 -4.012 -26.266 1 94.75 111 ARG B N 1
ATOM 2658 C CA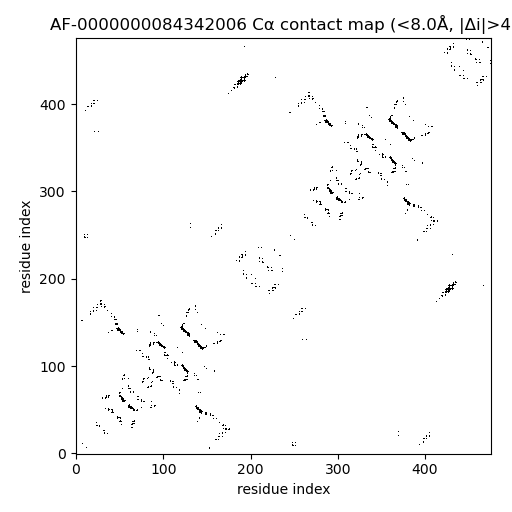 . ARG B 1 111 ? 28.234 -3.492 -25.406 1 94.75 111 ARG B CA 1
ATOM 2659 C C . ARG B 1 111 ? 28.031 -3.912 -23.953 1 94.75 111 ARG B C 1
ATOM 2661 O O . ARG B 1 111 ? 28.969 -4.312 -23.281 1 94.75 111 ARG B O 1
ATOM 2668 N N . TYR B 1 112 ? 26.844 -3.85 -23.531 1 94.88 112 TYR B N 1
ATOM 2669 C CA . TYR B 1 112 ? 26.547 -4.227 -22.156 1 94.88 112 TYR B CA 1
ATOM 2670 C C . TYR B 1 112 ? 26.828 -5.707 -21.922 1 94.88 112 TYR B C 1
ATOM 2672 O O . TYR B 1 112 ? 27.484 -6.074 -20.938 1 94.88 112 TYR B O 1
ATOM 2680 N N . THR B 1 113 ? 26.375 -6.504 -22.859 1 94.81 113 THR B N 1
ATOM 2681 C CA . THR B 1 113 ? 26.484 -7.945 -22.672 1 94.81 113 THR B CA 1
ATOM 2682 C C . THR B 1 113 ? 27.953 -8.367 -22.578 1 94.81 113 THR B C 1
ATOM 2684 O O . THR B 1 113 ? 28.297 -9.211 -21.766 1 94.81 113 THR B O 1
ATOM 2687 N N . ALA B 1 114 ? 28.75 -7.832 -23.359 1 92.81 114 ALA B N 1
ATOM 2688 C CA . ALA B 1 114 ? 30.172 -8.164 -23.359 1 92.81 114 ALA B CA 1
ATOM 2689 C C . ALA B 1 114 ? 30.812 -7.828 -22.016 1 92.81 114 ALA B C 1
ATOM 2691 O O . ALA B 1 114 ? 31.547 -8.648 -21.453 1 92.81 114 ALA B O 1
ATOM 2692 N N . ARG B 1 115 ? 30.516 -6.68 -21.516 1 94.44 115 ARG B N 1
ATOM 2693 C CA . ARG B 1 115 ? 31.109 -6.23 -20.266 1 94.44 115 ARG B CA 1
ATOM 2694 C C . ARG B 1 115 ? 30.469 -6.93 -19.062 1 94.44 115 ARG B C 1
ATOM 2696 O O . ARG B 1 115 ? 31.141 -7.188 -18.062 1 94.44 115 ARG B O 1
ATOM 2703 N N . ALA B 1 116 ? 29.219 -7.184 -19.125 1 95 116 ALA B N 1
ATOM 2704 C CA . ALA B 1 116 ? 28.516 -7.875 -18.047 1 95 116 ALA B CA 1
ATOM 2705 C C . ALA B 1 116 ? 29.078 -9.281 -17.844 1 95 116 ALA B C 1
ATOM 2707 O O . ALA B 1 116 ? 29.141 -9.773 -16.719 1 95 116 ALA B O 1
ATOM 2708 N N . ARG B 1 117 ? 29.453 -9.891 -18.938 1 93.5 117 ARG B N 1
ATOM 2709 C CA . ARG B 1 117 ? 30.062 -11.211 -18.875 1 93.5 117 ARG B CA 1
ATOM 2710 C C . ARG B 1 117 ? 31.344 -11.18 -18.047 1 93.5 117 ARG B C 1
ATOM 2712 O O . ARG B 1 117 ? 31.641 -12.109 -17.297 1 93.5 117 ARG B O 1
ATOM 2719 N N . GLU B 1 118 ? 32.062 -10.188 -18.203 1 93.94 118 GLU B N 1
ATOM 2720 C CA . GLU B 1 118 ? 33.312 -10.023 -17.469 1 93.94 118 GLU B CA 1
ATOM 2721 C C . GLU B 1 118 ? 33.031 -9.898 -15.961 1 93.94 118 GLU B C 1
ATOM 2723 O O . GLU B 1 118 ? 33.906 -10.203 -15.148 1 93.94 118 GLU B O 1
ATOM 2728 N N . LEU B 1 119 ? 31.859 -9.461 -15.648 1 94.56 119 LEU B N 1
ATOM 2729 C CA . LEU B 1 119 ? 31.469 -9.32 -14.242 1 94.56 119 LEU B CA 1
ATOM 2730 C C . LEU B 1 119 ? 31 -10.648 -13.68 1 94.56 119 LEU B C 1
ATOM 2732 O O . LEU B 1 119 ? 30.688 -10.742 -12.484 1 94.56 119 LEU B O 1
ATOM 2736 N N . GLY B 1 120 ? 30.875 -11.648 -14.547 1 94.31 120 GLY B N 1
ATOM 2737 C CA . GLY B 1 120 ? 30.438 -12.969 -14.102 1 94.31 120 GLY B CA 1
ATOM 2738 C C . GLY B 1 120 ? 28.938 -13.156 -14.188 1 94.31 120 GLY B C 1
ATOM 2739 O O . GLY B 1 120 ? 28.391 -14.094 -13.602 1 94.31 120 GLY B O 1
ATOM 2740 N N . ILE B 1 121 ? 28.266 -12.305 -14.898 1 96.19 121 ILE B N 1
ATOM 2741 C CA . ILE B 1 121 ? 26.812 -12.414 -15.055 1 96.19 121 ILE B CA 1
ATOM 2742 C C . ILE B 1 121 ? 26.484 -13.367 -16.203 1 96.19 121 ILE B C 1
ATOM 2744 O O . ILE B 1 121 ? 26.922 -13.156 -17.328 1 96.19 121 ILE B O 1
ATOM 2748 N N . GLY B 1 122 ? 25.75 -14.359 -15.875 1 96.19 122 GLY B N 1
ATOM 2749 C CA . GLY B 1 122 ? 25.344 -15.32 -16.891 1 96.19 122 GLY B CA 1
ATOM 2750 C C . GLY B 1 122 ? 23.969 -15.039 -17.469 1 96.19 122 GLY B C 1
ATOM 2751 O O . GLY B 1 122 ? 23.688 -15.383 -18.609 1 96.19 122 GLY B O 1
ATOM 2752 N N . SER B 1 123 ? 23.141 -14.57 -16.703 1 96.5 123 SER B N 1
ATOM 2753 C CA . SER B 1 123 ? 21.797 -14.172 -17.125 1 96.5 123 SER B CA 1
ATOM 2754 C C . SER B 1 123 ? 21.266 -13.047 -16.25 1 96.5 123 SER B C 1
ATOM 2756 O O . SER B 1 123 ? 21.688 -12.883 -15.102 1 96.5 123 SER B O 1
ATOM 2758 N N . ILE B 1 124 ? 20.453 -12.227 -16.781 1 96.44 124 ILE B N 1
ATOM 2759 C CA . ILE B 1 124 ? 19.891 -11.086 -16.078 1 96.44 124 ILE B CA 1
ATOM 2760 C C . ILE B 1 124 ? 18.438 -10.891 -16.484 1 96.44 124 ILE B C 1
ATOM 2762 O O . ILE B 1 124 ? 18.062 -11.203 -17.625 1 96.44 124 ILE B O 1
ATOM 2766 N N . MET B 1 125 ? 17.641 -10.477 -15.555 1 95.69 125 MET B N 1
ATOM 2767 C CA . MET B 1 125 ? 16.25 -10.094 -15.805 1 95.69 125 MET B CA 1
ATOM 2768 C C . MET B 1 125 ? 15.938 -8.758 -15.133 1 95.69 125 MET B C 1
ATOM 2770 O O . MET B 1 125 ? 16.266 -8.547 -13.969 1 95.69 125 MET B O 1
ATOM 2774 N N . GLY B 1 126 ? 15.492 -7.828 -15.938 1 95.69 126 GLY B N 1
ATOM 2775 C CA . GLY B 1 126 ? 15.055 -6.531 -15.445 1 95.69 126 GLY B CA 1
ATOM 2776 C C . GLY B 1 126 ? 13.555 -6.348 -15.492 1 95.69 126 GLY B C 1
ATOM 2777 O O . GLY B 1 126 ? 12.922 -6.59 -16.531 1 95.69 126 GLY B O 1
ATOM 2778 N N . VAL B 1 127 ? 12.969 -5.988 -14.367 1 94.69 127 VAL B N 1
ATOM 2779 C CA . VAL B 1 127 ? 11.523 -5.801 -14.273 1 94.69 127 VAL B CA 1
ATOM 2780 C C . VAL B 1 127 ? 11.211 -4.371 -13.844 1 94.69 127 VAL B C 1
ATOM 2782 O O . VAL B 1 127 ? 11.773 -3.873 -12.867 1 94.69 127 VAL B O 1
ATOM 2785 N N . LEU B 1 128 ? 10.312 -3.795 -14.555 1 93.06 128 LEU B N 1
ATOM 2786 C CA . LEU B 1 128 ? 9.93 -2.424 -14.234 1 93.06 128 LEU B CA 1
ATOM 2787 C C . LEU B 1 128 ? 9.078 -2.375 -12.969 1 93.06 128 LEU B C 1
ATOM 2789 O O . LEU B 1 128 ? 8.188 -3.209 -12.781 1 93.06 128 LEU B O 1
ATOM 2793 N N . LEU B 1 129 ? 9.398 -1.507 -12.078 1 93 129 LEU B N 1
ATOM 2794 C CA . LEU B 1 129 ? 8.562 -1.2 -10.93 1 93 129 LEU B CA 1
ATOM 2795 C C . LEU B 1 129 ? 7.668 0.004 -11.211 1 93 129 LEU B C 1
ATOM 2797 O O . LEU B 1 129 ? 8.156 1.134 -11.305 1 93 129 LEU B O 1
ATOM 2801 N N . TYR B 1 130 ? 6.355 -0.277 -11.25 1 87.38 130 TYR B N 1
ATOM 2802 C CA . TYR B 1 130 ? 5.43 0.801 -11.586 1 87.38 130 TYR B CA 1
ATOM 2803 C C . TYR B 1 130 ? 4.078 0.578 -10.922 1 87.38 130 TYR B C 1
ATOM 2805 O O . TYR B 1 130 ? 3.717 -0.556 -10.594 1 87.38 130 TYR B O 1
ATOM 2813 N N . THR B 1 131 ? 3.291 1.556 -10.539 1 80.38 131 THR B N 1
ATOM 2814 C CA . THR B 1 131 ? 1.922 1.456 -10.039 1 80.38 131 THR B CA 1
ATOM 2815 C C . THR B 1 131 ? 0.926 1.901 -11.109 1 80.38 131 THR B C 1
ATOM 2817 O O . THR B 1 131 ? -0.01 1.169 -11.438 1 80.38 131 THR B O 1
ATOM 2820 N N . THR B 1 132 ? 1.029 3.242 -11.43 1 72.69 132 THR B N 1
ATOM 2821 C CA . THR B 1 132 ? 0.217 3.756 -12.531 1 72.69 132 THR B CA 1
ATOM 2822 C C . THR B 1 132 ? 1.088 4.082 -13.734 1 72.69 132 THR B C 1
ATOM 2824 O O . THR B 1 132 ? 2.316 4.027 -13.656 1 72.69 132 THR B O 1
ATOM 2827 N N . ASP B 1 133 ? 0.53 4.117 -14.742 1 61.84 133 ASP B N 1
ATOM 2828 C CA . ASP B 1 133 ? 1.247 4.379 -15.984 1 61.84 133 ASP B CA 1
ATOM 2829 C C . ASP B 1 133 ? 2.188 5.574 -15.836 1 61.84 133 ASP B C 1
ATOM 2831 O O . ASP B 1 133 ? 3.186 5.68 -16.547 1 61.84 133 ASP B O 1
ATOM 2835 N N . LYS B 1 134 ? 1.874 6.34 -14.75 1 59.91 134 LYS B N 1
ATOM 2836 C CA . LYS B 1 134 ? 2.664 7.566 -14.68 1 59.91 134 LYS B CA 1
ATOM 2837 C C . LYS B 1 134 ? 3.828 7.414 -13.703 1 59.91 134 LYS B C 1
ATOM 2839 O O . LYS B 1 134 ? 4.812 8.148 -13.781 1 59.91 134 LYS B O 1
ATOM 2844 N N . ASP B 1 135 ? 3.771 6.332 -12.992 1 71.25 135 ASP B N 1
ATOM 2845 C CA . ASP B 1 135 ? 4.77 6.352 -11.93 1 71.25 135 ASP B CA 1
ATOM 2846 C C . ASP B 1 135 ? 5.828 5.27 -12.148 1 71.25 135 ASP B C 1
ATOM 2848 O O . ASP B 1 135 ? 5.527 4.078 -12.086 1 71.25 135 ASP B O 1
ATOM 2852 N N . ASN B 1 136 ? 6.941 5.691 -12.625 1 79.94 136 ASN B N 1
ATOM 2853 C CA . ASN B 1 136 ? 8.133 4.848 -12.727 1 79.94 136 ASN B CA 1
ATOM 2854 C C . ASN B 1 136 ? 8.969 4.91 -11.453 1 79.94 136 ASN B C 1
ATOM 2856 O O . ASN B 1 136 ? 9.594 5.93 -11.164 1 79.94 136 ASN B O 1
ATOM 2860 N N . LEU B 1 137 ? 8.984 3.805 -10.719 1 90.12 137 LEU B N 1
ATOM 2861 C CA . LEU B 1 137 ? 9.68 3.754 -9.438 1 90.12 137 LEU B CA 1
ATOM 2862 C C . LEU B 1 137 ? 11.078 3.168 -9.609 1 90.12 137 LEU B C 1
ATOM 2864 O O . LEU B 1 137 ? 11.875 3.178 -8.664 1 90.12 137 LEU B O 1
ATOM 2868 N N . GLY B 1 138 ? 11.391 2.762 -10.836 1 93.44 138 GLY B N 1
ATOM 2869 C CA . GLY B 1 138 ? 12.68 2.152 -11.125 1 93.44 138 GLY B CA 1
ATOM 2870 C C . GLY B 1 138 ? 12.562 0.751 -11.688 1 93.44 138 GLY B C 1
ATOM 2871 O O . GLY B 1 138 ? 11.508 0.367 -12.203 1 93.44 138 GLY B O 1
ATOM 2872 N N . ALA B 1 139 ? 13.656 0.043 -11.688 1 95.62 139 ALA B N 1
ATOM 2873 C CA . ALA B 1 139 ? 13.688 -1.324 -12.203 1 95.62 139 ALA B CA 1
ATOM 2874 C C . ALA B 1 139 ? 14.32 -2.277 -11.195 1 95.62 139 ALA B C 1
ATOM 2876 O O . ALA B 1 139 ? 15.32 -1.938 -10.555 1 95.62 139 ALA B O 1
ATOM 2877 N N . LEU B 1 140 ? 13.664 -3.379 -11.023 1 97.31 140 LEU B N 1
ATOM 2878 C CA . LEU B 1 140 ? 14.211 -4.492 -10.25 1 97.31 140 LEU B CA 1
ATOM 2879 C C . LEU B 1 140 ? 15.062 -5.398 -11.133 1 97.31 140 LEU B C 1
ATOM 2881 O O . LEU B 1 140 ? 14.562 -5.953 -12.125 1 97.31 140 LEU B O 1
ATOM 2885 N N . ALA B 1 141 ? 16.312 -5.516 -10.805 1 97.56 141 ALA B N 1
ATOM 2886 C CA . ALA B 1 141 ? 17.234 -6.352 -11.562 1 97.56 141 ALA B CA 1
ATOM 2887 C C . ALA B 1 141 ? 17.547 -7.648 -10.82 1 97.56 141 ALA B C 1
ATOM 2889 O O . ALA B 1 141 ? 17.828 -7.629 -9.617 1 97.56 141 ALA B O 1
ATOM 2890 N N . LEU B 1 142 ? 17.406 -8.703 -11.484 1 98 142 LEU B N 1
ATOM 2891 C CA . LEU B 1 142 ? 17.734 -10.023 -10.961 1 98 142 LEU B CA 1
ATOM 2892 C C . LEU B 1 142 ? 18.922 -10.617 -11.711 1 98 142 LEU B C 1
ATOM 2894 O O . LEU B 1 142 ? 18.953 -10.594 -12.945 1 98 142 LEU B O 1
ATOM 2898 N N . TYR B 1 143 ? 19.844 -11.172 -10.969 1 97.38 143 TYR B N 1
ATOM 2899 C CA . TYR B 1 143 ? 21.078 -11.656 -11.562 1 97.38 143 TYR B CA 1
ATOM 2900 C C . TYR B 1 143 ? 21.328 -13.117 -11.219 1 97.38 143 TYR B C 1
ATOM 2902 O O . TYR B 1 143 ? 20.953 -13.578 -10.133 1 97.38 143 TYR B O 1
ATOM 2910 N N . SER B 1 144 ? 21.906 -13.773 -12.141 1 97.75 144 SER B N 1
ATOM 2911 C CA . SER B 1 144 ? 22.438 -15.109 -11.922 1 97.75 144 SER B CA 1
ATOM 2912 C C . SER B 1 144 ? 23.781 -15.289 -12.617 1 97.75 144 SER B C 1
ATOM 2914 O O . SER B 1 144 ? 24 -14.742 -13.703 1 97.75 144 SER B O 1
ATOM 2916 N N . SER B 1 145 ? 24.656 -16.031 -11.992 1 96.06 145 SER B N 1
ATOM 2917 C CA . SER B 1 145 ? 25.922 -16.359 -12.617 1 96.06 145 SER B CA 1
ATOM 2918 C C . SER B 1 145 ? 25.75 -17.453 -13.68 1 96.06 145 SER B C 1
ATOM 2920 O O . SER B 1 145 ? 26.656 -17.672 -14.492 1 96.06 145 SER B O 1
ATOM 2922 N N . ARG B 1 146 ? 24.641 -18.047 -13.734 1 96.62 146 ARG B N 1
ATOM 2923 C CA . ARG B 1 146 ? 24.375 -19.141 -14.656 1 96.62 146 ARG B CA 1
ATOM 2924 C C . ARG B 1 146 ? 23.578 -18.672 -15.859 1 96.62 146 ARG B C 1
ATOM 2926 O O . ARG B 1 146 ? 22.578 -17.969 -15.711 1 96.62 146 ARG B O 1
ATOM 2933 N N . PRO B 1 147 ? 24.062 -19.109 -17.078 1 95.38 147 PRO B N 1
ATOM 2934 C CA . PRO B 1 147 ? 23.188 -18.891 -18.234 1 95.38 147 PRO B CA 1
ATOM 2935 C C . PRO B 1 147 ? 21.891 -19.688 -18.172 1 95.38 147 PRO B C 1
ATOM 2937 O O . PRO B 1 147 ? 21.891 -20.828 -17.688 1 95.38 147 PRO B O 1
ATOM 2940 N N . GLY B 1 148 ? 20.828 -19.109 -18.578 1 94.12 148 GLY B N 1
ATOM 2941 C CA . GLY B 1 148 ? 19.547 -19.812 -18.656 1 94.12 148 GLY B CA 1
ATOM 2942 C C . GLY B 1 148 ? 18.875 -19.953 -17.297 1 94.12 148 GLY B C 1
ATOM 2943 O O . GLY B 1 148 ? 18.016 -20.812 -17.125 1 94.12 148 GLY B O 1
ATOM 2944 N N . ALA B 1 149 ? 19.312 -19.188 -16.391 1 95.12 149 ALA B N 1
ATOM 2945 C CA . ALA B 1 149 ? 18.797 -19.328 -15.031 1 95.12 149 ALA B CA 1
ATOM 2946 C C . ALA B 1 149 ? 17.359 -18.844 -14.938 1 95.12 149 ALA B C 1
ATOM 2948 O O . ALA B 1 149 ? 16.594 -19.328 -14.102 1 95.12 149 ALA B O 1
ATOM 2949 N N . PHE B 1 150 ? 17 -17.859 -15.734 1 94.69 150 PHE B N 1
ATOM 2950 C CA . PHE B 1 150 ? 15.656 -17.297 -15.656 1 94.69 150 PHE B CA 1
ATOM 2951 C C . PHE B 1 150 ? 14.773 -17.828 -16.781 1 94.69 150 PHE B C 1
ATOM 2953 O O . PHE B 1 150 ? 15.008 -17.531 -17.953 1 94.69 150 PHE B O 1
ATOM 2960 N N . THR B 1 151 ? 13.781 -18.547 -16.344 1 91.94 151 THR B N 1
ATOM 2961 C CA . THR B 1 151 ? 12.828 -19.172 -17.25 1 91.94 151 THR B CA 1
ATOM 2962 C C . THR B 1 151 ? 11.578 -18.312 -17.406 1 91.94 151 THR B C 1
ATOM 2964 O O . THR B 1 151 ? 11.5 -17.219 -16.828 1 91.94 151 THR B O 1
ATOM 2967 N N . GLU B 1 152 ? 10.648 -18.781 -18.297 1 87.69 152 GLU B N 1
ATOM 2968 C CA . GLU B 1 152 ? 9.359 -18.109 -18.422 1 87.69 152 GLU B CA 1
ATOM 2969 C C . GLU B 1 152 ? 8.617 -18.094 -17.094 1 87.69 152 GLU B C 1
ATOM 2971 O O . GLU B 1 152 ? 7.914 -17.125 -16.781 1 87.69 152 GLU B O 1
ATOM 2976 N N . GLU B 1 153 ? 8.812 -19.141 -16.391 1 84.44 153 GLU B N 1
ATOM 2977 C CA . GLU B 1 153 ? 8.188 -19.219 -15.078 1 84.44 153 GLU B CA 1
ATOM 2978 C C . GLU B 1 153 ? 8.789 -18.188 -14.125 1 84.44 153 GLU B C 1
ATOM 2980 O O . GLU B 1 153 ? 8.062 -17.531 -13.375 1 84.44 153 GLU B O 1
ATOM 2985 N N . SER B 1 154 ? 10.133 -18.078 -14.141 1 89.88 154 SER B N 1
ATOM 2986 C CA . SER B 1 154 ? 10.805 -17.062 -13.336 1 89.88 154 SER B CA 1
ATOM 2987 C C . SER B 1 154 ? 10.273 -15.664 -13.656 1 89.88 154 SER B C 1
ATOM 2989 O O . SER B 1 154 ? 10.117 -14.836 -12.758 1 89.88 154 SER B O 1
ATOM 2991 N N . GLU B 1 155 ? 10.062 -15.492 -14.914 1 90.81 155 GLU B N 1
ATOM 2992 C CA . GLU B 1 155 ? 9.57 -14.195 -15.359 1 90.81 155 GLU B CA 1
ATOM 2993 C C . GLU B 1 155 ? 8.195 -13.891 -14.773 1 90.81 155 GLU B C 1
ATOM 2995 O O . GLU B 1 155 ? 7.938 -12.773 -14.32 1 90.81 155 GLU B O 1
ATOM 3000 N N . ARG B 1 156 ? 7.379 -14.844 -14.789 1 85.5 156 ARG B N 1
ATOM 3001 C CA . ARG B 1 156 ? 6.027 -14.664 -14.273 1 85.5 156 ARG B CA 1
ATOM 3002 C C . ARG B 1 156 ? 6.047 -14.352 -12.781 1 85.5 156 ARG B C 1
ATOM 3004 O O . ARG B 1 156 ? 5.316 -13.477 -12.312 1 85.5 156 ARG B O 1
ATOM 3011 N N . VAL B 1 157 ? 6.84 -15.062 -12.062 1 87.94 157 VAL B N 1
ATOM 3012 C CA . VAL B 1 157 ? 6.973 -14.828 -10.625 1 87.94 157 VAL B CA 1
ATOM 3013 C C . VAL B 1 157 ? 7.516 -13.422 -10.383 1 87.94 157 VAL B C 1
ATOM 3015 O O . VAL B 1 157 ? 6.992 -12.688 -9.539 1 87.94 157 VAL B O 1
ATOM 3018 N N . ALA B 1 158 ? 8.539 -13.078 -11.102 1 92.75 158 ALA B N 1
ATOM 3019 C CA . ALA B 1 158 ? 9.18 -11.773 -10.945 1 92.75 158 ALA B CA 1
ATOM 3020 C C . ALA B 1 158 ? 8.195 -10.641 -11.234 1 92.75 158 ALA B C 1
ATOM 3022 O O . ALA B 1 158 ? 8.172 -9.641 -10.523 1 92.75 158 ALA B O 1
ATOM 3023 N N . LEU B 1 159 ? 7.418 -10.852 -12.273 1 88.88 159 LEU B N 1
ATOM 3024 C CA . LEU B 1 159 ? 6.445 -9.828 -12.656 1 88.88 159 LEU B CA 1
ATOM 3025 C C . LEU B 1 159 ? 5.375 -9.672 -11.586 1 88.88 159 LEU B C 1
ATOM 3027 O O . LEU B 1 159 ? 5 -8.555 -11.234 1 88.88 159 LEU B O 1
ATOM 3031 N N . ALA B 1 160 ? 4.918 -10.789 -11.109 1 85.69 160 ALA B N 1
ATOM 3032 C CA . ALA B 1 160 ? 3.932 -10.734 -10.031 1 85.69 160 ALA B CA 1
ATOM 3033 C C . ALA B 1 160 ? 4.504 -10.062 -8.789 1 85.69 160 ALA B C 1
ATOM 3035 O O . ALA B 1 160 ? 3.857 -9.203 -8.188 1 85.69 160 ALA B O 1
ATOM 3036 N N . PHE B 1 161 ? 5.676 -10.422 -8.484 1 91.69 161 PHE B N 1
ATOM 3037 C CA . PHE B 1 161 ? 6.324 -9.844 -7.309 1 91.69 161 PHE B CA 1
ATOM 3038 C C . PHE B 1 161 ? 6.566 -8.352 -7.5 1 91.69 161 PHE B C 1
ATOM 3040 O O . PHE B 1 161 ? 6.379 -7.562 -6.57 1 91.69 161 PHE B O 1
ATOM 3047 N N . ALA B 1 162 ? 6.996 -7.977 -8.633 1 92.44 162 ALA B N 1
ATOM 3048 C CA . ALA B 1 162 ? 7.289 -6.578 -8.93 1 92.44 162 ALA B CA 1
ATOM 3049 C C . ALA B 1 162 ? 6.066 -5.695 -8.688 1 92.44 162 ALA B C 1
ATOM 3051 O O . ALA B 1 162 ? 6.195 -4.551 -8.258 1 92.44 162 ALA B O 1
ATOM 3052 N N . SER B 1 163 ? 4.914 -6.148 -8.984 1 88.31 163 SER B N 1
ATOM 3053 C CA . SER B 1 163 ? 3.693 -5.383 -8.766 1 88.31 163 SER B CA 1
ATOM 3054 C C . SER B 1 163 ? 3.48 -5.09 -7.285 1 88.31 163 SER B C 1
ATOM 3056 O O . SER B 1 163 ? 3.135 -3.967 -6.91 1 88.31 163 SER B O 1
ATOM 3058 N N . HIS B 1 164 ? 3.732 -6.086 -6.477 1 89.38 164 HIS B N 1
ATOM 3059 C CA . HIS B 1 164 ? 3.609 -5.906 -5.035 1 89.38 164 HIS B CA 1
ATOM 3060 C C . HIS B 1 164 ? 4.691 -4.969 -4.504 1 89.38 164 HIS B C 1
ATOM 3062 O O . HIS B 1 164 ? 4.422 -4.125 -3.645 1 89.38 164 HIS B O 1
ATOM 3068 N N . ALA B 1 165 ? 5.82 -5.219 -5.012 1 94.25 165 ALA B N 1
ATOM 3069 C CA . ALA B 1 165 ? 6.945 -4.375 -4.613 1 94.25 165 ALA B CA 1
ATOM 3070 C C . ALA B 1 165 ? 6.688 -2.914 -4.961 1 94.25 165 ALA B C 1
ATOM 3072 O O . ALA B 1 165 ? 6.938 -2.021 -4.145 1 94.25 165 ALA B O 1
ATOM 3073 N N . ALA B 1 166 ? 6.184 -2.695 -6.141 1 92.62 166 ALA B N 1
ATOM 3074 C CA . ALA B 1 166 ? 5.898 -1.339 -6.605 1 92.62 166 ALA B CA 1
ATOM 3075 C C . ALA B 1 166 ? 4.863 -0.66 -5.711 1 92.62 166 ALA B C 1
ATOM 3077 O O . ALA B 1 166 ? 5.012 0.514 -5.363 1 92.62 166 ALA B O 1
ATOM 3078 N N . VAL B 1 167 ? 3.854 -1.341 -5.363 1 89.94 167 VAL B N 1
ATOM 3079 C CA . VAL B 1 167 ? 2.799 -0.817 -4.504 1 89.94 167 VAL B CA 1
ATOM 3080 C C . VAL B 1 167 ? 3.385 -0.437 -3.143 1 89.94 167 VAL B C 1
ATOM 3082 O O . VAL B 1 167 ? 3.127 0.657 -2.635 1 89.94 167 VAL B O 1
ATOM 3085 N N . ALA B 1 168 ? 4.125 -1.354 -2.605 1 92.88 168 ALA B N 1
ATOM 3086 C CA . ALA B 1 168 ? 4.734 -1.099 -1.303 1 92.88 168 ALA B CA 1
ATOM 3087 C C . ALA B 1 168 ? 5.676 0.1 -1.362 1 92.88 168 ALA B C 1
ATOM 3089 O O . ALA B 1 168 ? 5.664 0.952 -0.471 1 92.88 168 ALA B O 1
ATOM 3090 N N . LEU B 1 169 ? 6.48 0.159 -2.385 1 93.88 169 LEU B N 1
ATOM 3091 C CA . LEU B 1 169 ? 7.457 1.233 -2.531 1 93.88 169 LEU B CA 1
ATOM 3092 C C . LEU B 1 169 ? 6.762 2.574 -2.738 1 93.88 169 LEU B C 1
ATOM 3094 O O . LEU B 1 169 ? 7.137 3.574 -2.123 1 93.88 169 LEU B O 1
ATOM 3098 N N . ALA B 1 170 ? 5.793 2.598 -3.592 1 91.12 170 ALA B N 1
ATOM 3099 C CA . ALA B 1 170 ? 5.012 3.812 -3.809 1 91.12 170 ALA B CA 1
ATOM 3100 C C . ALA B 1 170 ? 4.387 4.305 -2.506 1 91.12 170 ALA B C 1
ATOM 3102 O O . ALA B 1 170 ? 4.379 5.504 -2.229 1 91.12 170 ALA B O 1
ATOM 3103 N N . GLY B 1 171 ? 3.842 3.379 -1.756 1 90.06 171 GLY B N 1
ATOM 3104 C CA . GLY B 1 171 ? 3.285 3.717 -0.457 1 90.06 171 GLY B CA 1
ATOM 3105 C C . GLY B 1 171 ? 4.305 4.316 0.493 1 90.06 171 GLY B C 1
ATOM 3106 O O . GLY B 1 171 ? 4.02 5.297 1.183 1 90.06 171 GLY B O 1
ATOM 3107 N N . ALA B 1 172 ? 5.43 3.744 0.526 1 93.31 172 ALA B N 1
ATOM 3108 C CA . ALA B 1 172 ? 6.496 4.227 1.402 1 93.31 172 ALA B CA 1
ATOM 3109 C C . ALA B 1 172 ? 6.934 5.637 1.01 1 93.31 172 ALA B C 1
ATOM 3111 O O . ALA B 1 172 ? 7.125 6.496 1.873 1 93.31 172 ALA B O 1
ATOM 3112 N N . VAL B 1 173 ? 7.113 5.844 -0.235 1 91.81 173 VAL B N 1
ATOM 3113 C CA . VAL B 1 173 ? 7.504 7.156 -0.738 1 91.81 173 VAL B CA 1
ATOM 3114 C C . VAL B 1 173 ? 6.426 8.188 -0.398 1 91.81 173 VAL B C 1
ATOM 3116 O O . VAL B 1 173 ? 6.734 9.289 0.061 1 91.81 173 VAL B O 1
ATOM 3119 N N . HIS B 1 174 ? 5.207 7.844 -0.654 1 90 174 HIS B N 1
ATOM 3120 C CA . HIS B 1 174 ? 4.078 8.711 -0.347 1 90 174 HIS B CA 1
ATOM 3121 C C . HIS B 1 174 ? 4.047 9.07 1.135 1 90 174 HIS B C 1
ATOM 3123 O O . HIS B 1 174 ? 3.857 10.242 1.49 1 90 174 HIS B O 1
ATOM 3129 N N . ASP B 1 175 ? 4.238 8.133 1.957 1 90.12 175 ASP B N 1
ATOM 3130 C CA . ASP B 1 175 ? 4.281 8.352 3.4 1 90.12 175 ASP B CA 1
ATOM 3131 C C . ASP B 1 175 ? 5.387 9.336 3.775 1 90.12 175 ASP B C 1
ATOM 3133 O O . ASP B 1 175 ? 5.164 10.25 4.562 1 90.12 175 ASP B O 1
ATOM 3137 N N . GLN B 1 176 ? 6.508 9.086 3.238 1 91.5 176 GLN B N 1
ATOM 3138 C CA . GLN B 1 176 ? 7.641 9.969 3.502 1 91.5 176 GLN B CA 1
ATOM 3139 C C . GLN B 1 176 ? 7.324 11.406 3.1 1 91.5 176 GLN B C 1
ATOM 3141 O O . GLN B 1 176 ? 7.633 12.344 3.838 1 91.5 176 GLN B O 1
ATOM 3146 N N . ASN B 1 177 ? 6.727 11.523 1.968 1 91.44 177 ASN B N 1
ATOM 3147 C CA . ASN B 1 177 ? 6.344 12.844 1.487 1 91.44 177 ASN B CA 1
ATOM 3148 C C . ASN B 1 177 ? 5.328 13.508 2.414 1 91.44 177 ASN B C 1
ATOM 3150 O O . ASN B 1 177 ? 5.422 14.711 2.688 1 91.44 177 ASN B O 1
ATOM 3154 N N . LEU B 1 178 ? 4.422 12.805 2.891 1 88.69 178 LEU B N 1
ATOM 3155 C CA . LEU B 1 178 ? 3.395 13.352 3.775 1 88.69 178 LEU B CA 1
ATOM 3156 C C . LEU B 1 178 ? 3.996 13.773 5.109 1 88.69 178 LEU B C 1
ATOM 3158 O O . LEU B 1 178 ? 3.619 14.805 5.664 1 88.69 178 LEU B O 1
ATOM 3162 N N . HIS B 1 179 ? 4.887 13.047 5.594 1 88.12 179 HIS B N 1
ATOM 3163 C CA . HIS B 1 179 ? 5.562 13.422 6.832 1 88.12 179 HIS B CA 1
ATOM 3164 C C . HIS B 1 179 ? 6.359 14.711 6.656 1 88.12 179 HIS B C 1
ATOM 3166 O O . HIS B 1 179 ? 6.383 15.562 7.551 1 88.12 179 HIS B O 1
ATOM 3172 N N . ALA B 1 180 ? 6.965 14.805 5.539 1 88.06 180 ALA B N 1
ATOM 3173 C CA . ALA B 1 180 ? 7.664 16.062 5.242 1 88.06 180 ALA B CA 1
ATOM 3174 C C . ALA B 1 180 ? 6.691 17.234 5.172 1 88.06 180 ALA B C 1
ATOM 3176 O O . ALA B 1 180 ? 7 18.328 5.641 1 88.06 180 ALA B O 1
ATOM 3177 N N . ALA B 1 181 ? 5.594 16.969 4.637 1 88.5 181 ALA B N 1
ATOM 3178 C CA . ALA B 1 181 ? 4.551 17.984 4.523 1 88.5 181 ALA B CA 1
ATOM 3179 C C . ALA B 1 181 ? 4.047 18.406 5.902 1 88.5 181 ALA B C 1
ATOM 3181 O O . ALA B 1 181 ? 3.725 19.578 6.117 1 88.5 181 ALA B O 1
ATOM 3182 N N . LEU B 1 182 ? 3.951 17.5 6.793 1 85.5 182 LEU B N 1
ATOM 3183 C CA . LEU B 1 182 ? 3.521 17.797 8.156 1 85.5 182 LEU B CA 1
ATOM 3184 C C . LEU B 1 182 ? 4.473 18.797 8.828 1 85.5 182 LEU B C 1
ATOM 3186 O O . LEU B 1 182 ? 4.031 19.734 9.484 1 85.5 182 LEU B O 1
ATOM 3190 N N . ASP B 1 183 ? 5.699 18.641 8.586 1 82.94 183 ASP B N 1
ATOM 3191 C CA . ASP B 1 183 ? 6.699 19.547 9.133 1 82.94 183 ASP B CA 1
ATOM 3192 C C . ASP B 1 183 ? 6.551 20.953 8.531 1 82.94 183 ASP B C 1
ATOM 3194 O O . ASP B 1 183 ? 6.645 21.953 9.25 1 82.94 183 ASP B O 1
ATOM 3198 N N . SER B 1 184 ? 6.332 20.953 7.324 1 86.81 184 SER B N 1
ATOM 3199 C CA . SER B 1 184 ? 6.145 22.234 6.625 1 86.81 184 SER B CA 1
ATOM 3200 C C . SER B 1 184 ? 4.848 22.906 7.051 1 86.81 184 SER B C 1
ATOM 3202 O O . SER B 1 184 ? 4.797 24.125 7.18 1 86.81 184 SER B O 1
ATOM 3204 N N . ALA B 1 185 ? 3.891 22.094 7.266 1 87.06 185 ALA B N 1
ATOM 3205 C CA . ALA B 1 185 ? 2.57 22.609 7.613 1 87.06 185 ALA B CA 1
ATOM 3206 C C . ALA B 1 185 ? 2.611 23.391 8.922 1 87.06 185 ALA B C 1
ATOM 3208 O O . ALA B 1 185 ? 1.956 24.422 9.055 1 87.06 185 ALA B O 1
ATOM 3209 N N . ARG B 1 186 ? 3.322 22.969 9.828 1 86.12 186 ARG B N 1
ATOM 3210 C CA . ARG B 1 186 ? 3.445 23.656 11.102 1 86.12 186 ARG B CA 1
ATOM 3211 C C . ARG B 1 186 ? 4.082 25.031 10.922 1 86.12 186 ARG B C 1
ATOM 3213 O O . ARG B 1 186 ? 3.594 26.031 11.453 1 86.12 186 ARG B O 1
ATOM 3220 N N . THR B 1 187 ? 5.141 25.062 10.164 1 87.62 187 THR B N 1
ATOM 3221 C CA . THR B 1 187 ? 5.848 26.312 9.898 1 87.62 187 THR B CA 1
ATOM 3222 C C . THR B 1 187 ? 4.961 27.281 9.125 1 87.62 187 THR B C 1
ATOM 3224 O O . THR B 1 187 ? 4.941 28.484 9.422 1 87.62 187 THR B O 1
ATOM 3227 N N . ILE B 1 188 ? 4.266 26.812 8.195 1 90.69 188 ILE B N 1
ATOM 3228 C CA . ILE B 1 188 ? 3.352 27.625 7.402 1 90.69 188 ILE B CA 1
ATOM 3229 C C . ILE B 1 188 ? 2.219 28.141 8.289 1 90.69 188 ILE B C 1
ATOM 3231 O O . ILE B 1 188 ? 1.857 29.312 8.219 1 90.69 188 ILE B O 1
ATOM 3235 N N . GLY B 1 189 ? 1.706 27.297 9.102 1 88.62 189 GLY B N 1
ATOM 3236 C CA . GLY B 1 189 ? 0.681 27.703 10.047 1 88.62 189 GLY B CA 1
ATOM 3237 C C . GLY B 1 189 ? 1.13 28.828 10.969 1 88.62 189 GLY B C 1
ATOM 3238 O O . GLY B 1 189 ? 0.384 29.781 11.203 1 88.62 189 GLY B O 1
ATOM 3239 N N . GLU B 1 190 ? 2.285 28.641 11.414 1 88.5 190 GLU B N 1
ATOM 3240 C CA . GLU B 1 190 ? 2.84 29.688 12.281 1 88.5 190 GLU B CA 1
ATOM 3241 C C . GLU B 1 190 ? 2.922 31.016 11.555 1 88.5 190 GLU B C 1
ATOM 3243 O O . GLU B 1 190 ? 2.557 32.062 12.109 1 88.5 190 GLU B O 1
ATOM 3248 N N . ALA B 1 191 ? 3.389 30.969 10.375 1 89.62 191 ALA B N 1
ATOM 3249 C CA . ALA B 1 191 ? 3.486 32.188 9.57 1 89.62 191 ALA B CA 1
ATOM 3250 C C . ALA B 1 191 ? 2.113 32.812 9.375 1 89.62 191 ALA B C 1
ATOM 3252 O O . ALA B 1 191 ? 1.964 34.031 9.492 1 89.62 191 ALA B O 1
ATOM 3253 N N . ILE B 1 192 ? 1.155 32.094 9.047 1 89.94 192 ILE B N 1
ATOM 3254 C CA . ILE B 1 192 ? -0.213 32.562 8.859 1 89.94 192 ILE B CA 1
ATOM 3255 C C . ILE B 1 192 ? -0.715 33.219 10.141 1 89.94 192 ILE B C 1
ATOM 3257 O O . ILE B 1 192 ? -1.332 34.281 10.102 1 89.94 192 ILE B O 1
ATOM 3261 N N . GLY B 1 193 ? -0.449 32.531 11.234 1 85.62 193 GLY B N 1
ATOM 3262 C CA . GLY B 1 193 ? -0.818 33.094 12.516 1 85.62 193 GLY B CA 1
ATOM 3263 C C . GLY B 1 193 ? -0.203 34.469 12.758 1 85.62 193 GLY B C 1
ATOM 3264 O O . GLY B 1 193 ? -0.874 35.375 13.25 1 85.62 193 GLY B O 1
ATOM 3265 N N . ILE B 1 194 ? 1.016 34.594 12.422 1 86.12 194 ILE B N 1
ATOM 3266 C CA . ILE B 1 194 ? 1.73 35.844 12.594 1 86.12 194 ILE B CA 1
ATOM 3267 C C . ILE B 1 194 ? 1.111 36.906 11.695 1 86.12 194 ILE B C 1
ATOM 3269 O O . ILE B 1 194 ? 0.854 38.031 12.148 1 86.12 194 ILE B O 1
ATOM 3273 N N . ILE B 1 195 ? 0.837 36.562 10.453 1 87.81 195 ILE B N 1
ATOM 3274 C CA . ILE B 1 195 ? 0.261 37.5 9.5 1 87.81 195 ILE B CA 1
ATOM 3275 C C . ILE B 1 195 ? -1.104 37.969 10 1 87.81 195 ILE B C 1
ATOM 3277 O O . ILE B 1 195 ? -1.388 39.188 10.008 1 87.81 195 ILE B O 1
ATOM 3281 N N . ARG B 1 196 ? -1.843 37.094 10.414 1 85.44 196 ARG B N 1
ATOM 3282 C CA . ARG B 1 196 ? -3.197 37.406 10.859 1 85.44 196 ARG B CA 1
ATOM 3283 C C . ARG B 1 196 ? -3.178 38.281 12.102 1 85.44 196 ARG B C 1
ATOM 3285 O O . ARG B 1 196 ? -4.027 39.156 12.258 1 85.44 196 ARG B O 1
ATOM 3292 N N . SER B 1 197 ? -2.283 38 12.93 1 81.44 197 SER B N 1
ATOM 3293 C CA . SER B 1 197 ? -2.191 38.781 14.156 1 81.44 197 SER B CA 1
ATOM 3294 C C . SER B 1 197 ? -1.817 40.219 13.867 1 81.44 197 SER B C 1
ATOM 3296 O O . SER B 1 197 ? -2.172 41.125 14.625 1 81.44 197 SER B O 1
ATOM 3298 N N . ARG B 1 198 ? -1.223 40.438 12.734 1 81.81 198 ARG B N 1
ATOM 3299 C CA . ARG B 1 198 ? -0.725 41.75 12.422 1 81.81 198 ARG B CA 1
ATOM 3300 C C . ARG B 1 198 ? -1.658 42.469 11.453 1 81.81 198 ARG B C 1
ATOM 3302 O O . ARG B 1 198 ? -1.7 43.719 11.43 1 81.81 198 ARG B O 1
ATOM 3309 N N . ARG B 1 199 ? -2.309 41.781 10.477 1 83.62 199 ARG B N 1
ATOM 3310 C CA . ARG B 1 199 ? -3.076 42.438 9.422 1 83.62 199 ARG B CA 1
ATOM 3311 C C . ARG B 1 199 ? -4.562 42.125 9.547 1 83.62 199 ARG B C 1
ATOM 3313 O O . ARG B 1 199 ? -5.387 42.656 8.82 1 83.62 199 ARG B O 1
ATOM 3320 N N . MET B 1 200 ? -5.062 41.656 10.438 1 78.62 200 MET B N 1
ATOM 3321 C CA . MET B 1 200 ? -6.457 41.281 10.656 1 78.62 200 MET B CA 1
ATOM 3322 C C . MET B 1 200 ? -7.051 40.656 9.406 1 78.62 200 MET B C 1
ATOM 3324 O O . MET B 1 200 ? -7.988 41.188 8.812 1 78.62 200 MET B O 1
ATOM 3328 N N . MET B 1 201 ? -6.613 39.688 8.891 1 83.75 201 MET B N 1
ATOM 3329 C CA . MET B 1 201 ? -7.078 38.969 7.723 1 83.75 201 MET B CA 1
ATOM 3330 C C . MET B 1 201 ? -7.512 37.531 8.109 1 83.75 201 MET B C 1
ATOM 3332 O O . MET B 1 201 ? -7.195 37.062 9.195 1 83.75 201 MET B O 1
ATOM 3336 N N . THR B 1 202 ? -8.359 37 7.125 1 84.12 202 THR B N 1
ATOM 3337 C CA . THR B 1 202 ? -8.781 35.625 7.332 1 84.12 202 THR B CA 1
ATOM 3338 C C . THR B 1 202 ? -7.629 34.656 7.043 1 84.12 202 THR B C 1
ATOM 3340 O O . THR B 1 202 ? -6.617 35.062 6.457 1 84.12 202 THR B O 1
ATOM 3343 N N . ASN B 1 203 ? -7.785 33.5 7.523 1 81.94 203 ASN B N 1
ATOM 3344 C CA . ASN B 1 203 ? -6.805 32.438 7.223 1 81.94 203 ASN B CA 1
ATOM 3345 C C . ASN B 1 203 ? -6.617 32.281 5.719 1 81.94 203 ASN B C 1
ATOM 3347 O O . ASN B 1 203 ? -5.484 32.188 5.238 1 81.94 203 ASN B O 1
ATOM 3351 N N . ASP B 1 204 ? -7.68 32.281 5.09 1 85.12 204 ASP B N 1
ATOM 3352 C CA . ASP B 1 204 ? -7.629 32.062 3.648 1 85.12 204 ASP B CA 1
ATOM 3353 C C . ASP B 1 204 ? -6.883 33.188 2.951 1 85.12 204 ASP B C 1
ATOM 3355 O O . ASP B 1 204 ? -6.109 32.938 2.021 1 85.12 204 ASP B O 1
ATOM 3359 N N . ASP B 1 205 ? -7.129 34.344 3.445 1 89.75 205 ASP B N 1
ATOM 3360 C CA . ASP B 1 205 ? -6.473 35.5 2.859 1 89.75 205 ASP B CA 1
ATOM 3361 C C . ASP B 1 205 ? -4.969 35.469 3.139 1 89.75 205 ASP B C 1
ATOM 3363 O O . ASP B 1 205 ? -4.168 35.844 2.273 1 89.75 205 ASP B O 1
ATOM 3367 N N . ALA B 1 206 ? -4.648 35.094 4.32 1 89.94 206 ALA B N 1
ATOM 3368 C CA . ALA B 1 206 ? -3.238 35.031 4.699 1 89.94 206 ALA B CA 1
ATOM 3369 C C . ALA B 1 206 ? -2.504 33.969 3.871 1 89.94 206 ALA B C 1
ATOM 3371 O O . ALA B 1 206 ? -1.387 34.219 3.404 1 89.94 206 ALA B O 1
ATOM 3372 N N . LEU B 1 207 ? -3.135 32.844 3.723 1 88.62 207 LEU B N 1
ATOM 3373 C CA . LEU B 1 207 ? -2.549 31.797 2.916 1 88.62 207 LEU B CA 1
ATOM 3374 C C . LEU B 1 207 ? -2.383 32.25 1.468 1 88.62 207 LEU B C 1
ATOM 3376 O O . LEU B 1 207 ? -1.371 31.938 0.832 1 88.62 207 LEU B O 1
ATOM 3380 N N . ALA B 1 208 ? -3.373 32.875 0.994 1 90.44 208 ALA B N 1
ATOM 3381 C CA . ALA B 1 208 ? -3.309 33.375 -0.371 1 90.44 208 ALA B CA 1
ATOM 3382 C C . ALA B 1 208 ? -2.15 34.375 -0.533 1 90.44 208 ALA B C 1
ATOM 3384 O O . ALA B 1 208 ? -1.453 34.344 -1.549 1 90.44 208 ALA B O 1
ATOM 3385 N N . LEU B 1 209 ? -2.055 35.219 0.436 1 91.5 209 LEU B N 1
ATOM 3386 C CA . LEU B 1 209 ? -0.956 36.156 0.432 1 91.5 209 LEU B CA 1
ATOM 3387 C C . LEU B 1 209 ? 0.39 35.438 0.388 1 91.5 209 LEU B C 1
ATOM 3389 O O . LEU B 1 209 ? 1.279 35.844 -0.373 1 91.5 209 LEU B O 1
ATOM 3393 N N . LEU B 1 210 ? 0.553 34.469 1.188 1 90.44 210 LEU B N 1
ATOM 3394 C CA . LEU B 1 210 ? 1.791 33.688 1.22 1 90.44 210 LEU B CA 1
ATOM 3395 C C . LEU B 1 210 ? 2.064 33.031 -0.135 1 90.44 210 LEU B C 1
ATOM 3397 O O . LEU B 1 210 ? 3.197 33.062 -0.622 1 90.44 210 LEU B O 1
ATOM 3401 N N . LYS B 1 211 ? 1.081 32.406 -0.679 1 91.88 211 LYS B N 1
ATOM 3402 C CA . LYS B 1 211 ? 1.227 31.75 -1.965 1 91.88 211 LYS B CA 1
ATOM 3403 C C . LYS B 1 211 ? 1.605 32.75 -3.064 1 91.88 211 LYS B C 1
ATOM 3405 O O . LYS B 1 211 ? 2.471 32.438 -3.895 1 91.88 211 LYS B O 1
ATOM 3410 N N . GLU B 1 212 ? 0.907 33.812 -3.049 1 92.31 212 GLU B N 1
ATOM 3411 C CA . GLU B 1 212 ? 1.194 34.844 -4.031 1 92.31 212 GLU B CA 1
ATOM 3412 C C . GLU B 1 212 ? 2.627 35.344 -3.895 1 92.31 212 GLU B C 1
ATOM 3414 O O . GLU B 1 212 ? 3.316 35.562 -4.895 1 92.31 212 GLU B O 1
ATOM 3419 N N . THR B 1 213 ? 2.984 35.688 -2.721 1 91.75 213 THR B N 1
ATOM 3420 C CA . THR B 1 213 ? 4.336 36.188 -2.461 1 91.75 213 THR B CA 1
ATOM 3421 C C . THR B 1 213 ? 5.371 35.156 -2.898 1 91.75 213 THR B C 1
ATOM 3423 O O . THR B 1 213 ? 6.398 35.5 -3.486 1 91.75 213 THR B O 1
ATOM 3426 N N . SER B 1 214 ? 5.051 33.906 -2.533 1 92.31 214 SER B N 1
ATOM 3427 C CA . SER B 1 214 ? 5.93 32.812 -2.936 1 92.31 214 SER B CA 1
ATOM 3428 C C . SER B 1 214 ? 6.102 32.75 -4.449 1 92.31 214 SER B C 1
ATOM 3430 O O . SER B 1 214 ? 7.219 32.594 -4.945 1 92.31 214 SER B O 1
ATOM 3432 N N . GLN B 1 215 ? 5.066 32.812 -5.09 1 92.06 215 GLN B N 1
ATOM 3433 C CA . GLN B 1 215 ? 5.094 32.781 -6.547 1 92.06 215 GLN B CA 1
ATOM 3434 C C . GLN B 1 215 ? 5.836 33.969 -7.121 1 92.06 215 GLN B C 1
ATOM 3436 O O . GLN B 1 215 ? 6.656 33.844 -8.031 1 92.06 215 GLN B O 1
ATOM 3441 N N . ASN B 1 216 ? 5.551 35.156 -6.637 1 91.94 216 ASN B N 1
ATOM 3442 C CA . ASN B 1 216 ? 6.125 36.406 -7.137 1 91.94 216 ASN B CA 1
ATOM 3443 C C . ASN B 1 216 ? 7.633 36.469 -6.898 1 91.94 216 ASN B C 1
ATOM 3445 O O . ASN B 1 216 ? 8.375 37.031 -7.707 1 91.94 216 ASN B O 1
ATOM 3449 N N . THR B 1 217 ? 8.016 35.875 -5.867 1 92.06 217 THR B N 1
ATOM 3450 C CA . THR B 1 217 ? 9.422 35.969 -5.504 1 92.06 217 THR B CA 1
ATOM 3451 C C . THR B 1 217 ? 10.164 34.688 -5.898 1 92.06 217 THR B C 1
ATOM 3453 O O . THR B 1 217 ? 11.359 34.562 -5.645 1 92.06 217 THR B O 1
ATOM 3456 N N . ASN B 1 218 ? 9.414 33.719 -6.422 1 92.81 218 ASN B N 1
ATOM 3457 C CA . ASN B 1 218 ? 9.984 32.438 -6.801 1 92.81 218 ASN B CA 1
ATOM 3458 C C . ASN B 1 218 ? 10.688 31.781 -5.621 1 92.81 218 ASN B C 1
ATOM 3460 O O . ASN B 1 218 ? 11.828 31.328 -5.746 1 92.81 218 ASN B O 1
ATOM 3464 N N . THR B 1 219 ? 10.156 31.953 -4.461 1 91.56 219 THR B N 1
ATOM 3465 C CA . THR B 1 219 ? 10.617 31.312 -3.23 1 91.56 219 THR B CA 1
ATOM 3466 C C . THR B 1 219 ? 9.633 30.234 -2.781 1 91.56 219 THR B C 1
ATOM 3468 O O . THR B 1 219 ? 8.414 30.438 -2.863 1 91.56 219 THR B O 1
ATOM 3471 N N . LYS B 1 220 ? 10.164 29.188 -2.283 1 91.31 220 LYS B N 1
ATOM 3472 C CA . LYS B 1 220 ? 9.289 28.125 -1.793 1 91.31 220 LYS B CA 1
ATOM 3473 C C . LYS B 1 220 ? 8.461 28.594 -0.603 1 91.31 220 LYS B C 1
ATOM 3475 O O . LYS B 1 220 ? 8.969 29.312 0.26 1 91.31 220 LYS B O 1
ATOM 3480 N N . LEU B 1 221 ? 7.262 28.172 -0.597 1 90 221 LEU B N 1
ATOM 3481 C CA . LEU B 1 221 ? 6.312 28.562 0.441 1 90 221 LEU B CA 1
ATOM 3482 C C . LEU B 1 221 ? 6.875 28.281 1.828 1 90 221 LEU B C 1
ATOM 3484 O O . LEU B 1 221 ? 6.766 29.109 2.732 1 90 221 LEU B O 1
ATOM 3488 N N . ARG B 1 222 ? 7.512 27.172 1.977 1 90.19 222 ARG B N 1
ATOM 3489 C CA . ARG B 1 222 ? 8.078 26.781 3.262 1 90.19 222 ARG B CA 1
ATOM 3490 C C . ARG B 1 222 ? 9.195 27.734 3.68 1 90.19 222 ARG B C 1
ATOM 3492 O O . ARG B 1 222 ? 9.297 28.094 4.855 1 90.19 222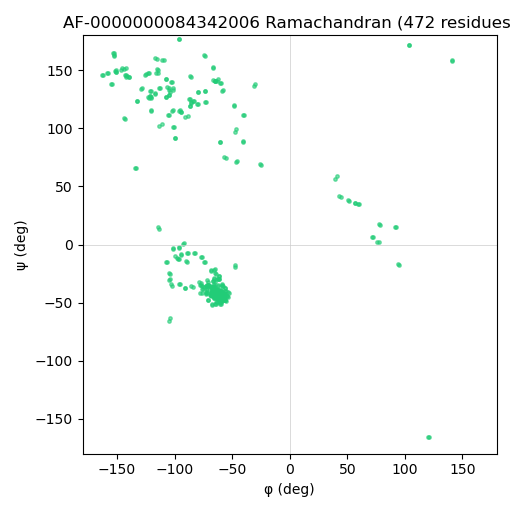 ARG B O 1
ATOM 3499 N N . GLU B 1 223 ? 9.977 28.031 2.777 1 91.44 223 GLU B N 1
ATOM 3500 C CA . GLU B 1 223 ? 11.07 28.953 3.055 1 91.44 223 GLU B CA 1
ATOM 3501 C C . GLU B 1 223 ? 10.555 30.344 3.441 1 91.44 223 GLU B C 1
ATOM 3503 O O . GLU B 1 223 ? 11.086 30.969 4.355 1 91.44 223 GLU B O 1
ATOM 3508 N N . LEU B 1 224 ? 9.594 30.797 2.684 1 92.69 224 LEU B N 1
ATOM 3509 C CA . LEU B 1 224 ? 8.961 32.062 3 1 92.69 224 LEU B CA 1
ATOM 3510 C C . LEU B 1 224 ? 8.352 32.062 4.398 1 92.69 224 LEU B C 1
ATOM 3512 O O . LEU B 1 224 ? 8.5 33 5.16 1 92.69 224 LEU B O 1
ATOM 3516 N N . ALA B 1 225 ? 7.711 31 4.68 1 92.69 225 ALA B N 1
ATOM 3517 C CA . ALA B 1 225 ? 7.098 30.828 5.996 1 92.69 225 ALA B CA 1
ATOM 3518 C C . ALA B 1 225 ? 8.156 30.844 7.098 1 92.69 225 ALA B C 1
ATOM 3520 O O . ALA B 1 225 ? 7.957 31.453 8.148 1 92.69 225 ALA B O 1
ATOM 3521 N N . GLU B 1 226 ? 9.227 30.172 6.887 1 90.94 226 GLU B N 1
ATOM 3522 C CA . GLU B 1 226 ? 10.328 30.141 7.848 1 90.94 226 GLU B CA 1
ATOM 3523 C C . GLU B 1 226 ? 10.867 31.531 8.109 1 90.94 226 GLU B C 1
ATOM 3525 O O . GLU B 1 226 ? 11.18 31.891 9.258 1 90.94 226 GLU B O 1
ATOM 3530 N N . ARG B 1 227 ? 10.961 32.25 7.066 1 91 227 ARG B N 1
ATOM 3531 C CA . ARG B 1 227 ? 11.453 33.625 7.199 1 91 227 ARG B CA 1
ATOM 3532 C C . ARG B 1 227 ? 10.508 34.469 8.055 1 91 227 ARG B C 1
ATOM 3534 O O . ARG B 1 227 ? 10.953 35.219 8.922 1 91 227 ARG B O 1
ATOM 3541 N N . ILE B 1 228 ? 9.305 34.344 7.789 1 88.06 228 ILE B N 1
ATOM 3542 C CA . ILE B 1 228 ? 8.305 35.094 8.531 1 88.06 228 ILE B CA 1
ATOM 3543 C C . ILE B 1 228 ? 8.336 34.688 10.008 1 88.06 228 ILE B C 1
ATOM 3545 O O . ILE B 1 228 ? 8.281 35.531 10.898 1 88.06 228 ILE B O 1
ATOM 3549 N N . THR B 1 229 ? 8.438 33.406 10.219 1 87.38 229 THR B N 1
ATOM 3550 C CA . THR B 1 229 ? 8.438 32.875 11.586 1 87.38 229 THR B CA 1
ATOM 3551 C C . THR B 1 229 ? 9.688 33.344 12.336 1 87.38 229 THR B C 1
ATOM 3553 O O . THR B 1 229 ? 9.641 33.562 13.547 1 87.38 229 THR B O 1
ATOM 3556 N N . HIS B 1 230 ? 10.727 33.469 11.609 1 84.88 230 HIS B N 1
ATOM 3557 C CA . HIS B 1 230 ? 11.992 33.844 12.234 1 84.88 230 HIS B CA 1
ATOM 3558 C C . HIS B 1 230 ? 12.109 35.344 12.406 1 84.88 230 HIS B C 1
ATOM 3560 O O . HIS B 1 230 ? 12.633 35.812 13.422 1 84.88 230 HIS B O 1
ATOM 3566 N N . THR B 1 231 ? 11.586 36.062 11.422 1 82.88 231 THR B N 1
ATOM 3567 C CA . THR B 1 231 ? 11.82 37.5 11.414 1 82.88 231 THR B CA 1
ATOM 3568 C C . THR B 1 231 ? 10.578 38.281 11.867 1 82.88 231 THR B C 1
ATOM 3570 O O . THR B 1 231 ? 10.664 39.406 12.312 1 82.88 231 THR B O 1
ATOM 3573 N N . GLY B 1 232 ? 9.461 37.688 11.688 1 80.56 232 GLY B N 1
ATOM 3574 C CA . GLY B 1 232 ? 8.203 38.375 11.953 1 80.56 232 GLY B CA 1
ATOM 3575 C C . GLY B 1 232 ? 7.809 39.344 10.844 1 80.56 232 GLY B C 1
ATOM 3576 O O . GLY B 1 232 ? 6.75 39.969 10.914 1 80.56 232 GLY B O 1
ATOM 3577 N N . GLU B 1 233 ? 8.695 39.344 9.805 1 81.94 233 GLU B N 1
ATOM 3578 C CA . GLU B 1 233 ? 8.422 40.281 8.711 1 81.94 233 GLU B CA 1
ATOM 3579 C C . GLU B 1 233 ? 7.348 39.719 7.777 1 81.94 233 GLU B C 1
ATOM 3581 O O . GLU B 1 233 ? 7.438 38.562 7.34 1 81.94 233 GLU B O 1
ATOM 3586 N N . ILE B 1 234 ? 6.312 40.562 7.453 1 85 234 ILE B N 1
ATOM 3587 C CA . ILE B 1 234 ? 5.172 40.125 6.648 1 85 234 ILE B CA 1
ATOM 3588 C C . ILE B 1 234 ? 5.305 40.688 5.234 1 85 234 ILE B C 1
ATOM 3590 O O . ILE B 1 234 ? 5.66 41.875 5.055 1 85 234 ILE B O 1
ATOM 3594 N N . PRO B 1 235 ? 5.105 39.812 4.336 1 79.44 235 PRO B N 1
ATOM 3595 C CA . PRO B 1 235 ? 5.176 40.312 2.957 1 79.44 235 PRO B CA 1
ATOM 3596 C C . PRO B 1 235 ? 4.109 41.344 2.65 1 79.44 235 PRO B C 1
ATOM 3598 O O . PRO B 1 235 ? 3.053 41.375 3.285 1 79.44 235 PRO B O 1
ATOM 3601 N N . GLN B 1 236 ? 4.516 42.406 1.853 1 74.88 236 GLN B N 1
ATOM 3602 C CA . GLN B 1 236 ? 3.588 43.438 1.437 1 74.88 236 GLN B CA 1
ATOM 3603 C C . GLN B 1 236 ? 2.787 43.031 0.211 1 74.88 236 GLN B C 1
ATOM 3605 O O . GLN B 1 236 ? 3.279 42.25 -0.622 1 74.88 236 GLN B O 1
ATOM 3610 N N . ARG B 1 237 ? 1.417 43.062 0.322 1 67.44 237 ARG B N 1
ATOM 3611 C CA . ARG B 1 237 ? 0.577 42.781 -0.842 1 67.44 237 ARG B CA 1
ATOM 3612 C C . ARG B 1 237 ? 1.049 43.594 -2.051 1 67.44 237 ARG B C 1
ATOM 3614 O O . ARG B 1 237 ? 1.387 44.781 -1.925 1 67.44 237 ARG B O 1
ATOM 3621 N N . HIS B 1 238 ? 1.445 42.969 -3.131 1 55.38 238 HIS B N 1
ATOM 3622 C CA . HIS B 1 238 ? 1.672 43.719 -4.352 1 55.38 238 HIS B CA 1
ATOM 3623 C C . HIS B 1 238 ? 0.377 43.906 -5.137 1 55.38 238 HIS B C 1
ATOM 3625 O O . HIS B 1 238 ? -0.528 43.062 -5.051 1 55.38 238 HIS B O 1
#

Secondary structure (DSSP, 8-state):
---------HHHHHHHHHHHHHHHHT-SSHHHHHHHHHHHHHHHSTT--EEEEEEEETTEEEEEEESSHHHHHHHHHHHHHT-SHHHHHHHHT-SEEEE--TTS--SS-HHHHHHHHHTT--EEEEEEEESSTT-EEEEEEEEESSTT---HHHHHHHHHHHHHHHHHHHHHHHHHHHHHHHHHHHHHHHHHHHHHHHH---HHHHHHHHHHHHHHHT--HHHHHHHHHHH-PPPPP-/---------HHHHHHHHHHHHHHHHT-SSHHHHHHHHHHHHHHHSTT--EEEEEEEETTEEEEEEESSHHHHHHHHHHHHHT-SHHHHHHHHT-SEEEE--TTS--SS-HHHHHHHHHTT--EEEEEEEESSTT-EEEEEEEEESSTT---HHHHHHHHHHHHHHHHHHHHHHHHHHHHHHHHHHHHHHHHHHHHHHHH---HHHHHHHHHHHHHHHT--HHHHHHHHHHH---PPP-

InterPro domains:
  IPR003018 GAF domain [PF13185] (30-169)
  IPR005561 ANTAR domain [PF03861] (177-228)
  IPR005561 ANTAR domain [PS50921] (168-229)
  IPR005561 ANTAR domain [SM01012] (174-229)
  IPR012074 GAF-ANTAR transcription anti-termination regulator, putative [PIRSF036625] (9-235)
  IPR029016 GAF-like domain superfamily [G3DSA:3.30.450.40] (13-179)
  IPR036388 Winged helix-like DNA-binding domain superfamily [G3DSA:1.10.10.10] (180-235)

Foldseek 3Di:
DPPPPDAPPVVVLVVLLVVLLVVLLPADFQLRSQASLFVSLCVRFFQFDKKWWWDADPLAIDTSYIDDPLVVVLSVLCRVVVDDFQSCCLVVVPFKDWFQALVDADPRGRPSSVVSVVSLFGIKMKGWQDADPPDTPGIMMTTHSHHRRQDPSSVVSSSSNSNSSNVSNVVRVVVVVVVVVVVLVVLLVLLLVLCCVVPVDDSVVSVVQLVVVCVVVVHDSSVSSNCCNVPVDGDDDD/DPPPPDFPPVVVLVVLLVVLLVVLLPADFQLRSQASLFVSLCVRFFQFPKKWWWDADPNAIDTSYIDDPLVVVLSVLCRVVVDDFQSCCLVVVPFKDWFQALVDADPRGRPSSVVSVVSLFGIKMKGWQDADPPDTPGIMMTTHSHHRRQDPSSVVSSSSNSNSSSVSNVVRVVVVVVVVVVVLVVLLVLLLVLVCVVPVDDSVVSVVQLVVVCVVVVHDSSVSSNCCNVPVDGDDDD

Solvent-accessible surface area (backbone atoms only — not comparable to full-atom values): 24265 Å² total; per-residue (Å²): 130,80,78,73,81,78,68,84,59,42,68,62,45,42,51,52,51,28,51,48,42,32,54,43,60,65,42,78,46,48,67,50,29,45,47,49,47,31,53,48,48,34,71,69,25,63,57,33,73,32,17,22,32,37,33,75,52,97,90,33,60,41,75,77,29,60,73,44,70,62,42,54,52,49,46,50,47,22,43,75,64,74,35,38,51,37,57,42,18,52,76,68,68,36,63,66,33,75,44,37,51,30,87,43,86,34,87,91,34,46,71,45,28,58,55,41,37,75,70,50,40,12,17,41,34,15,31,35,22,41,60,48,99,82,41,77,74,18,16,42,35,37,30,17,67,41,60,59,39,59,44,75,65,30,48,52,50,45,53,34,48,30,32,42,46,21,41,33,46,51,50,28,49,51,50,52,51,50,54,52,48,30,55,40,28,25,40,37,16,18,23,38,17,37,43,30,70,72,64,75,52,54,69,67,55,37,49,48,49,48,51,48,51,18,61,76,64,73,41,55,56,55,59,53,16,45,47,21,62,72,67,67,57,70,84,75,87,128,130,81,77,73,82,78,70,84,57,42,68,63,44,41,51,52,50,29,51,47,41,32,53,42,58,66,42,79,48,50,67,51,29,44,48,49,47,30,54,47,48,33,72,71,26,63,57,34,73,32,18,20,33,37,33,74,54,97,88,34,60,40,75,78,28,59,73,43,68,63,41,56,54,50,46,50,48,23,43,76,65,74,35,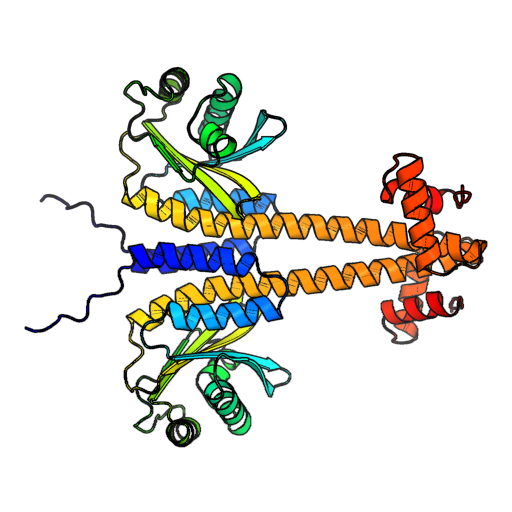37,52,39,55,43,18,52,75,67,68,36,62,66,33,75,45,39,51,29,88,43,88,35,89,91,33,46,70,44,27,58,55,40,37,76,70,50,40,11,16,42,35,15,32,35,20,40,60,49,99,82,41,77,73,18,15,42,35,35,30,18,65,42,61,59,38,60,45,74,65,31,47,52,50,46,53,35,47,30,33,44,46,21,43,33,46,53,50,31,48,50,50,52,50,50,55,52,45,32,58,41,26,26,42,38,15,19,23,39,16,37,44,30,70,72,64,74,51,53,70,68,55,38,49,48,50,47,51,49,52,17,61,76,64,73,41,56,57,55,59,54,16,47,47,21,62,73,68,67,58,69,85,76,88,126

Radius of gyration: 27.73 Å; Cα contacts (8 Å, |Δi|>4): 915; chains: 2; bounding box: 67×85×66 Å

Sequence (476 aa):
MVVVGQGVDWEAMGTRLADAARDLAAQDGVQDTLDRITEWAVDLVDGCEAAGILVVRDEQVVTVAGTDNVVRASDRLQDELREGPCFDATVQKQRVFRLADLTEPDEAWPRYTARARELGIGSIMGVLLYTTDKDNLGALALYSSRPGAFTEESERVALAFASHAAVALAGAVHDQNLHAALDSARTIGEAIGIIRSRRMMTNDDALALLKETSQNTNTKLRELAERITHTGEIPQRHMVVVGQGVDWEAMGTRLADAARDLAAQDGVQDTLDRITEWAVDLVDGCEAAGILVVRDEQVVTVAGTDNVVRASDRLQDELREGPCFDATVQKQRVFRLADLTEPDEAWPRYTARARELGIGSIMGVLLYTTDKDNLGALALYSSRPGAFTEESERVALAFASHAAVALAGAVHDQNLHAALDSARTIGEAIGIIRSRRMMTNDDALALLKETSQNTNTKLRELAERITHTGEIPQRH